Protein AF-A0A0F7U7K1-F1 (afdb_monomer_lite)

Structure (mmCIF, N/CA/C/O backbone):
data_AF-A0A0F7U7K1-F1
#
_entry.id   AF-A0A0F7U7K1-F1
#
loop_
_atom_site.group_PDB
_atom_site.id
_atom_site.type_symbol
_atom_site.label_atom_id
_atom_site.label_alt_id
_atom_site.label_comp_id
_atom_site.label_asym_id
_atom_site.label_entity_id
_atom_site.label_seq_id
_atom_site.pdbx_PDB_ins_code
_atom_site.Cartn_x
_atom_site.Cartn_y
_atom_site.Cartn_z
_atom_site.occupancy
_atom_site.B_iso_or_equiv
_atom_site.auth_seq_id
_atom_site.auth_comp_id
_atom_site.auth_asym_id
_atom_site.auth_atom_id
_atom_site.pdbx_PDB_model_num
ATOM 1 N N . MET A 1 1 ? 38.603 37.049 -19.286 1.00 71.62 1 MET A N 1
ATOM 2 C CA . MET A 1 1 ? 39.067 37.627 -20.572 1.00 71.62 1 MET A CA 1
ATOM 3 C C . MET A 1 1 ? 40.425 38.322 -20.468 1.00 71.62 1 MET A C 1
ATOM 5 O O . MET A 1 1 ? 41.321 37.927 -21.196 1.00 71.62 1 MET A O 1
ATOM 9 N N . ARG A 1 2 ? 40.639 39.299 -19.566 1.00 82.12 2 ARG A N 1
ATOM 10 C CA . ARG A 1 2 ? 41.956 39.971 -19.429 1.00 82.12 2 ARG A CA 1
ATOM 11 C C . ARG A 1 2 ? 43.101 39.028 -19.022 1.00 82.12 2 ARG A C 1
ATOM 13 O O . ARG A 1 2 ? 44.183 39.141 -19.576 1.00 82.12 2 ARG A O 1
ATOM 20 N N . GLN A 1 3 ? 42.859 38.094 -18.099 1.00 81.12 3 GLN A N 1
ATOM 21 C CA . GLN A 1 3 ? 43.855 37.091 -17.687 1.00 81.12 3 GLN A CA 1
ATOM 22 C C . GLN A 1 3 ? 44.181 36.097 -18.811 1.00 81.12 3 GLN A C 1
ATOM 24 O O . GLN A 1 3 ? 45.354 35.894 -19.085 1.00 81.12 3 GLN A O 1
ATOM 29 N N . LYS A 1 4 ? 43.171 35.586 -19.534 1.00 82.88 4 LYS A N 1
ATOM 30 C CA . LYS A 1 4 ? 43.371 34.724 -20.716 1.00 82.88 4 LYS A CA 1
ATOM 31 C C . LYS A 1 4 ? 44.300 35.362 -21.751 1.00 82.88 4 LYS A C 1
ATOM 33 O O . LYS A 1 4 ? 45.311 34.782 -22.104 1.00 82.88 4 LYS A O 1
ATOM 38 N N . ARG A 1 5 ? 44.032 36.622 -22.113 1.00 84.50 5 ARG A N 1
ATOM 39 C CA . ARG A 1 5 ? 44.872 37.390 -23.050 1.00 84.50 5 ARG A CA 1
ATOM 40 C C . ARG A 1 5 ? 46.295 37.636 -22.540 1.00 84.50 5 ARG A C 1
ATOM 42 O O . ARG A 1 5 ? 47.202 37.806 -23.342 1.00 84.50 5 ARG A O 1
ATOM 49 N N . LYS A 1 6 ? 46.500 37.719 -21.219 1.00 87.00 6 LYS A N 1
ATOM 50 C CA . LYS A 1 6 ? 47.847 37.812 -20.631 1.00 87.00 6 LYS A CA 1
ATOM 51 C C . LYS A 1 6 ? 48.574 36.470 -20.717 1.00 87.00 6 LYS A C 1
ATOM 53 O O . LYS A 1 6 ? 49.746 36.469 -21.050 1.00 87.00 6 LYS A O 1
ATOM 58 N N . ILE A 1 7 ? 47.881 35.361 -20.465 1.00 82.75 7 ILE A N 1
ATOM 59 C CA . ILE A 1 7 ? 48.449 34.009 -20.539 1.00 82.75 7 ILE A CA 1
ATOM 60 C C . ILE A 1 7 ? 48.791 33.647 -21.988 1.00 82.75 7 ILE A C 1
ATOM 62 O O . ILE A 1 7 ? 49.905 33.217 -22.243 1.00 82.75 7 ILE A O 1
ATOM 66 N N . GLU A 1 8 ? 47.913 33.944 -22.949 1.00 83.94 8 GLU A N 1
ATOM 67 C CA . GLU A 1 8 ? 48.157 33.741 -24.388 1.00 83.94 8 GLU A CA 1
ATOM 68 C C . GLU A 1 8 ? 49.414 34.468 -24.891 1.00 83.94 8 GLU A C 1
ATOM 70 O O . GLU A 1 8 ? 50.111 33.964 -25.767 1.00 83.94 8 GLU A O 1
ATOM 75 N N . ARG A 1 9 ? 49.730 35.637 -24.314 1.00 85.94 9 ARG A N 1
ATOM 76 C CA . ARG A 1 9 ? 50.956 36.400 -24.609 1.00 85.94 9 ARG A CA 1
ATOM 77 C C . ARG A 1 9 ? 52.214 35.820 -23.958 1.00 85.94 9 ARG A C 1
ATOM 79 O O . ARG A 1 9 ? 53.305 36.141 -24.408 1.00 85.94 9 ARG A O 1
ATOM 86 N N . LEU A 1 10 ? 52.069 35.031 -22.894 1.00 86.38 10 LEU A N 1
ATOM 87 C CA . LEU A 1 10 ? 53.168 34.405 -22.151 1.00 86.38 10 LEU A CA 1
ATOM 88 C C . LEU A 1 10 ? 53.480 32.982 -22.646 1.00 86.38 10 LEU A C 1
ATOM 90 O O . LEU A 1 10 ? 54.409 32.358 -22.141 1.00 86.38 10 LEU A O 1
ATOM 94 N N . LEU A 1 11 ? 52.711 32.455 -23.606 1.00 88.50 11 LEU A N 1
ATOM 95 C CA . LEU A 1 11 ? 52.939 31.127 -24.170 1.00 88.50 11 LEU A CA 1
ATOM 96 C C . LEU A 1 11 ? 54.215 31.094 -25.028 1.00 88.50 11 LEU A C 1
ATOM 98 O O . LEU A 1 11 ? 54.473 32.044 -25.772 1.00 88.50 11 LEU A O 1
ATOM 102 N N . PRO A 1 12 ? 54.977 29.986 -24.989 1.00 88.31 12 PRO A N 1
ATOM 103 C CA . PRO A 1 12 ? 56.177 29.846 -25.801 1.00 88.31 12 PRO A CA 1
ATOM 104 C C . PRO A 1 12 ? 55.867 29.856 -27.318 1.00 88.31 12 PRO A C 1
ATOM 106 O O . PRO A 1 12 ? 54.757 29.490 -27.743 1.00 88.31 12 PRO A O 1
ATOM 109 N N . PRO A 1 13 ? 56.825 30.303 -28.154 1.00 84.06 13 PRO A N 1
ATOM 110 C CA . PRO A 1 13 ? 56.684 30.327 -29.610 1.00 84.06 13 PRO A CA 1
ATOM 111 C C . PRO A 1 13 ? 56.656 28.908 -30.202 1.00 84.06 13 PRO A C 1
ATOM 113 O O . PRO A 1 13 ? 57.122 27.953 -29.587 1.00 84.06 13 PRO A O 1
ATOM 116 N N . THR A 1 14 ? 56.108 28.755 -31.410 1.00 81.31 14 THR A N 1
ATOM 117 C CA . THR A 1 14 ? 55.912 27.458 -32.096 1.00 81.31 14 THR A CA 1
ATOM 118 C C . THR A 1 14 ? 57.075 27.072 -33.016 1.00 81.31 14 THR A C 1
ATOM 120 O O . THR A 1 14 ? 56.858 26.401 -34.018 1.00 81.31 14 THR A O 1
ATOM 123 N N . THR A 1 15 ? 58.281 27.564 -32.741 1.00 83.81 15 THR A N 1
ATOM 124 C CA . THR A 1 15 ? 59.451 27.378 -33.613 1.00 83.81 15 THR A CA 1
ATOM 125 C C . THR A 1 15 ? 60.058 25.979 -33.510 1.00 83.81 15 THR A C 1
ATOM 127 O O . THR A 1 15 ? 60.483 25.459 -34.535 1.00 83.81 15 THR A O 1
ATOM 130 N N . ASP A 1 16 ? 60.019 25.350 -32.326 1.00 88.44 16 ASP A N 1
ATOM 131 C CA . ASP A 1 16 ? 60.625 24.037 -32.064 1.00 88.44 16 ASP A CA 1
ATOM 132 C C . ASP A 1 16 ? 59.575 23.015 -31.585 1.00 88.44 16 ASP A C 1
ATOM 134 O O . ASP A 1 16 ? 58.584 23.365 -30.936 1.00 88.44 16 ASP A O 1
ATOM 138 N N . GLU A 1 17 ? 59.799 21.720 -31.834 1.00 87.69 17 GLU A N 1
ATOM 139 C CA . GLU A 1 17 ? 58.866 20.653 -31.421 1.00 87.69 17 GLU A CA 1
ATOM 140 C C . GLU A 1 17 ? 58.658 20.611 -29.897 1.00 87.69 17 GLU A C 1
ATOM 142 O O . GLU A 1 17 ? 57.536 20.437 -29.414 1.00 87.69 17 GLU A O 1
ATOM 147 N N . TYR A 1 18 ? 59.723 20.847 -29.124 1.00 86.75 18 TYR A N 1
ATOM 148 C CA . TYR A 1 18 ? 59.659 20.883 -27.662 1.00 86.75 18 TYR A CA 1
ATOM 149 C C . TYR A 1 18 ? 58.838 22.078 -27.147 1.00 86.75 18 TYR A C 1
ATOM 151 O O . TYR A 1 18 ? 58.023 21.936 -26.230 1.00 86.75 18 TYR A O 1
ATOM 159 N N . SER A 1 19 ? 58.991 23.257 -27.762 1.00 86.00 19 SER A N 1
ATOM 160 C CA . SER A 1 19 ? 58.243 24.458 -27.373 1.00 86.00 19 SER A CA 1
ATOM 161 C C . SER A 1 19 ? 56.763 24.357 -27.755 1.00 86.00 19 SER A C 1
ATOM 163 O O . SER A 1 19 ? 55.896 24.823 -27.009 1.00 86.00 19 SER A O 1
ATOM 165 N N . PHE A 1 20 ? 56.451 23.674 -28.861 1.00 88.31 20 PHE A N 1
ATOM 166 C CA . PHE A 1 20 ? 55.082 23.342 -29.251 1.00 88.31 20 PHE A CA 1
ATOM 167 C C . PHE A 1 20 ? 54.405 22.398 -28.246 1.00 88.31 20 PHE A C 1
ATOM 169 O O . PHE A 1 20 ? 53.287 22.674 -27.802 1.00 88.31 20 PHE A O 1
ATOM 176 N N . GLN A 1 21 ? 55.084 21.324 -27.832 1.00 89.81 21 GLN A N 1
ATOM 177 C CA . GLN A 1 21 ? 54.551 20.389 -26.835 1.00 89.81 21 GLN A CA 1
ATOM 178 C C . GLN A 1 21 ? 54.313 21.072 -25.480 1.00 89.81 21 GLN A C 1
ATOM 180 O O . GLN A 1 21 ? 53.246 20.899 -24.887 1.00 89.81 21 GLN A O 1
ATOM 185 N N . ALA A 1 22 ? 55.248 21.918 -25.032 1.00 87.31 22 ALA A N 1
ATOM 186 C CA . ALA A 1 22 ? 55.104 22.706 -23.807 1.00 87.31 22 ALA A CA 1
ATOM 187 C C . ALA A 1 22 ? 53.950 23.724 -23.886 1.00 87.31 22 ALA A C 1
ATOM 189 O O . ALA A 1 22 ? 53.225 23.943 -22.916 1.00 87.31 22 ALA A O 1
ATOM 190 N N . ARG A 1 23 ? 53.720 24.338 -25.052 1.00 90.81 23 ARG A N 1
ATOM 191 C CA . ARG A 1 23 ? 52.558 25.211 -25.268 1.00 90.81 23 ARG A CA 1
ATOM 192 C C . ARG A 1 23 ? 51.245 24.433 -25.192 1.00 90.81 23 ARG A C 1
ATOM 194 O O . ARG A 1 23 ? 50.287 24.912 -24.585 1.00 90.81 23 ARG A O 1
ATOM 201 N N . ALA A 1 24 ? 51.188 23.256 -25.812 1.00 89.69 24 ALA A N 1
ATOM 202 C CA . ALA A 1 24 ? 49.996 22.416 -25.823 1.00 89.69 24 ALA A CA 1
ATOM 203 C C . ALA A 1 24 ? 49.638 21.904 -24.419 1.00 89.69 24 ALA A C 1
ATOM 205 O O . ALA A 1 24 ? 48.458 21.882 -24.069 1.00 89.69 24 ALA A O 1
ATOM 206 N N . SER A 1 25 ? 50.627 21.532 -23.598 1.00 91.56 25 SER A N 1
ATOM 207 C CA . SER A 1 25 ? 50.386 21.132 -22.206 1.00 91.56 25 SER A CA 1
ATOM 208 C C . SER A 1 25 ? 49.860 22.297 -21.363 1.00 91.56 25 SER A C 1
ATOM 210 O O . SER A 1 25 ? 48.834 22.144 -20.703 1.00 91.56 25 SER A O 1
ATOM 212 N N . LEU A 1 26 ? 50.470 23.483 -21.462 1.00 89.38 26 LEU A N 1
ATOM 213 C CA . LEU A 1 26 ? 50.025 24.680 -20.736 1.00 89.38 26 LEU A CA 1
ATOM 214 C C . LEU A 1 26 ? 48.606 25.121 -21.125 1.00 89.38 26 LEU A C 1
ATOM 216 O O . LEU A 1 26 ? 47.823 25.514 -20.260 1.00 89.38 26 LEU A O 1
ATOM 220 N N . MET A 1 27 ? 48.247 25.025 -22.409 1.00 88.12 27 MET A N 1
ATOM 221 C CA . MET A 1 27 ? 46.885 25.307 -22.879 1.00 88.12 27 MET A CA 1
ATOM 222 C C . MET A 1 27 ? 45.871 24.309 -22.314 1.00 88.12 27 MET A C 1
ATOM 224 O O . MET A 1 27 ? 44.837 24.727 -21.794 1.00 88.12 27 MET A O 1
ATOM 228 N N . LYS A 1 28 ? 46.185 23.007 -22.335 1.00 91.50 28 LYS A N 1
ATOM 229 C CA . LYS A 1 28 ? 45.332 21.969 -21.732 1.00 91.50 28 LYS A CA 1
ATOM 230 C C . LYS A 1 28 ? 45.143 22.205 -20.235 1.00 91.50 28 LYS A C 1
ATOM 232 O O . LYS A 1 28 ? 44.019 22.167 -19.745 1.00 91.50 28 LYS A O 1
ATOM 237 N N . GLU A 1 29 ? 46.215 22.494 -19.500 1.00 91.00 29 GLU A N 1
ATOM 238 C CA . GLU A 1 29 ? 46.132 22.814 -18.070 1.00 91.00 29 GLU A CA 1
ATOM 239 C C . GLU A 1 29 ? 45.271 24.050 -17.794 1.00 91.00 29 GLU A C 1
ATOM 241 O O . GLU A 1 29 ? 44.482 24.063 -16.845 1.00 91.00 29 GLU A O 1
ATOM 246 N N . GLN A 1 30 ? 45.400 25.093 -18.618 1.00 88.88 30 GLN A N 1
ATOM 247 C CA . GLN A 1 30 ? 44.562 26.280 -18.505 1.00 88.88 30 GLN A CA 1
ATOM 248 C C . GLN A 1 30 ? 43.090 25.937 -18.747 1.00 88.88 30 GLN A C 1
ATOM 250 O O . GLN A 1 30 ? 42.238 26.367 -17.969 1.00 88.88 30 GLN A O 1
ATOM 255 N N . GLU A 1 31 ? 42.785 25.159 -19.785 1.00 91.31 31 GLU A N 1
ATOM 256 C CA . GLU A 1 31 ? 41.429 24.684 -20.043 1.00 91.31 31 GLU A CA 1
ATOM 257 C C . GLU A 1 31 ? 40.896 23.938 -18.821 1.00 91.31 31 GLU A C 1
ATOM 259 O O . GLU A 1 31 ? 39.856 24.329 -18.296 1.00 91.31 31 GLU A O 1
ATOM 264 N N . PHE A 1 32 ? 41.626 22.958 -18.282 1.00 94.62 32 PHE A N 1
ATOM 265 C CA . PHE A 1 32 ? 41.207 22.229 -17.080 1.00 94.62 32 PHE A CA 1
ATOM 266 C C . PHE A 1 32 ? 40.897 23.152 -15.897 1.00 94.62 32 PHE A C 1
ATOM 268 O O . PHE A 1 32 ? 39.888 22.955 -15.218 1.00 94.62 32 PHE A O 1
ATOM 275 N N . ARG A 1 33 ? 41.703 24.195 -15.666 1.00 91.56 33 ARG A N 1
ATOM 276 C CA . ARG A 1 33 ? 41.430 25.191 -14.615 1.00 91.56 33 ARG A CA 1
ATOM 277 C C . ARG A 1 33 ? 40.148 25.975 -14.888 1.00 91.56 33 ARG A C 1
ATOM 279 O O . ARG A 1 33 ? 39.350 26.184 -13.980 1.00 91.56 33 ARG A O 1
ATOM 286 N N . GLU A 1 34 ? 39.911 26.379 -16.131 1.00 91.31 34 GLU A N 1
ATOM 287 C CA . GLU A 1 34 ? 38.685 27.084 -16.512 1.00 91.31 34 GLU A CA 1
ATOM 288 C C . GLU A 1 34 ? 37.439 26.194 -16.423 1.00 91.31 34 GLU A C 1
ATOM 290 O O . GLU A 1 34 ? 36.371 26.661 -16.017 1.00 91.31 34 GLU A O 1
ATOM 295 N N . TRP A 1 35 ? 37.565 24.918 -16.786 1.00 95.12 35 TRP A N 1
ATOM 296 C CA . TRP A 1 35 ? 36.530 23.908 -16.593 1.00 95.12 35 TRP A CA 1
ATOM 297 C C . TRP A 1 35 ? 36.237 23.717 -15.103 1.00 95.12 35 TRP A C 1
ATOM 299 O O . TRP A 1 35 ? 35.076 23.806 -14.708 1.00 95.12 35 TRP A O 1
ATOM 309 N N . ALA A 1 36 ? 37.266 23.596 -14.261 1.00 96.31 36 ALA A N 1
ATOM 310 C CA . ALA A 1 36 ? 37.110 23.504 -12.812 1.00 96.31 36 ALA A CA 1
ATOM 311 C C . ALA A 1 36 ? 36.436 24.753 -12.214 1.00 96.31 36 ALA A C 1
ATOM 313 O O . ALA A 1 36 ? 35.557 24.637 -11.361 1.00 96.31 36 ALA A O 1
ATOM 314 N N . ASP A 1 37 ? 36.783 25.958 -12.675 1.00 94.50 37 ASP A N 1
ATOM 315 C CA . ASP A 1 37 ? 36.132 27.207 -12.257 1.00 94.50 37 ASP A CA 1
ATOM 316 C C . ASP A 1 37 ? 34.651 27.249 -12.639 1.00 94.50 37 ASP A C 1
ATOM 318 O O . ASP A 1 37 ? 33.809 27.668 -11.840 1.00 94.50 37 ASP A O 1
ATOM 322 N N . ARG A 1 38 ? 34.315 26.821 -13.862 1.00 96.12 38 ARG A N 1
ATOM 323 C CA . ARG A 1 38 ? 32.919 26.708 -14.307 1.00 96.12 38 ARG A CA 1
ATOM 324 C C . ARG A 1 38 ? 32.165 25.699 -13.457 1.00 96.12 38 ARG A C 1
ATOM 326 O O . ARG A 1 38 ? 31.066 26.002 -13.005 1.00 96.12 38 ARG A O 1
ATOM 333 N N . GLU A 1 39 ? 32.759 24.541 -13.203 1.00 97.25 39 GLU A N 1
ATOM 334 C CA . GLU A 1 39 ? 32.130 23.490 -12.416 1.00 97.25 39 GLU A CA 1
ATOM 335 C C . GLU A 1 39 ? 31.914 23.921 -10.961 1.00 97.25 39 GLU A C 1
ATOM 337 O O . GLU A 1 39 ? 30.846 23.674 -10.403 1.00 97.25 39 GLU A O 1
ATOM 342 N N . ARG A 1 40 ? 32.858 24.665 -10.368 1.00 97.62 40 ARG A N 1
ATOM 343 C CA . ARG A 1 40 ? 32.678 25.299 -9.052 1.00 97.62 40 ARG A CA 1
ATOM 344 C C . ARG A 1 40 ? 31.498 26.266 -9.035 1.00 97.62 40 ARG A C 1
ATOM 346 O O . ARG A 1 40 ? 30.646 26.156 -8.162 1.00 97.62 40 ARG A O 1
ATOM 353 N N . ARG A 1 41 ? 31.379 27.151 -10.030 1.00 97.12 41 ARG A N 1
ATOM 354 C CA . ARG A 1 41 ? 30.233 28.078 -10.132 1.00 97.12 41 ARG A CA 1
ATOM 355 C C . ARG A 1 41 ? 28.909 27.345 -10.309 1.00 97.12 41 ARG A C 1
ATOM 357 O O . ARG A 1 41 ? 27.901 27.747 -9.735 1.00 97.12 41 ARG A O 1
ATOM 364 N N . ILE A 1 42 ? 28.905 26.276 -11.103 1.00 97.62 42 ILE A N 1
ATOM 365 C CA . ILE A 1 42 ? 27.730 25.422 -11.273 1.00 97.62 42 ILE A CA 1
ATOM 366 C C . ILE A 1 42 ? 27.351 24.813 -9.922 1.00 97.62 42 ILE A C 1
ATOM 368 O O . ILE A 1 42 ? 26.189 24.920 -9.537 1.00 97.62 42 ILE A O 1
ATOM 372 N N . LYS A 1 43 ? 28.307 24.247 -9.177 1.00 97.62 43 LYS A N 1
ATOM 373 C CA . LYS A 1 43 ? 28.074 23.704 -7.829 1.00 97.62 43 LYS A CA 1
ATOM 374 C C . LYS A 1 43 ? 27.520 24.768 -6.880 1.00 97.62 43 LYS A C 1
ATOM 376 O O . LYS A 1 43 ? 26.469 24.544 -6.298 1.00 97.62 43 LYS A O 1
ATOM 381 N N . GLU A 1 44 ? 28.105 25.964 -6.837 1.00 98.00 44 GLU A N 1
ATOM 382 C CA . GLU A 1 44 ? 27.599 27.079 -6.020 1.00 98.00 44 GLU A CA 1
ATOM 383 C C . GLU A 1 44 ? 26.147 27.460 -6.359 1.00 98.00 44 GLU A C 1
ATOM 385 O O . GLU A 1 44 ? 25.340 27.716 -5.464 1.00 98.00 44 GLU A O 1
ATOM 390 N N . LEU A 1 45 ? 25.782 27.495 -7.646 1.00 98.19 45 LEU A N 1
ATOM 391 C CA . LEU A 1 45 ? 24.402 27.757 -8.067 1.00 98.19 45 LEU A CA 1
ATOM 392 C C . LEU A 1 45 ? 23.453 26.624 -7.656 1.00 98.19 45 LEU A C 1
ATOM 394 O O . LEU A 1 45 ? 22.340 26.896 -7.197 1.00 98.19 45 LEU A O 1
ATOM 398 N N . HIS A 1 46 ? 23.888 25.370 -7.789 1.00 97.31 46 HIS A N 1
ATOM 399 C CA . HIS A 1 46 ? 23.120 24.211 -7.337 1.00 97.31 46 HIS A CA 1
ATOM 400 C C . HIS A 1 46 ? 22.933 24.231 -5.820 1.00 97.31 46 HIS A C 1
ATOM 402 O O . HIS A 1 46 ? 21.812 24.046 -5.355 1.00 97.31 46 HIS A O 1
ATOM 408 N N . ASP A 1 47 ? 23.972 24.548 -5.053 1.00 97.81 47 ASP A N 1
ATOM 409 C CA . ASP A 1 47 ? 23.916 24.641 -3.595 1.00 97.81 47 ASP A CA 1
ATOM 410 C C . ASP A 1 47 ? 22.984 25.761 -3.132 1.00 97.81 47 ASP A C 1
ATOM 412 O O . ASP A 1 47 ? 22.175 25.557 -2.226 1.00 97.81 47 ASP A O 1
ATOM 416 N N . ARG A 1 48 ? 23.008 26.923 -3.800 1.00 97.88 48 ARG A N 1
ATOM 417 C CA . ARG A 1 48 ? 22.038 28.003 -3.550 1.00 97.88 48 ARG A CA 1
ATOM 418 C C . ARG A 1 48 ? 20.607 27.539 -3.815 1.00 97.88 48 ARG A C 1
ATOM 420 O O . ARG A 1 48 ? 19.726 27.767 -2.986 1.00 97.88 48 ARG A O 1
ATOM 427 N N . ARG A 1 49 ? 20.370 26.845 -4.933 1.00 97.94 49 ARG A N 1
ATOM 428 C CA . ARG A 1 49 ? 19.049 26.295 -5.276 1.00 97.94 49 ARG A CA 1
ATOM 429 C C . ARG A 1 49 ? 18.595 25.236 -4.265 1.00 97.94 49 ARG A C 1
ATOM 431 O O . ARG A 1 49 ? 17.442 25.255 -3.841 1.00 97.94 49 ARG A O 1
ATOM 438 N N . LEU A 1 50 ? 19.495 24.354 -3.831 1.00 98.06 50 LEU A N 1
ATOM 439 C CA . LEU A 1 50 ? 19.239 23.370 -2.776 1.00 98.06 50 LEU A CA 1
ATOM 440 C C . LEU A 1 50 ? 18.939 24.044 -1.435 1.00 98.06 50 LEU A C 1
ATOM 442 O O . LEU A 1 50 ? 18.059 23.583 -0.714 1.00 98.06 50 LEU A O 1
ATOM 446 N N . GLY A 1 51 ? 19.619 25.145 -1.112 1.00 98.06 51 GLY A N 1
ATOM 447 C CA . GLY A 1 51 ? 19.323 25.976 0.053 1.00 98.06 51 GLY A CA 1
ATOM 448 C C . GLY A 1 51 ? 17.877 26.472 0.049 1.00 98.06 51 GLY A C 1
ATOM 449 O O . GLY A 1 51 ? 17.158 26.256 1.023 1.00 98.06 51 GLY A O 1
ATOM 450 N N . LEU A 1 52 ? 17.420 27.036 -1.074 1.00 98.00 52 LEU A N 1
ATOM 451 C CA . LEU A 1 52 ? 16.028 27.472 -1.241 1.00 98.00 52 LEU A CA 1
ATOM 452 C C . LEU A 1 52 ? 15.038 26.306 -1.116 1.00 98.00 52 LEU A C 1
ATOM 454 O O . LEU A 1 52 ? 14.031 26.430 -0.422 1.00 98.00 52 LEU A O 1
ATOM 458 N N . PHE A 1 53 ? 15.334 25.148 -1.713 1.00 97.44 53 PHE A N 1
ATOM 459 C CA . PHE A 1 53 ? 14.476 23.968 -1.567 1.00 97.44 53 PHE A CA 1
ATOM 460 C C . PHE A 1 53 ? 14.397 23.467 -0.125 1.00 97.44 53 PHE A C 1
ATOM 462 O O . PHE A 1 53 ? 13.318 23.108 0.343 1.00 97.44 53 PHE A O 1
ATOM 469 N N . ARG A 1 54 ? 15.515 23.464 0.609 1.00 97.81 54 ARG A N 1
ATOM 470 C CA . ARG A 1 54 ? 15.527 23.094 2.030 1.00 97.81 54 ARG A CA 1
ATOM 471 C C . ARG A 1 54 ? 14.674 24.052 2.859 1.00 97.81 54 ARG A C 1
ATOM 473 O O . ARG A 1 54 ? 13.947 23.576 3.728 1.00 97.81 54 ARG A O 1
ATOM 480 N N . LEU A 1 55 ? 14.738 25.358 2.589 1.00 98.06 55 LEU A N 1
ATOM 481 C CA . LEU A 1 55 ? 13.889 26.356 3.249 1.00 98.06 55 LEU A CA 1
ATOM 482 C C . LEU A 1 55 ? 12.406 26.112 2.946 1.00 98.06 55 LEU A C 1
ATOM 484 O O . LEU A 1 55 ? 11.631 25.937 3.878 1.00 98.06 55 LEU A O 1
ATOM 488 N N . ALA A 1 56 ? 12.037 25.944 1.674 1.00 97.88 56 ALA A N 1
ATOM 489 C CA . ALA A 1 56 ? 10.655 25.659 1.285 1.00 97.88 56 ALA A CA 1
ATOM 490 C C . ALA A 1 56 ? 10.107 24.366 1.926 1.00 97.88 56 ALA A C 1
ATOM 492 O O . ALA A 1 56 ? 8.954 24.303 2.353 1.00 97.88 56 ALA A O 1
ATOM 493 N N . ILE A 1 57 ? 10.933 23.316 2.039 1.00 97.50 57 ILE A N 1
ATOM 494 C CA . ILE A 1 57 ? 10.553 22.074 2.732 1.00 97.50 57 ILE A CA 1
ATOM 495 C C . ILE A 1 57 ? 10.356 22.318 4.234 1.00 97.50 57 ILE A C 1
ATOM 497 O O . ILE A 1 57 ? 9.422 21.760 4.814 1.00 97.50 57 ILE A O 1
ATOM 501 N N . ARG A 1 58 ? 11.217 23.122 4.872 1.00 98.06 58 ARG A N 1
ATOM 502 C CA . ARG A 1 58 ? 11.088 23.473 6.296 1.00 98.06 58 ARG A CA 1
ATOM 503 C C . ARG A 1 58 ? 9.808 24.255 6.561 1.00 98.06 58 ARG A C 1
ATOM 505 O O . ARG A 1 58 ? 9.026 23.810 7.392 1.00 98.06 58 ARG A O 1
ATOM 512 N N . GLU A 1 59 ? 9.550 25.312 5.797 1.00 97.31 59 GLU A N 1
ATOM 513 C CA . GLU A 1 59 ? 8.330 26.122 5.903 1.00 97.31 59 GLU A CA 1
ATOM 514 C C . GLU A 1 59 ? 7.074 25.266 5.709 1.00 97.31 59 GLU A C 1
ATOM 516 O O . GLU A 1 59 ? 6.137 25.320 6.504 1.00 97.31 59 GLU A O 1
ATOM 521 N N . ARG A 1 60 ? 7.076 24.382 4.700 1.00 97.31 60 ARG A N 1
ATOM 522 C CA . ARG A 1 60 ? 5.971 23.441 4.481 1.00 97.31 60 ARG A CA 1
ATOM 523 C C . ARG A 1 60 ? 5.761 22.523 5.689 1.00 97.31 60 ARG A C 1
ATOM 525 O O . ARG A 1 60 ? 4.620 22.291 6.076 1.00 97.31 60 ARG A O 1
ATOM 532 N N . ARG A 1 61 ? 6.835 21.989 6.283 1.00 96.62 61 ARG A N 1
ATOM 533 C CA . ARG A 1 61 ? 6.761 21.128 7.479 1.00 96.62 61 ARG A CA 1
ATOM 534 C C . ARG A 1 61 ? 6.293 21.886 8.717 1.00 96.62 61 ARG A C 1
ATOM 536 O O . ARG A 1 61 ? 5.565 21.316 9.516 1.00 96.62 61 ARG A O 1
ATOM 543 N N . GLU A 1 62 ? 6.707 23.133 8.898 1.00 96.25 62 GLU A N 1
ATOM 544 C CA . GLU A 1 62 ? 6.224 24.005 9.978 1.00 96.25 62 GLU A CA 1
ATOM 545 C C . GLU A 1 62 ? 4.733 24.287 9.826 1.00 96.25 62 GLU A C 1
ATOM 547 O O . GLU A 1 62 ? 3.975 24.064 10.760 1.00 96.25 62 GLU A O 1
ATOM 552 N N . ALA A 1 63 ? 4.276 24.625 8.620 1.00 96.38 63 ALA A N 1
ATOM 553 C CA . ALA A 1 63 ? 2.855 24.816 8.354 1.00 96.38 63 ALA A CA 1
ATOM 554 C C . ALA A 1 63 ? 2.020 23.547 8.614 1.00 96.38 63 ALA A C 1
ATOM 556 O O . ALA A 1 63 ? 0.880 23.648 9.062 1.00 96.38 63 ALA A O 1
ATOM 557 N N . PHE A 1 64 ? 2.556 22.353 8.331 1.00 95.56 64 PHE A N 1
ATOM 558 C CA . PHE A 1 64 ? 1.891 21.099 8.702 1.00 95.56 64 PHE A CA 1
ATOM 559 C C . PHE A 1 64 ? 1.875 20.872 10.213 1.00 95.56 64 PHE A C 1
ATOM 561 O O . PHE A 1 64 ? 0.811 20.564 10.741 1.00 95.56 64 PHE A O 1
ATOM 568 N N . ARG A 1 65 ? 3.001 21.085 10.904 1.00 95.88 65 ARG A N 1
ATOM 569 C CA . ARG A 1 65 ? 3.082 20.963 12.367 1.00 95.88 65 ARG A CA 1
ATOM 570 C C . ARG A 1 65 ? 2.092 21.888 13.069 1.00 95.88 65 ARG A C 1
ATOM 572 O O . ARG A 1 65 ? 1.324 21.410 13.889 1.00 95.88 65 ARG A O 1
ATOM 579 N N . ASN A 1 66 ? 2.007 23.152 12.660 1.00 95.62 66 ASN A N 1
ATOM 580 C CA . ASN A 1 66 ? 1.051 24.100 13.239 1.00 95.62 66 ASN A CA 1
ATOM 581 C C . ASN A 1 66 ? -0.402 23.629 13.039 1.00 95.62 66 ASN A C 1
ATOM 583 O O . ASN A 1 66 ? -1.212 23.692 13.954 1.00 95.62 66 ASN A O 1
ATOM 587 N N . LYS A 1 67 ? -0.737 23.075 11.863 1.00 95.94 67 LYS A N 1
ATOM 588 C CA . LYS A 1 67 ? -2.075 22.504 11.620 1.00 95.94 67 LYS A CA 1
ATOM 589 C C . LYS A 1 67 ? -2.361 21.290 12.503 1.00 95.94 67 LYS A C 1
ATOM 591 O O . LYS A 1 67 ? -3.500 21.109 12.929 1.00 95.94 67 LYS A O 1
ATOM 596 N N . GLU A 1 68 ? -1.367 20.435 12.730 1.00 93.19 68 GLU A N 1
ATOM 597 C CA . GLU A 1 68 ? -1.485 19.287 13.634 1.00 93.19 68 GLU A CA 1
ATOM 598 C C . GLU A 1 68 ? -1.679 19.753 15.081 1.00 93.19 68 GLU A C 1
ATOM 600 O O . GLU A 1 68 ? -2.590 19.273 15.756 1.00 93.19 68 GLU A O 1
ATOM 605 N N . GLU A 1 69 ? -0.898 20.741 15.522 1.00 95.19 69 GLU A N 1
ATOM 606 C CA . GLU A 1 69 ? -1.029 21.392 16.827 1.00 95.19 69 GLU A CA 1
ATOM 607 C C . GLU A 1 69 ? -2.431 21.990 17.006 1.00 95.19 69 GLU A C 1
ATOM 609 O O . GLU A 1 69 ? -3.113 21.634 17.966 1.00 95.19 69 GLU A O 1
ATOM 614 N N . ASP A 1 70 ? -2.948 22.747 16.033 1.00 96.25 70 ASP A N 1
ATOM 615 C CA . ASP A 1 70 ? -4.309 23.306 16.060 1.00 96.25 70 ASP A CA 1
ATOM 616 C C . ASP A 1 70 ? -5.397 22.224 16.196 1.00 96.25 70 ASP A C 1
ATOM 618 O O . ASP A 1 70 ? -6.460 22.434 16.794 1.00 96.25 70 ASP A O 1
ATOM 622 N N . VAL A 1 71 ? -5.206 21.062 15.562 1.00 96.81 71 VAL A N 1
ATOM 623 C CA . VAL A 1 71 ? -6.144 19.932 15.670 1.00 96.81 71 VAL A CA 1
ATOM 624 C C . VAL A 1 71 ? -6.066 19.316 17.064 1.00 96.81 71 VAL A C 1
ATOM 626 O O . VAL A 1 71 ? -7.109 19.065 17.676 1.00 96.81 71 VAL A O 1
ATOM 629 N N . VAL A 1 72 ? -4.856 19.106 17.584 1.00 96.69 72 VAL A N 1
ATOM 630 C CA . VAL A 1 72 ? -4.628 18.580 18.935 1.00 96.69 72 VAL A CA 1
ATOM 631 C C . VAL A 1 72 ? -5.204 19.524 19.985 1.00 96.69 72 VAL A C 1
ATOM 633 O O . VAL A 1 72 ? -5.902 19.069 20.889 1.00 96.69 72 VAL A O 1
ATOM 636 N N . GLU A 1 73 ? -4.994 20.830 19.855 1.00 95.94 73 GLU A N 1
ATOM 637 C CA . GLU A 1 73 ? -5.550 21.839 20.753 1.00 95.94 73 GLU A CA 1
ATOM 638 C C . GLU A 1 73 ? -7.075 21.842 20.725 1.00 95.94 73 GLU A C 1
ATOM 640 O O . GLU A 1 73 ? -7.712 21.754 21.775 1.00 95.94 73 GLU A O 1
ATOM 645 N N . ARG A 1 74 ? -7.694 21.829 19.537 1.00 96.38 74 ARG A N 1
ATOM 646 C CA . ARG A 1 74 ? -9.158 21.716 19.420 1.00 96.38 74 ARG A CA 1
ATOM 647 C C . ARG A 1 74 ? -9.692 20.444 20.074 1.00 96.38 74 ARG A C 1
ATOM 649 O O . ARG A 1 74 ? -10.747 20.478 20.712 1.00 96.38 74 ARG A O 1
ATOM 656 N N . MET A 1 75 ? -8.979 19.328 19.942 1.00 95.50 75 MET A N 1
ATOM 657 C CA . MET A 1 75 ? -9.336 18.075 20.607 1.00 95.50 75 MET A CA 1
ATOM 658 C C . MET A 1 75 ? -9.191 18.169 22.129 1.00 95.50 75 MET A C 1
ATOM 660 O O . MET A 1 75 ? -10.120 17.788 22.842 1.00 95.50 75 MET A O 1
ATOM 664 N N . ARG A 1 76 ? -8.090 18.742 22.631 1.00 96.44 76 ARG A N 1
ATOM 665 C CA . ARG A 1 76 ? -7.869 18.996 24.064 1.00 96.44 76 ARG A CA 1
ATOM 666 C C . ARG A 1 76 ? -8.966 19.876 24.653 1.00 96.44 76 ARG A C 1
ATOM 668 O O . ARG A 1 76 ? -9.547 19.512 25.670 1.00 96.44 76 ARG A O 1
ATOM 675 N N . MET A 1 77 ? -9.323 20.969 23.979 1.00 95.88 77 MET A N 1
ATOM 676 C CA . MET A 1 77 ? -10.394 21.866 24.422 1.00 95.88 77 MET A CA 1
ATOM 677 C C . MET A 1 77 ? -11.746 21.149 24.492 1.00 95.88 77 MET A C 1
ATOM 679 O O . MET A 1 77 ? -12.469 21.289 25.476 1.00 95.88 77 MET A O 1
ATOM 683 N N . ARG A 1 78 ? -12.080 20.319 23.495 1.00 97.06 78 ARG A N 1
ATOM 684 C CA . ARG A 1 78 ? -13.314 19.512 23.511 1.00 97.06 78 ARG A CA 1
ATOM 685 C C . ARG A 1 78 ? -13.337 18.498 24.653 1.00 97.06 78 ARG A C 1
ATOM 687 O O . ARG A 1 78 ? -14.393 18.290 25.249 1.00 97.06 78 ARG A O 1
ATOM 694 N N . LEU A 1 79 ? -12.212 17.845 24.937 1.00 96.19 79 LEU A N 1
ATOM 695 C CA . LEU A 1 79 ? -12.105 16.895 26.047 1.00 96.19 79 LEU A CA 1
ATOM 696 C C . LEU A 1 79 ? -12.231 17.610 27.394 1.00 96.19 79 LEU A C 1
ATOM 698 O O . LEU A 1 79 ? -13.082 17.223 28.188 1.00 96.19 79 LEU A O 1
ATOM 702 N N . SER A 1 80 ? -11.513 18.718 27.586 1.00 96.25 80 SER A N 1
ATOM 703 C CA . SER A 1 80 ? -11.600 19.548 28.793 1.00 96.25 80 SER A CA 1
ATOM 704 C C . SER A 1 80 ? -13.028 20.050 29.051 1.00 96.25 80 SER A C 1
ATOM 706 O O . SER A 1 80 ? -13.526 19.977 30.172 1.00 96.25 80 SER A O 1
ATOM 708 N N . GLN A 1 81 ? -13.752 20.474 28.008 1.00 95.88 81 GLN A N 1
ATOM 709 C CA . GLN A 1 81 ? -15.164 20.855 28.134 1.00 95.88 81 GLN A CA 1
ATOM 710 C C . GLN A 1 81 ? -16.048 19.684 28.582 1.00 95.88 81 GLN A C 1
ATOM 712 O O . GLN A 1 81 ? -16.911 19.853 29.445 1.00 95.88 81 GLN A O 1
ATOM 717 N N . LYS A 1 82 ? -15.846 18.487 28.015 1.00 96.00 82 LYS A N 1
ATOM 718 C CA . LYS A 1 82 ? -16.583 17.285 28.434 1.00 96.00 82 LYS A CA 1
ATOM 719 C C . LYS A 1 82 ? -16.279 16.939 29.889 1.00 96.00 82 LYS A C 1
ATOM 721 O O . LYS A 1 82 ? -17.214 16.661 30.635 1.00 96.00 82 LYS A O 1
ATOM 726 N N . GLU A 1 83 ? -15.014 16.991 30.289 1.00 96.19 83 GLU A N 1
ATOM 727 C CA . GLU A 1 83 ? -14.575 16.761 31.667 1.00 96.19 83 GLU A CA 1
ATOM 728 C C . GLU A 1 83 ? -15.214 17.762 32.631 1.00 96.19 83 GLU A C 1
ATOM 730 O O . GLU A 1 83 ? -15.810 17.343 33.620 1.00 96.19 83 GLU A O 1
ATOM 735 N N . ALA A 1 84 ? -15.210 19.058 32.307 1.00 96.38 84 ALA A N 1
ATOM 736 C CA . ALA A 1 84 ? -15.850 20.092 33.121 1.00 96.38 84 ALA A CA 1
ATOM 737 C C . ALA A 1 84 ? -17.358 19.842 33.297 1.00 96.38 84 ALA A C 1
ATOM 739 O O . ALA A 1 84 ? -17.887 19.918 34.407 1.00 96.38 84 ALA A O 1
ATOM 740 N N . VAL A 1 85 ? -18.064 19.469 32.222 1.00 96.62 85 VAL A N 1
ATOM 741 C CA . VAL A 1 85 ? -19.492 19.117 32.297 1.00 96.62 85 VAL A CA 1
ATOM 742 C C . VAL A 1 85 ? -19.718 17.878 33.168 1.00 96.62 85 VAL A C 1
ATOM 744 O O . VAL A 1 85 ? -20.692 17.830 33.926 1.00 96.62 85 VAL A O 1
ATOM 747 N N . GLN A 1 86 ? -18.848 16.868 33.082 1.00 95.50 86 GLN A N 1
ATOM 748 C CA . GLN A 1 86 ? -18.942 15.687 33.942 1.00 95.50 86 GLN A CA 1
ATOM 749 C C . GLN A 1 86 ? -18.656 16.030 35.405 1.00 95.50 86 GLN A C 1
ATOM 751 O O . GLN A 1 86 ? -19.417 15.590 36.265 1.00 95.50 86 GLN A O 1
ATOM 756 N N . ALA A 1 87 ? -17.657 16.872 35.681 1.00 96.50 87 ALA A N 1
ATOM 757 C CA . ALA A 1 87 ? -17.327 17.345 37.023 1.00 96.50 87 ALA A CA 1
ATOM 758 C C . ALA A 1 87 ? -18.526 18.053 37.682 1.00 96.50 87 ALA A C 1
ATOM 760 O O . ALA A 1 87 ? -18.919 17.724 38.802 1.00 96.50 87 ALA A O 1
ATOM 761 N N . ILE A 1 88 ? -19.210 18.931 36.938 1.00 96.56 88 ILE A N 1
ATOM 762 C CA . ILE A 1 88 ? -20.435 19.596 37.410 1.00 96.56 88 ILE A CA 1
ATOM 763 C C . ILE A 1 88 ? -21.537 18.569 37.728 1.00 96.56 88 ILE A C 1
ATOM 765 O O . ILE A 1 88 ? -22.219 18.669 38.750 1.00 96.56 88 ILE A O 1
ATOM 769 N N . LYS A 1 89 ? -21.719 17.542 36.884 1.00 96.81 89 LYS A N 1
ATOM 770 C CA . LYS A 1 89 ? -22.709 16.476 37.128 1.00 96.81 89 LYS A CA 1
ATOM 771 C C . LYS A 1 89 ? -22.359 15.637 38.355 1.00 96.81 89 LYS A C 1
ATOM 773 O O . LYS A 1 89 ? -23.262 15.275 39.114 1.00 96.81 89 LYS A O 1
ATOM 778 N N . THR A 1 90 ? -21.084 15.303 38.550 1.00 96.19 90 THR A N 1
ATOM 779 C CA . THR A 1 90 ? -20.626 14.572 39.737 1.00 96.19 90 THR A CA 1
ATOM 780 C C . THR A 1 90 ? -20.814 15.403 40.998 1.00 96.19 90 THR A C 1
ATOM 782 O O . THR A 1 90 ? -21.317 14.878 41.990 1.00 96.19 90 THR A O 1
ATOM 785 N N . ASP A 1 91 ? -20.544 16.707 40.939 1.00 94.81 91 ASP A N 1
ATOM 786 C CA . ASP A 1 91 ? -20.767 17.622 42.056 1.00 94.81 91 ASP A CA 1
ATOM 787 C C . ASP A 1 91 ? -22.245 17.763 42.406 1.00 94.81 91 ASP A C 1
ATOM 789 O O . ASP A 1 91 ? -22.614 17.657 43.576 1.00 94.81 91 ASP A O 1
ATOM 793 N N . ALA A 1 92 ? -23.123 17.896 41.412 1.00 96.44 92 ALA A N 1
ATOM 794 C CA . ALA A 1 92 ? -24.564 17.934 41.644 1.00 96.44 92 ALA A CA 1
ATOM 795 C C . ALA A 1 92 ? -25.074 16.640 42.306 1.00 96.44 92 ALA A C 1
ATOM 797 O O . ALA A 1 92 ? -25.889 16.687 43.235 1.00 96.44 92 ALA A O 1
ATOM 798 N N . LYS A 1 93 ? -24.571 15.474 41.871 1.00 96.44 93 LYS A N 1
ATOM 799 C CA . LYS A 1 93 ? -24.877 14.180 42.503 1.00 96.44 93 LYS A CA 1
ATOM 800 C C . LYS A 1 93 ? -24.366 14.139 43.944 1.00 96.44 93 LYS A C 1
ATOM 802 O O . LYS A 1 93 ? -25.143 13.785 44.828 1.00 96.44 93 LYS A O 1
ATOM 807 N N . ARG A 1 94 ? -23.122 14.563 44.185 1.00 97.19 94 ARG A N 1
ATOM 808 C CA . ARG A 1 94 ? -22.498 14.646 45.515 1.00 97.19 94 ARG A CA 1
ATOM 809 C C . ARG A 1 94 ? -23.281 15.557 46.463 1.00 97.19 94 ARG A C 1
ATOM 811 O O . ARG A 1 94 ? -23.574 15.171 47.587 1.00 97.19 94 ARG A O 1
ATOM 818 N N . ILE A 1 95 ? -23.696 16.740 46.015 1.00 96.50 95 ILE A N 1
ATOM 819 C CA . ILE A 1 95 ? -24.508 17.662 46.826 1.00 96.50 95 ILE A CA 1
ATOM 820 C C . ILE A 1 95 ? -25.877 17.044 47.137 1.00 96.50 95 ILE A C 1
ATOM 822 O O . ILE A 1 95 ? -26.370 17.152 48.260 1.00 96.50 95 ILE A O 1
ATOM 826 N N . LYS A 1 96 ? -26.500 16.358 46.169 1.00 96.94 96 LYS A N 1
ATOM 827 C CA . LYS A 1 96 ? -27.789 15.683 46.372 1.00 96.94 96 LYS A CA 1
ATOM 828 C C . LYS A 1 96 ? -27.682 14.529 47.371 1.00 96.94 96 LYS A C 1
ATOM 830 O O . LYS A 1 96 ? -28.578 14.381 48.201 1.00 96.94 96 LYS A O 1
ATOM 835 N N . THR A 1 97 ? -26.619 13.726 47.311 1.00 96.56 97 THR A N 1
ATOM 836 C CA . THR A 1 97 ? -26.386 12.647 48.283 1.00 96.56 97 THR A CA 1
ATOM 837 C C . THR A 1 97 ? -26.091 13.213 49.665 1.00 96.56 97 THR A C 1
ATOM 839 O O . THR A 1 97 ? -26.736 12.787 50.616 1.00 96.56 97 THR A O 1
ATOM 842 N N . LEU A 1 98 ? -25.234 14.234 49.781 1.00 96.38 98 LEU A N 1
ATOM 843 C CA . LEU A 1 98 ? -24.972 14.925 51.049 1.00 96.38 98 LEU A CA 1
ATOM 844 C C . LEU A 1 98 ? -26.255 15.504 51.657 1.00 96.38 98 LEU A C 1
ATOM 846 O O . LEU A 1 98 ? -26.515 15.304 52.840 1.00 96.38 98 LEU A O 1
ATOM 850 N N . ARG A 1 99 ? -27.111 16.144 50.847 1.00 95.38 99 ARG A N 1
ATOM 851 C CA . ARG A 1 99 ? -28.409 16.661 51.307 1.00 95.38 99 ARG A CA 1
ATOM 852 C C . ARG A 1 99 ? -29.327 15.543 51.806 1.00 95.38 99 ARG A C 1
ATOM 854 O O . ARG A 1 99 ? -29.964 15.715 52.838 1.00 95.38 99 ARG A O 1
ATOM 861 N N . ARG A 1 100 ? -29.394 14.406 51.103 1.00 96.06 100 ARG A N 1
ATOM 862 C CA . ARG A 1 100 ? -30.192 13.237 51.520 1.00 96.06 100 ARG A CA 1
ATOM 863 C C . ARG A 1 100 ? -29.665 12.618 52.811 1.00 96.06 100 ARG A C 1
ATOM 865 O O . ARG A 1 100 ? -30.460 12.364 53.705 1.00 96.06 100 ARG A O 1
ATOM 872 N N . MET A 1 101 ? -28.352 12.427 52.927 1.00 94.25 101 MET A N 1
ATOM 873 C CA . MET A 1 101 ? -27.722 11.910 54.146 1.00 94.25 101 MET A CA 1
ATOM 874 C C . MET A 1 101 ? -27.960 12.848 55.331 1.00 94.25 101 MET A C 1
ATOM 876 O O . MET A 1 101 ? -28.297 12.392 56.419 1.00 94.25 101 MET A O 1
ATOM 880 N N . TRP A 1 102 ? -27.864 14.164 55.118 1.00 93.31 102 TRP A N 1
ATOM 881 C CA . TRP A 1 102 ? -28.195 15.150 56.144 1.00 93.31 102 TRP A CA 1
ATOM 882 C C . TRP A 1 102 ? -29.674 15.081 56.540 1.00 93.31 102 TRP A C 1
ATOM 884 O O . TRP A 1 102 ? -29.977 15.022 57.725 1.00 93.31 102 TRP A O 1
ATOM 894 N N . GLN A 1 103 ? -30.597 14.997 55.576 1.00 90.44 103 GLN A N 1
ATOM 895 C CA . GLN A 1 103 ? -32.028 14.822 55.857 1.00 90.44 103 GLN A CA 1
ATOM 896 C C . GLN A 1 103 ? -32.322 13.526 56.622 1.00 90.44 103 GLN A C 1
ATOM 898 O O . GLN A 1 103 ? -33.133 13.544 57.540 1.00 90.44 103 GLN A O 1
ATOM 903 N N . GLN A 1 104 ? -31.656 12.419 56.284 1.00 90.06 104 GLN A N 1
ATOM 904 C CA . GLN A 1 104 ? -31.776 11.147 57.000 1.00 90.06 104 GLN A CA 1
ATOM 905 C C . GLN A 1 104 ? -31.243 11.249 58.430 1.00 90.06 104 GLN A C 1
ATOM 907 O O . GLN A 1 104 ? -31.905 10.785 59.355 1.00 90.06 104 GLN A O 1
ATOM 912 N N . ARG A 1 105 ? -30.090 11.903 58.628 1.00 87.38 105 ARG A N 1
ATOM 913 C CA . ARG A 1 105 ? -29.549 12.176 59.966 1.00 87.38 105 ARG A CA 1
ATOM 914 C C . ARG A 1 105 ? -30.521 13.025 60.781 1.00 87.38 105 ARG A C 1
ATOM 916 O O . ARG A 1 105 ? -30.848 12.647 61.898 1.00 87.38 105 ARG A O 1
ATOM 923 N N . VAL A 1 106 ? -31.021 14.125 60.217 1.00 84.12 106 VAL A N 1
ATOM 924 C CA . VAL A 1 106 ? -31.995 15.004 60.884 1.00 84.12 106 VAL A CA 1
ATOM 925 C C . VAL A 1 106 ? -33.283 14.247 61.202 1.00 84.12 106 VAL A C 1
ATOM 927 O O . VAL A 1 106 ? -33.812 14.396 62.297 1.00 84.12 106 VAL A O 1
ATOM 930 N N . ALA A 1 107 ? -33.771 13.394 60.297 1.00 86.50 107 ALA A N 1
ATOM 931 C CA . ALA A 1 107 ? -34.936 12.550 60.551 1.00 86.50 107 ALA A CA 1
ATOM 932 C C . ALA A 1 107 ? -34.687 11.581 61.720 1.00 86.50 107 ALA A C 1
ATOM 934 O O . ALA A 1 107 ? -35.502 11.524 62.639 1.00 86.50 107 ALA A O 1
ATOM 935 N N . MET A 1 108 ? -33.544 10.890 61.744 1.00 84.81 108 MET A N 1
ATOM 936 C CA . MET A 1 108 ? -33.163 10.006 62.851 1.00 84.81 108 MET A CA 1
ATOM 937 C C . MET A 1 108 ? -33.054 10.775 64.176 1.00 84.81 108 MET A C 1
ATOM 939 O O . MET A 1 108 ? -33.648 10.385 65.178 1.00 84.81 108 MET A O 1
ATOM 943 N N . GLU A 1 109 ? -32.360 11.913 64.186 1.00 80.12 109 GLU A N 1
ATOM 944 C CA . GLU A 1 109 ? -32.232 12.755 65.378 1.00 80.12 109 GLU A CA 1
ATOM 945 C C . GLU A 1 109 ? -33.587 13.328 65.833 1.00 80.12 109 GLU A C 1
ATOM 947 O O . GLU A 1 109 ? -33.798 13.497 67.031 1.00 80.12 109 GLU A O 1
ATOM 952 N N . SER A 1 110 ? -34.521 13.604 64.912 1.00 78.81 110 SER A N 1
ATOM 953 C CA . SER A 1 110 ? -35.900 14.030 65.222 1.00 78.81 110 SER A CA 1
ATOM 954 C C . SER A 1 110 ? -36.727 12.958 65.910 1.00 78.81 110 SER A C 1
ATOM 956 O O . SER A 1 110 ? -37.538 13.291 66.773 1.00 78.81 110 SER A O 1
ATOM 958 N N . LEU A 1 111 ? -36.473 11.688 65.594 1.00 83.19 111 LEU A N 1
ATOM 959 C CA . LEU A 1 111 ? -37.079 10.560 66.294 1.00 83.19 111 LEU A CA 1
ATOM 960 C C . LEU A 1 111 ? -36.470 10.384 67.690 1.00 83.19 111 LEU A C 1
ATOM 962 O O . LEU A 1 111 ? -37.204 10.124 68.637 1.00 83.19 111 LEU A O 1
ATOM 966 N N . MET A 1 112 ? -35.153 10.574 67.830 1.00 82.62 112 MET A N 1
ATOM 967 C CA . MET A 1 112 ? -34.454 10.445 69.116 1.00 82.62 112 MET A CA 1
ATOM 968 C C . MET A 1 112 ? -34.748 11.602 70.081 1.00 82.62 112 MET A C 1
ATOM 970 O O . MET A 1 112 ? -34.958 11.376 71.266 1.00 82.62 112 MET A O 1
ATOM 974 N N . ASN A 1 113 ? -34.785 12.845 69.586 1.00 83.19 113 ASN A N 1
ATOM 975 C CA . ASN A 1 113 ? -34.951 14.061 70.389 1.00 83.19 113 ASN A CA 1
ATOM 976 C C . ASN A 1 113 ? -36.058 14.972 69.818 1.00 83.19 113 ASN A C 1
ATOM 978 O O . ASN A 1 113 ? -35.778 16.061 69.296 1.00 83.19 113 ASN A O 1
ATOM 982 N N . PRO A 1 114 ? -37.337 14.573 69.939 1.00 80.62 114 PRO A N 1
ATOM 983 C CA . PRO A 1 114 ? -38.449 15.267 69.292 1.00 80.62 114 PRO A CA 1
ATOM 984 C C . PRO A 1 114 ? -38.708 16.667 69.862 1.00 80.62 114 PRO A C 1
ATOM 986 O O . PRO A 1 114 ? -39.091 17.569 69.120 1.00 80.62 114 PRO A O 1
ATOM 989 N N . GLN A 1 115 ? -38.484 16.891 71.162 1.00 79.19 115 GLN A N 1
ATOM 990 C CA . GLN A 1 115 ? -38.701 18.207 71.782 1.00 79.19 115 GLN A CA 1
ATOM 991 C C . GLN A 1 115 ? -37.686 19.252 71.297 1.00 79.19 115 GLN A C 1
ATOM 993 O O . GLN A 1 115 ? -38.065 20.371 70.953 1.00 79.19 115 GLN A O 1
ATOM 998 N N . ARG A 1 116 ? -36.409 18.864 71.182 1.00 82.19 116 ARG A N 1
ATOM 999 C CA . ARG A 1 116 ? -35.343 19.727 70.657 1.00 82.19 116 ARG A CA 1
ATOM 1000 C C . ARG A 1 116 ? -35.612 20.112 69.203 1.00 82.19 116 ARG A C 1
ATOM 1002 O O . ARG A 1 116 ? -35.501 21.283 68.852 1.00 82.19 116 ARG A O 1
ATOM 1009 N N . TRP A 1 117 ? -36.004 19.155 68.361 1.00 77.88 117 TRP A N 1
ATOM 1010 C CA . TRP A 1 117 ? -36.285 19.445 66.954 1.00 77.88 117 TRP A CA 1
ATOM 1011 C C . TRP A 1 117 ? -37.583 20.219 66.725 1.00 77.88 117 TRP A C 1
ATOM 1013 O O . TRP A 1 117 ? -37.630 21.006 65.782 1.00 77.88 117 TRP A O 1
ATOM 1023 N N . LYS A 1 118 ? -38.593 20.088 67.599 1.00 76.12 118 LYS A N 1
ATOM 1024 C CA . LYS A 1 118 ? -39.739 21.013 67.627 1.00 76.12 118 LYS A CA 1
ATOM 1025 C C . LYS A 1 118 ? -39.273 22.444 67.901 1.00 76.12 118 LYS A C 1
ATOM 1027 O O . LYS A 1 118 ? -39.517 23.307 67.070 1.00 76.12 118 LYS A O 1
ATOM 1032 N N . ALA A 1 119 ? -38.480 22.666 68.951 1.00 79.06 119 ALA A N 1
ATOM 1033 C CA . ALA A 1 119 ? -37.940 23.992 69.266 1.00 79.06 119 ALA A CA 1
ATOM 1034 C C . ALA A 1 119 ? -37.083 24.586 68.128 1.00 79.06 119 ALA A C 1
ATOM 1036 O O . ALA A 1 119 ? -37.191 25.775 67.835 1.00 79.06 119 ALA A O 1
ATOM 1037 N N . ILE A 1 120 ? -36.265 23.772 67.446 1.00 78.38 120 ILE A N 1
ATOM 1038 C CA . ILE A 1 120 ? -35.446 24.235 66.311 1.00 78.38 120 ILE A CA 1
ATOM 1039 C C . ILE A 1 120 ? -36.283 24.444 65.034 1.00 78.38 120 ILE A C 1
ATOM 1041 O O . ILE A 1 120 ? -36.054 25.394 64.285 1.00 78.38 120 ILE A O 1
ATOM 1045 N N . SER A 1 121 ? -37.273 23.592 64.754 1.00 76.31 121 SER A N 1
ATOM 1046 C CA . SER A 1 121 ? -38.221 23.810 63.649 1.00 76.31 121 SER A CA 1
ATOM 1047 C C . SER A 1 121 ? -39.012 25.099 63.869 1.00 76.31 121 SER A C 1
ATOM 1049 O O . SER A 1 121 ? -39.196 25.877 62.931 1.00 76.31 121 SER A O 1
ATOM 1051 N N . ASP A 1 122 ? -39.426 25.345 65.109 1.00 76.50 122 ASP A N 1
ATOM 1052 C CA . ASP A 1 122 ? -40.178 26.530 65.491 1.00 76.50 122 ASP A CA 1
ATOM 1053 C C . ASP A 1 122 ? -39.292 27.786 65.508 1.00 76.50 122 ASP A C 1
ATOM 1055 O O . ASP A 1 122 ? -39.781 28.876 65.242 1.00 76.50 122 ASP A O 1
ATOM 1059 N N . SER A 1 123 ? -37.977 27.677 65.716 1.00 77.25 123 SER A N 1
ATOM 1060 C CA . SER A 1 123 ? -37.057 28.824 65.645 1.00 77.25 123 SER A CA 1
ATOM 1061 C C . SER A 1 123 ? -36.416 29.064 64.265 1.00 77.25 123 SER A C 1
ATOM 1063 O O . SER A 1 123 ? -35.853 30.127 64.015 1.00 77.25 123 SER A O 1
ATOM 1065 N N . SER A 1 124 ? -36.493 28.112 63.336 1.00 78.19 124 SER A N 1
ATOM 1066 C CA . SER A 1 124 ? -35.915 28.258 61.987 1.00 78.19 124 SER A CA 1
ATOM 1067 C C . SER A 1 124 ? -36.940 28.688 60.940 1.00 78.19 124 SER A C 1
ATOM 1069 O O . SER A 1 124 ? -36.624 29.449 60.023 1.00 78.19 124 SER A O 1
ATOM 1071 N N . LYS A 1 125 ? -38.191 28.232 61.060 1.00 76.81 125 LYS A N 1
ATOM 1072 C CA . LYS A 1 125 ? -39.265 28.625 60.146 1.00 76.81 125 LYS A CA 1
ATOM 1073 C C . LYS A 1 125 ? -39.861 29.941 60.613 1.00 76.81 125 LYS A C 1
ATOM 1075 O O . LYS A 1 125 ? -40.505 29.993 61.650 1.00 76.81 125 LYS A O 1
ATOM 1080 N N . ARG A 1 126 ? -39.765 30.992 59.796 1.00 69.31 126 ARG A N 1
ATOM 1081 C CA . ARG A 1 126 ? -40.443 32.267 60.097 1.00 69.31 126 ARG A CA 1
ATOM 1082 C C . ARG A 1 126 ? -41.972 32.134 60.169 1.00 69.31 126 ARG A C 1
ATOM 1084 O O . ARG A 1 126 ? -42.626 32.949 60.807 1.00 69.31 126 ARG A O 1
ATOM 1091 N N . ALA A 1 127 ? -42.514 31.095 59.534 1.00 64.19 127 ALA A N 1
ATOM 1092 C CA . ALA A 1 127 ? -43.927 30.729 59.554 1.00 64.19 127 ALA A CA 1
ATOM 1093 C C . ALA A 1 127 ? -44.350 29.890 60.782 1.00 64.19 127 ALA A C 1
ATOM 1095 O O . ALA A 1 127 ? -45.477 29.407 60.817 1.00 64.19 127 ALA A O 1
ATOM 1096 N N . SER A 1 128 ? -43.460 29.653 61.750 1.00 71.75 128 SER A N 1
ATOM 1097 C CA . SER A 1 128 ? -43.798 28.946 62.987 1.00 71.75 128 SER A CA 1
ATOM 1098 C C . SER A 1 128 ? -44.633 29.804 63.945 1.00 71.75 128 SER A C 1
ATOM 1100 O O . SER A 1 128 ? -44.631 31.039 63.878 1.00 71.75 128 SER A O 1
ATOM 1102 N N . ASP A 1 129 ? -45.268 29.142 64.916 1.00 68.00 129 ASP A N 1
ATOM 1103 C CA . ASP A 1 129 ? -45.994 29.801 66.009 1.00 68.00 129 ASP A CA 1
ATOM 1104 C C . ASP A 1 129 ? -45.113 30.740 66.849 1.00 68.00 129 ASP A C 1
ATOM 1106 O O . ASP A 1 129 ? -45.625 31.692 67.428 1.00 68.00 129 ASP A O 1
ATOM 1110 N N . MET A 1 130 ? -43.799 30.507 66.918 1.00 67.44 130 MET A N 1
ATOM 1111 C CA . MET A 1 130 ? -42.879 31.342 67.701 1.00 67.44 130 MET A CA 1
ATOM 1112 C C . MET A 1 130 ? -42.659 32.728 67.079 1.00 67.44 130 MET A C 1
ATOM 1114 O O . MET A 1 130 ? -42.459 33.697 67.808 1.00 67.44 130 MET A O 1
ATOM 1118 N N . PHE A 1 131 ? -42.690 32.846 65.745 1.00 67.25 131 PHE A N 1
ATOM 1119 C CA . PHE A 1 131 ? -42.388 34.103 65.041 1.00 67.25 131 PHE A CA 1
ATOM 1120 C C . PHE A 1 131 ? -43.600 34.808 64.443 1.00 67.25 131 PHE A C 1
ATOM 1122 O O . PHE A 1 131 ? -43.582 36.035 64.315 1.00 67.25 131 PHE A O 1
ATOM 1129 N N . ALA A 1 132 ? -44.630 34.059 64.049 1.00 62.84 132 ALA A N 1
ATOM 1130 C CA . ALA A 1 132 ? -45.832 34.611 63.437 1.00 62.84 132 ALA A CA 1
ATOM 1131 C C . ALA A 1 132 ? -47.106 33.857 63.873 1.00 62.84 132 ALA A C 1
ATOM 1133 O O . ALA A 1 132 ? -47.864 33.394 63.019 1.00 62.84 132 ALA A O 1
ATOM 1134 N N . PRO A 1 133 ? -47.421 33.788 65.184 1.00 59.69 133 PRO A N 1
ATOM 1135 C CA . PRO A 1 133 ? -48.642 33.123 65.661 1.00 59.69 133 PRO A CA 1
ATOM 1136 C C . PRO A 1 133 ? -49.927 33.820 65.172 1.00 59.69 133 PRO A C 1
ATOM 1138 O O . PRO A 1 133 ? -51.006 33.232 65.161 1.00 59.69 133 PRO A O 1
ATOM 1141 N N . ARG A 1 134 ? -49.804 35.086 64.748 1.00 58.00 134 ARG A N 1
ATOM 1142 C CA . ARG A 1 134 ? -50.899 36.021 64.458 1.00 58.00 134 ARG A CA 1
ATOM 1143 C C . ARG A 1 134 ? -51.742 35.699 63.213 1.00 58.00 134 ARG A C 1
ATOM 1145 O O . ARG A 1 134 ? -52.816 36.277 63.103 1.00 58.00 134 ARG A O 1
ATOM 1152 N N . SER A 1 135 ? -51.309 34.838 62.280 1.00 53.88 135 SER A N 1
ATOM 1153 C CA . SER A 1 135 ? -52.017 34.669 60.989 1.00 53.88 135 SER A CA 1
ATOM 1154 C C . SER A 1 135 ? -52.756 33.341 60.776 1.00 53.88 135 SER A C 1
ATOM 1156 O O . SER A 1 135 ? -53.663 33.314 59.950 1.00 53.88 135 SER A O 1
ATOM 1158 N N . MET A 1 136 ? -52.427 32.258 61.494 1.00 52.81 136 MET A N 1
ATOM 1159 C CA . MET A 1 136 ? -52.942 30.910 61.164 1.00 52.81 136 MET A CA 1
ATOM 1160 C C . MET A 1 136 ? -53.918 30.314 62.191 1.00 52.81 136 MET A C 1
ATOM 1162 O O . MET A 1 136 ? -54.795 29.546 61.806 1.00 52.81 136 MET A O 1
ATOM 1166 N N . LYS A 1 137 ? -53.811 30.651 63.486 1.00 57.69 137 LYS A N 1
ATOM 1167 C CA . LYS A 1 137 ? -54.654 30.050 64.543 1.00 57.69 137 LYS A CA 1
ATOM 1168 C C . LYS A 1 137 ? -55.941 30.818 64.848 1.00 57.69 137 LYS A C 1
ATOM 1170 O O . LYS A 1 137 ? -56.715 30.365 65.683 1.00 57.69 137 LYS A O 1
ATOM 1175 N N . GLY A 1 138 ? -56.161 31.985 64.231 1.00 53.00 138 GLY A N 1
ATOM 1176 C CA . GLY A 1 138 ? -57.332 32.847 64.477 1.00 53.00 138 GLY A CA 1
ATOM 1177 C C . GLY A 1 138 ? -57.470 33.372 65.917 1.00 53.00 138 GLY A C 1
ATOM 1178 O O . GLY A 1 138 ? -58.336 34.193 66.193 1.00 53.00 138 GLY A O 1
ATOM 1179 N N . TYR A 1 139 ? -56.610 32.922 66.829 1.00 56.62 139 TYR A N 1
ATOM 1180 C CA . TYR A 1 139 ? -56.524 33.352 68.209 1.00 56.62 139 TYR A CA 1
ATOM 1181 C C . TYR A 1 139 ? -55.588 34.555 68.273 1.00 56.62 139 TYR A C 1
ATOM 1183 O O . TYR A 1 139 ? -54.408 34.448 67.939 1.00 56.62 139 TYR A O 1
ATOM 1191 N N . ILE A 1 140 ? -56.116 35.700 68.694 1.00 52.09 140 ILE A N 1
ATOM 1192 C CA . ILE A 1 140 ? -55.308 36.778 69.253 1.00 52.09 140 ILE A CA 1
ATOM 1193 C C . ILE A 1 140 ? -55.182 36.408 70.733 1.00 52.09 140 ILE A C 1
ATOM 1195 O O . ILE A 1 140 ? -56.167 36.571 71.455 1.00 52.09 140 ILE A O 1
ATOM 1199 N N . PRO A 1 141 ? -54.036 35.895 71.229 1.00 53.66 141 PRO A N 1
ATOM 1200 C CA . PRO A 1 141 ? -53.778 36.052 72.648 1.00 53.66 141 PRO A CA 1
ATOM 1201 C C . PRO A 1 141 ? -53.853 37.558 72.878 1.00 53.66 141 PRO A C 1
ATOM 1203 O O . PRO A 1 141 ? -53.097 38.300 72.242 1.00 53.66 141 PRO A O 1
ATOM 1206 N N . GLY A 1 142 ? -54.802 38.020 73.699 1.00 55.12 142 GLY A N 1
ATOM 1207 C CA . GLY A 1 142 ? -54.766 39.401 74.175 1.00 55.12 142 GLY A CA 1
ATOM 1208 C C . GLY A 1 142 ? -53.346 39.680 74.649 1.00 55.12 142 GLY A C 1
ATOM 1209 O O . GLY A 1 142 ? -52.718 38.750 75.165 1.00 55.12 142 GLY A O 1
ATOM 1210 N N . ASP A 1 143 ? -52.819 40.883 74.385 1.00 57.06 143 ASP A N 1
ATOM 1211 C CA . ASP A 1 143 ? -51.441 41.224 74.748 1.00 57.06 143 ASP A CA 1
ATOM 1212 C C . ASP A 1 143 ? -51.166 40.630 76.139 1.00 57.06 143 ASP A C 1
ATOM 1214 O O . ASP A 1 143 ? -51.851 41.001 77.094 1.00 57.06 143 ASP A O 1
ATOM 1218 N N . PRO A 1 144 ? -50.225 39.683 76.303 1.00 55.03 144 PRO A N 1
ATOM 1219 C CA . PRO A 1 144 ? -49.906 39.164 77.636 1.00 55.03 144 PRO A CA 1
ATOM 1220 C C . PRO A 1 144 ? -49.402 40.298 78.549 1.00 55.03 144 PRO A C 1
ATOM 1222 O O . PRO A 1 144 ? -49.382 40.178 79.771 1.00 55.03 144 PRO A O 1
ATOM 1225 N N . TYR A 1 145 ? -49.060 41.437 77.939 1.00 55.69 145 TYR A N 1
ATOM 1226 C CA . TYR A 1 145 ? -48.741 42.707 78.566 1.00 55.69 145 TYR A CA 1
ATOM 1227 C C . TYR A 1 145 ? -49.951 43.631 78.812 1.00 55.69 145 TYR A C 1
ATOM 1229 O O . TYR A 1 145 ? -49.821 44.581 79.575 1.00 55.69 145 TYR A O 1
ATOM 1237 N N . ALA A 1 146 ? -51.136 43.368 78.251 1.00 58.12 146 ALA A N 1
ATOM 1238 C CA . ALA A 1 146 ? -52.355 44.129 78.549 1.00 58.12 146 ALA A CA 1
ATOM 1239 C C . ALA A 1 146 ? -52.917 43.810 79.941 1.00 58.12 146 ALA A C 1
ATOM 1241 O O . ALA A 1 146 ? -53.464 44.701 80.583 1.00 58.12 146 ALA A O 1
ATOM 1242 N N . SER A 1 147 ? -52.737 42.586 80.454 1.00 56.00 147 SER A N 1
ATOM 1243 C CA . SER A 1 147 ? -52.964 42.286 81.879 1.00 56.00 147 SER A CA 1
ATOM 1244 C C . SER A 1 147 ? -51.845 42.820 82.777 1.00 56.00 147 S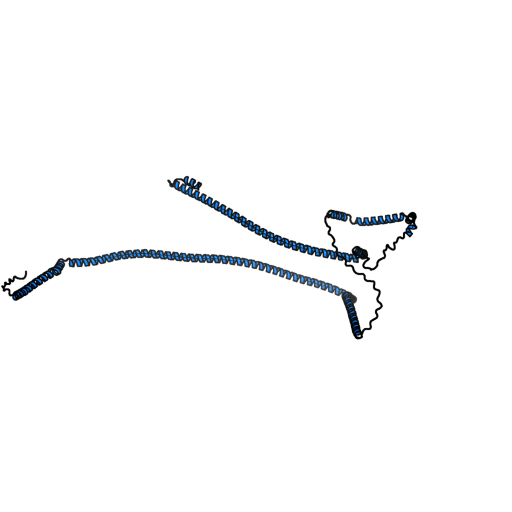ER A C 1
ATOM 1246 O O . SER A 1 147 ? -52.054 43.009 83.971 1.00 56.00 147 SER A O 1
ATOM 1248 N N . LEU A 1 148 ? -50.671 43.117 82.209 1.00 55.28 148 LEU A N 1
ATOM 1249 C CA . LEU A 1 148 ? -49.582 43.832 82.880 1.00 55.28 148 LEU A CA 1
ATOM 1250 C C . LEU A 1 148 ? -49.751 45.351 82.745 1.00 55.28 148 LEU A C 1
ATOM 1252 O O . LEU A 1 148 ? -48.773 46.091 82.640 1.00 55.28 148 LEU A O 1
ATOM 1256 N N . GLN A 1 149 ? -50.992 45.841 82.797 1.00 55.88 149 GLN A N 1
ATOM 1257 C CA . GLN A 1 149 ? -51.223 47.217 83.208 1.00 55.88 149 GLN A CA 1
ATOM 1258 C C . GLN A 1 149 ? -50.750 47.334 84.656 1.00 55.88 149 GLN A C 1
ATOM 1260 O O . GLN A 1 149 ? -51.493 47.069 85.601 1.00 55.88 149 GLN A O 1
ATOM 1265 N N . ILE A 1 150 ? -49.483 47.708 84.832 1.00 57.88 150 ILE A N 1
ATOM 1266 C CA . ILE A 1 150 ? -48.956 48.158 86.114 1.00 57.88 150 ILE A CA 1
ATOM 1267 C C . ILE A 1 150 ? -49.746 49.419 86.446 1.00 57.88 150 ILE A C 1
ATOM 1269 O O . ILE A 1 150 ? -49.404 50.525 86.030 1.00 57.88 150 ILE A O 1
ATOM 1273 N N . THR A 1 151 ? -50.867 49.250 87.142 1.00 52.62 151 THR A N 1
ATOM 1274 C CA . THR A 1 151 ? -51.621 50.391 87.632 1.00 52.62 151 THR A CA 1
ATOM 1275 C C . THR A 1 151 ? -50.692 51.145 88.591 1.00 52.62 151 THR A C 1
ATOM 1277 O O . THR A 1 151 ? -50.181 50.557 89.552 1.00 52.62 151 THR A O 1
ATOM 1280 N N . PRO A 1 152 ? -50.429 52.448 88.374 1.00 58.50 152 PRO A N 1
ATOM 1281 C CA . PRO A 1 152 ? -49.546 53.223 89.249 1.00 58.50 152 PRO A CA 1
ATOM 1282 C C . PRO A 1 152 ? -50.088 53.315 90.687 1.00 58.50 152 PRO A C 1
ATOM 1284 O O . PRO A 1 152 ? -49.393 53.772 91.591 1.00 58.50 152 PRO A O 1
ATOM 1287 N N . SER A 1 153 ? -51.313 52.842 90.927 1.00 57.19 153 SER A N 1
ATOM 1288 C CA . SER A 1 153 ? -51.933 52.620 92.231 1.00 57.19 153 SER A CA 1
ATOM 1289 C C . SER A 1 153 ? -51.093 51.730 93.157 1.00 57.19 153 SER A C 1
ATOM 1291 O O . SER A 1 153 ? -51.034 52.003 94.355 1.00 57.19 153 SER A O 1
ATOM 1293 N N . ALA A 1 154 ? -50.423 50.700 92.619 1.00 57.41 154 ALA A N 1
ATOM 1294 C CA . ALA A 1 154 ? -49.551 49.812 93.397 1.00 57.41 154 ALA A CA 1
ATOM 1295 C C . ALA A 1 154 ? -48.196 50.464 93.741 1.00 57.41 154 ALA A C 1
ATOM 1297 O O . ALA A 1 154 ? -47.614 50.162 94.777 1.00 57.41 154 ALA A O 1
ATOM 1298 N N . LEU A 1 155 ? -47.732 51.417 92.926 1.00 56.31 155 LEU A N 1
ATOM 1299 C CA . LEU A 1 155 ? -46.515 52.204 93.171 1.00 56.31 155 LEU A CA 1
ATOM 1300 C C . LEU A 1 155 ? -46.763 53.423 94.076 1.00 56.31 155 LEU A C 1
ATOM 1302 O O . LEU A 1 155 ? -45.862 53.846 94.789 1.00 56.31 155 LEU A O 1
ATOM 1306 N N . LYS A 1 156 ? -47.985 53.976 94.110 1.00 56.91 156 LYS A N 1
ATOM 1307 C CA . LYS A 1 156 ? -48.328 55.130 94.967 1.00 56.91 156 LYS A CA 1
ATOM 1308 C C . LYS A 1 156 ? -48.443 54.793 96.458 1.00 56.91 156 LYS A C 1
ATOM 1310 O O . LYS A 1 156 ? -48.296 55.692 97.279 1.00 56.91 156 LYS A O 1
ATOM 1315 N N . LYS A 1 157 ? -48.703 53.530 96.822 1.00 55.59 157 LYS A N 1
ATOM 1316 C CA . LYS A 1 157 ? -48.818 53.093 98.230 1.00 55.59 157 LYS A CA 1
ATOM 1317 C C . LYS A 1 157 ? -47.472 52.804 98.905 1.00 55.59 157 LYS A C 1
ATOM 1319 O O . LYS A 1 157 ? -47.436 52.652 100.122 1.00 55.59 157 LYS A O 1
ATOM 1324 N N . HIS A 1 158 ? -46.376 52.766 98.150 1.00 53.44 158 HIS A N 1
ATOM 1325 C CA . HIS A 1 158 ? -45.054 52.428 98.666 1.00 53.44 158 HIS A CA 1
ATOM 1326 C C . HIS A 1 158 ? -44.059 53.545 98.346 1.00 53.44 158 HIS A C 1
ATOM 1328 O O . HIS A 1 158 ? -43.696 53.771 97.196 1.00 53.44 158 HIS A O 1
ATOM 1334 N N . THR A 1 159 ? -43.586 54.250 99.374 1.00 60.38 159 THR A N 1
ATOM 1335 C CA . THR A 1 159 ? -42.394 55.100 99.248 1.00 60.38 159 THR A CA 1
ATOM 1336 C C . THR A 1 159 ? -41.177 54.203 98.970 1.00 60.38 159 THR A C 1
ATOM 1338 O O . THR A 1 159 ? -41.154 53.059 99.443 1.00 60.38 159 THR A O 1
ATOM 1341 N N . PRO A 1 160 ? -40.134 54.680 98.255 1.00 59.50 160 PRO A N 1
ATOM 1342 C CA . PRO A 1 160 ? -38.973 53.862 97.857 1.00 59.50 160 PRO A CA 1
ATOM 1343 C C . PRO A 1 160 ? -38.257 53.177 99.036 1.00 59.50 160 PRO A C 1
ATOM 1345 O O . PRO A 1 160 ? -37.549 52.193 98.855 1.00 59.50 160 PRO A O 1
ATOM 1348 N N . ARG A 1 161 ? -38.494 53.651 100.264 1.00 54.75 161 ARG A N 1
ATOM 1349 C CA . ARG A 1 161 ? -37.965 53.082 101.505 1.00 54.75 161 ARG A CA 1
ATOM 1350 C C . ARG A 1 16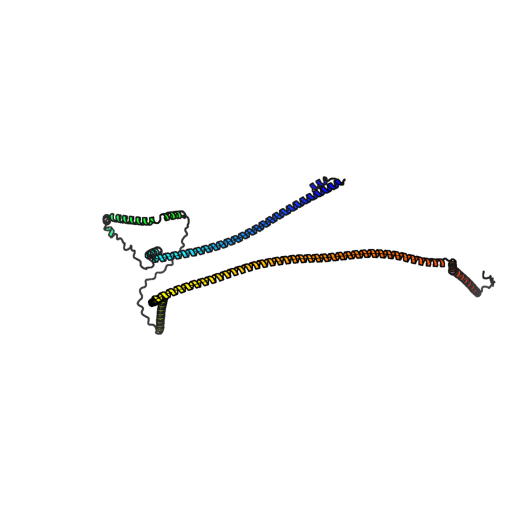1 ? -38.631 51.761 101.921 1.00 54.75 161 ARG A C 1
ATOM 1352 O O . ARG A 1 161 ? -37.994 50.962 102.591 1.00 54.75 161 ARG A O 1
ATOM 1359 N N . THR A 1 162 ? -39.878 51.510 101.515 1.00 58.00 162 THR A N 1
ATOM 1360 C CA . THR A 1 162 ? -40.603 50.260 101.840 1.00 58.00 162 THR A CA 1
ATOM 1361 C C . THR A 1 162 ? -40.297 49.117 100.869 1.00 58.00 162 THR A C 1
ATOM 1363 O O . THR A 1 162 ? -40.234 47.969 101.293 1.00 58.00 162 THR A O 1
ATOM 1366 N N . LEU A 1 163 ? -39.991 49.413 99.600 1.00 55.69 163 LEU A N 1
ATOM 1367 C CA . LEU A 1 163 ? -39.567 48.400 98.620 1.00 55.69 163 LEU A CA 1
ATOM 1368 C C . LEU A 1 163 ? -38.153 47.856 98.900 1.00 55.69 163 LEU A C 1
ATOM 1370 O O . LEU A 1 163 ? -37.889 46.688 98.636 1.00 55.69 163 LEU A O 1
ATOM 1374 N N . ALA A 1 164 ? -37.278 48.663 99.510 1.00 55.09 164 ALA A N 1
ATOM 1375 C CA . ALA A 1 164 ? -35.952 48.229 99.962 1.00 55.09 164 ALA A CA 1
ATOM 1376 C C . ALA A 1 164 ? -35.988 47.273 101.176 1.00 55.09 164 ALA A C 1
ATOM 1378 O O . ALA A 1 164 ? -35.008 46.585 101.437 1.00 55.09 164 ALA A O 1
ATOM 1379 N N . LEU A 1 165 ? -37.106 47.218 101.913 1.00 57.91 165 LEU A N 1
ATOM 1380 C CA . LEU A 1 165 ? -37.287 46.332 103.073 1.00 57.91 165 LEU A CA 1
ATOM 1381 C C . LEU A 1 165 ? -37.923 44.978 102.713 1.00 57.91 165 LEU A C 1
ATOM 1383 O O . LEU A 1 165 ? -37.810 44.034 103.486 1.00 57.91 165 LEU A O 1
ATOM 1387 N N . LEU A 1 166 ? -38.578 44.869 101.552 1.00 60.25 166 LEU A N 1
ATOM 1388 C CA . LEU A 1 166 ? -39.243 43.641 101.088 1.00 60.25 166 LEU A CA 1
ATOM 1389 C C . LEU A 1 166 ? -38.333 42.727 100.249 1.00 60.25 166 LEU A C 1
ATOM 1391 O O . LEU A 1 166 ? -38.616 41.539 100.133 1.00 60.25 166 LEU A O 1
ATOM 1395 N N . CYS A 1 167 ? -37.230 43.251 99.709 1.00 57.69 167 CYS A N 1
ATOM 1396 C CA . CYS A 1 167 ? -36.186 42.468 99.046 1.00 57.69 167 CYS A CA 1
ATOM 1397 C C . CYS A 1 167 ? -34.851 42.672 99.776 1.00 57.69 167 CYS A C 1
ATOM 1399 O O . CYS A 1 167 ? -34.159 43.652 99.489 1.00 57.69 167 CYS A O 1
ATOM 1401 N N . PRO A 1 168 ? -34.454 41.786 100.707 1.00 58.16 168 PRO A N 1
ATOM 1402 C CA . PRO A 1 168 ? -33.114 41.848 101.267 1.00 58.16 168 PRO A CA 1
ATOM 1403 C C . PRO A 1 168 ? -32.094 41.568 100.157 1.00 58.16 168 PRO A C 1
ATOM 1405 O O . PRO A 1 168 ? -32.192 40.578 99.431 1.00 58.16 168 PRO A O 1
ATOM 1408 N N . VAL A 1 169 ? -31.099 42.448 100.036 1.00 60.12 169 VAL A N 1
ATOM 1409 C CA . VAL A 1 169 ? -29.995 42.350 99.063 1.00 60.12 169 VAL A CA 1
ATOM 1410 C C . VAL A 1 169 ? -29.268 40.996 99.161 1.00 60.12 169 VAL A C 1
ATOM 1412 O O . VAL A 1 169 ? -28.790 40.487 98.151 1.00 60.12 169 VAL A O 1
ATOM 1415 N N . SER A 1 170 ? -29.302 40.340 100.328 1.00 60.84 170 SER A N 1
ATOM 1416 C CA . SER A 1 170 ? -28.720 39.007 100.533 1.00 60.84 170 SER A CA 1
ATOM 1417 C C . SER A 1 170 ? -29.330 37.919 99.639 1.00 60.84 170 SER A C 1
ATOM 1419 O O . SER A 1 170 ? -28.605 37.061 99.144 1.00 60.84 170 SER A O 1
ATOM 1421 N N . ALA A 1 171 ? -30.634 37.970 99.343 1.00 58.47 171 ALA A N 1
ATOM 1422 C CA . ALA A 1 171 ? -31.282 36.980 98.477 1.00 58.47 171 ALA A CA 1
ATOM 1423 C C . ALA A 1 171 ? -30.866 37.134 96.998 1.00 58.47 171 ALA A C 1
ATOM 1425 O O . ALA A 1 171 ? -30.826 36.161 96.241 1.00 58.47 171 ALA A O 1
ATOM 1426 N N . LEU A 1 172 ? -30.518 38.356 96.583 1.00 61.22 172 LEU A N 1
ATOM 1427 C CA . LEU A 1 172 ? -29.996 38.644 95.244 1.00 61.22 172 LEU A CA 1
ATOM 1428 C C . LEU A 1 172 ? -28.516 38.260 95.115 1.00 61.22 172 LEU A C 1
ATOM 1430 O O . LEU A 1 172 ? -28.096 37.788 94.062 1.00 61.22 172 LEU A O 1
ATOM 1434 N N . GLU A 1 173 ? -27.730 38.397 96.182 1.00 65.06 173 GLU A N 1
ATOM 1435 C CA . GLU A 1 173 ? -26.319 37.995 96.193 1.00 65.06 173 GLU A CA 1
ATOM 1436 C C . GLU A 1 173 ? -26.145 36.466 96.210 1.00 65.06 173 GLU A C 1
ATOM 1438 O O . GLU A 1 173 ? -25.310 35.930 95.476 1.00 65.06 173 GLU A O 1
ATOM 1443 N N . GLU A 1 174 ? -26.975 35.733 96.956 1.00 63.84 174 GLU A N 1
ATOM 1444 C CA . GLU A 1 174 ? -26.970 34.260 96.971 1.00 63.84 174 GLU A CA 1
ATOM 1445 C C . GLU A 1 174 ? -27.405 33.650 95.628 1.00 63.84 174 GLU A C 1
ATOM 1447 O O . GLU A 1 174 ? -26.858 32.643 95.170 1.00 63.84 174 GLU A O 1
ATOM 1452 N N . THR A 1 175 ? -28.367 34.271 94.946 1.00 68.56 175 THR A N 1
ATOM 1453 C CA . THR A 1 175 ? -28.811 33.820 93.619 1.00 68.56 175 THR A CA 1
ATOM 1454 C C . THR A 1 175 ? -27.814 34.203 92.526 1.00 68.56 175 THR A C 1
ATOM 1456 O O . THR A 1 175 ? -27.498 33.375 91.670 1.00 68.56 175 THR A O 1
ATOM 1459 N N . ALA A 1 176 ? -27.229 35.403 92.587 1.00 69.81 176 ALA A N 1
ATOM 1460 C CA . ALA A 1 176 ? -26.177 35.824 91.663 1.00 69.81 176 ALA A CA 1
ATOM 1461 C C . ALA A 1 176 ? -24.903 34.973 91.793 1.00 69.81 176 ALA A C 1
ATOM 1463 O O . ALA A 1 176 ? -24.258 34.671 90.788 1.00 69.81 176 ALA A O 1
ATOM 1464 N N . THR A 1 177 ? -24.535 34.558 93.008 1.00 71.94 177 THR A N 1
ATOM 1465 C CA . THR A 1 177 ? -23.383 33.669 93.229 1.00 71.94 177 THR A CA 1
ATOM 1466 C C . THR A 1 177 ? -23.641 32.253 92.716 1.00 71.94 177 THR A C 1
ATOM 1468 O O . THR A 1 177 ? -22.761 31.703 92.053 1.00 71.94 177 THR A O 1
ATOM 1471 N N . ARG A 1 178 ? -24.844 31.691 92.906 1.00 72.50 178 ARG A N 1
ATOM 1472 C CA . ARG A 1 178 ? -25.230 30.393 92.312 1.00 72.50 178 ARG A CA 1
ATOM 1473 C C . ARG A 1 178 ? -25.196 30.414 90.783 1.00 72.50 178 ARG A C 1
ATOM 1475 O O . ARG A 1 178 ? -24.551 29.557 90.187 1.00 72.50 178 ARG A O 1
ATOM 1482 N N . LEU A 1 179 ? -25.787 31.431 90.154 1.00 72.50 179 LEU A N 1
ATOM 1483 C CA . LEU A 1 179 ? -25.797 31.556 88.690 1.00 72.50 179 LEU A CA 1
ATOM 1484 C C . LEU A 1 179 ? -24.390 31.762 88.107 1.00 72.50 179 LEU A C 1
ATOM 1486 O O . LEU A 1 179 ? -24.075 31.227 87.047 1.00 72.50 179 LEU A O 1
ATOM 1490 N N . ARG A 1 180 ? -23.507 32.488 88.810 1.00 74.56 180 ARG A N 1
ATOM 1491 C CA . ARG A 1 180 ? -22.090 32.607 88.423 1.00 74.56 180 ARG A CA 1
ATOM 1492 C C . ARG A 1 180 ? -21.354 31.271 88.527 1.00 74.56 180 ARG A C 1
ATOM 1494 O O . ARG A 1 180 ? -20.569 30.956 87.642 1.00 74.56 180 ARG A O 1
ATOM 1501 N N . GLN A 1 181 ? -21.606 30.478 89.568 1.00 73.19 181 GLN A N 1
ATOM 1502 C CA . GLN A 1 181 ? -20.990 29.154 89.724 1.00 73.19 181 GLN A CA 1
ATOM 1503 C C . GLN A 1 181 ? -21.474 28.158 88.663 1.00 73.19 181 GLN A C 1
ATOM 1505 O O . GLN A 1 181 ? -20.669 27.389 88.141 1.00 73.19 181 GLN A O 1
ATOM 1510 N N . GLU A 1 182 ? -22.759 28.191 88.308 1.00 71.88 182 GLU A N 1
ATOM 1511 C CA . GLU A 1 182 ? -23.320 27.386 87.218 1.00 71.88 182 GLU A CA 1
ATOM 1512 C C . GLU A 1 182 ? -22.737 27.800 85.864 1.00 71.88 182 GLU A C 1
ATOM 1514 O O . GLU A 1 182 ? -22.270 26.934 85.129 1.00 71.88 182 GLU A O 1
ATOM 1519 N N . ALA A 1 183 ? -22.638 29.104 85.581 1.00 71.81 183 ALA A N 1
ATOM 1520 C CA . ALA A 1 183 ? -22.005 29.614 84.363 1.00 71.81 183 ALA A CA 1
ATOM 1521 C C . ALA A 1 183 ? -20.522 29.217 84.256 1.00 71.81 183 ALA A C 1
ATOM 1523 O O . ALA A 1 183 ? -20.072 28.825 83.182 1.00 71.81 183 ALA A O 1
ATOM 1524 N N . VAL A 1 184 ? -19.771 29.254 85.364 1.00 73.19 184 VAL A N 1
ATOM 1525 C CA . VAL A 1 184 ? -18.361 28.825 85.401 1.00 73.19 184 VAL A CA 1
ATOM 1526 C C . VAL A 1 184 ? -18.224 27.312 85.192 1.00 73.19 184 VAL A C 1
ATOM 1528 O O . VAL A 1 184 ? -17.308 26.879 84.498 1.00 73.19 184 VAL A O 1
ATOM 1531 N N . ARG A 1 185 ? -19.136 26.488 85.731 1.00 68.00 185 ARG A N 1
ATOM 1532 C CA . ARG A 1 185 ? -19.155 25.031 85.478 1.00 68.00 185 ARG A CA 1
ATOM 1533 C C . ARG A 1 185 ? -19.486 24.712 84.022 1.00 68.00 185 ARG A C 1
ATOM 1535 O O . ARG A 1 185 ? -18.807 23.900 83.404 1.00 68.00 185 ARG A O 1
ATOM 1542 N N . GLU A 1 186 ? -20.476 25.399 83.465 1.00 66.19 186 GLU A N 1
ATOM 1543 C CA . GLU A 1 186 ? -20.866 25.287 82.060 1.00 66.19 186 GLU A CA 1
ATOM 1544 C C . GLU A 1 186 ? -19.773 25.773 81.091 1.00 66.19 186 GLU A C 1
ATOM 1546 O O . GLU A 1 186 ? -19.657 25.261 79.977 1.00 66.19 186 GLU A O 1
ATOM 1551 N N . GLN A 1 187 ? -18.976 26.770 81.480 1.00 63.22 187 GLN A N 1
ATOM 1552 C CA . GLN A 1 187 ? -17.793 27.204 80.731 1.00 63.22 187 GLN A CA 1
ATOM 1553 C C . GLN A 1 187 ? -16.662 26.172 80.847 1.00 63.22 187 GLN A C 1
ATOM 1555 O O . GLN A 1 187 ? -16.142 25.733 79.827 1.00 63.22 187 GLN A O 1
ATOM 1560 N N . ALA A 1 188 ? -16.378 25.659 82.048 1.00 64.56 188 ALA A N 1
ATOM 1561 C CA . ALA A 1 188 ? -15.350 24.638 82.265 1.00 64.56 188 ALA A CA 1
ATOM 1562 C C . ALA A 1 188 ? -15.631 23.305 81.536 1.00 64.56 188 ALA A C 1
ATOM 1564 O O . ALA A 1 188 ? -14.694 22.617 81.128 1.00 64.56 188 ALA A O 1
ATOM 1565 N N . GLU A 1 189 ? -16.899 22.922 81.345 1.00 63.28 189 GLU A N 1
ATOM 1566 C CA . GLU A 1 189 ? -17.264 21.759 80.519 1.00 63.28 189 GLU A CA 1
ATOM 1567 C C . GLU A 1 189 ? -17.111 22.015 79.012 1.00 63.28 189 GLU A C 1
ATOM 1569 O O . GLU A 1 189 ? -16.723 21.103 78.281 1.00 63.28 189 GLU A O 1
ATOM 1574 N N . ARG A 1 190 ? -17.336 23.251 78.542 1.00 58.75 190 ARG A N 1
ATOM 1575 C CA . ARG A 1 190 ? -17.080 23.648 77.143 1.00 58.75 190 ARG A CA 1
ATOM 1576 C C . ARG A 1 190 ? -15.580 23.753 76.838 1.00 58.75 190 ARG A C 1
ATOM 1578 O O . ARG A 1 190 ? -15.158 23.359 75.750 1.00 58.75 190 ARG A O 1
ATOM 1585 N N . ASP A 1 191 ? -14.779 24.194 77.806 1.00 60.31 191 ASP A N 1
ATOM 1586 C CA . ASP A 1 191 ? -13.337 24.420 77.643 1.00 60.31 191 ASP A CA 1
ATOM 1587 C C . ASP A 1 191 ? -12.510 23.121 77.661 1.00 60.31 191 ASP A C 1
ATOM 1589 O O . ASP A 1 191 ? -11.459 23.050 77.024 1.00 60.31 191 ASP A O 1
ATOM 1593 N N . ARG A 1 192 ? -12.999 22.042 78.297 1.00 58.12 192 ARG A N 1
ATOM 1594 C CA . ARG A 1 192 ? -12.339 20.718 78.260 1.00 58.12 192 ARG A CA 1
ATOM 1595 C C . ARG A 1 192 ? -12.336 20.061 76.875 1.00 58.12 192 ARG A C 1
ATOM 1597 O O . ARG A 1 192 ? -11.558 19.138 76.655 1.00 58.12 192 ARG A O 1
ATOM 1604 N N . GLY A 1 193 ? -13.198 20.503 75.957 1.00 59.06 193 GLY A N 1
ATOM 1605 C CA . GLY A 1 193 ? -13.398 19.841 74.668 1.00 59.06 193 GLY A CA 1
ATOM 1606 C C . GLY A 1 193 ? -12.694 20.461 73.460 1.00 59.06 193 GLY A C 1
ATOM 1607 O O . GLY A 1 193 ? -12.607 19.782 72.446 1.00 59.06 193 GLY A O 1
ATOM 1608 N N . ASN A 1 194 ? -12.235 21.721 73.503 1.00 60.41 194 ASN A N 1
ATOM 1609 C CA . ASN A 1 194 ? -12.037 22.486 72.256 1.00 60.41 194 ASN A CA 1
ATOM 1610 C C . ASN A 1 194 ? -10.938 23.571 72.267 1.00 60.41 194 ASN A C 1
ATOM 1612 O O . ASN A 1 194 ? -11.049 24.554 71.535 1.00 60.41 194 ASN A O 1
ATOM 1616 N N . THR A 1 195 ? -9.841 23.421 73.010 1.00 59.50 195 THR A N 1
ATOM 1617 C CA . THR A 1 195 ? -8.719 24.381 72.890 1.00 59.50 195 THR A CA 1
ATOM 1618 C C . THR A 1 195 ? -8.001 24.273 71.536 1.00 59.50 195 THR A C 1
ATOM 1620 O O . THR A 1 195 ? -7.684 25.285 70.921 1.00 59.50 195 THR A O 1
ATOM 1623 N N . GLN A 1 196 ? -7.867 23.063 70.986 1.00 59.59 196 GLN A N 1
ATOM 1624 C CA . GLN A 1 196 ? -7.191 22.827 69.699 1.00 59.59 196 GLN A CA 1
ATOM 1625 C C . GLN A 1 196 ? -8.024 23.260 68.473 1.00 59.59 196 GLN A C 1
ATOM 1627 O O . GLN A 1 196 ? -7.479 23.672 67.450 1.00 59.59 196 GLN A O 1
ATOM 1632 N N . GLY A 1 197 ? -9.359 23.198 68.561 1.00 61.53 197 GLY A N 1
ATOM 1633 C CA . GLY A 1 197 ? -10.260 23.558 67.456 1.00 61.53 197 GLY A CA 1
ATOM 1634 C C . GLY A 1 197 ? -10.418 25.069 67.250 1.00 61.53 197 GLY A C 1
ATOM 1635 O O . GLY A 1 197 ? -10.574 25.521 66.115 1.00 61.53 197 GLY A O 1
ATOM 1636 N N . LEU A 1 198 ? -10.344 25.858 68.327 1.00 62.47 198 LEU A N 1
ATOM 1637 C CA . LEU A 1 198 ? -10.431 27.323 68.275 1.00 62.47 198 LEU A CA 1
ATOM 1638 C C . LEU A 1 198 ? -9.165 27.961 67.686 1.00 62.47 198 LEU A C 1
ATOM 1640 O O . LEU A 1 198 ? -9.262 28.912 66.907 1.00 62.47 198 LEU A O 1
ATOM 1644 N N . GLU A 1 199 ? -7.990 27.399 67.970 1.00 65.38 199 GLU A N 1
ATOM 1645 C CA . GLU A 1 199 ? -6.728 27.828 67.358 1.00 65.38 199 GLU A CA 1
ATOM 1646 C C . GLU A 1 199 ? -6.728 27.548 65.846 1.00 65.38 199 GLU A C 1
ATOM 1648 O O . GLU A 1 199 ? -6.445 28.448 65.052 1.00 65.38 199 GLU A O 1
ATOM 1653 N N . ALA A 1 200 ? -7.187 26.361 65.429 1.00 64.00 200 ALA A N 1
ATOM 1654 C CA . ALA A 1 200 ? -7.329 26.000 64.016 1.00 64.00 200 ALA A CA 1
ATOM 1655 C C . ALA A 1 200 ? -8.374 26.859 63.270 1.00 64.00 200 ALA A C 1
ATOM 1657 O O . ALA A 1 200 ? -8.165 27.242 62.116 1.00 64.00 200 ALA A O 1
ATOM 1658 N N . ALA A 1 201 ? -9.492 27.201 63.921 1.00 59.94 201 ALA A N 1
ATOM 1659 C CA . ALA A 1 201 ? -10.534 28.048 63.338 1.00 59.94 201 ALA A CA 1
ATOM 1660 C C . ALA A 1 201 ? -10.106 29.522 63.217 1.00 59.94 201 ALA A C 1
ATOM 1662 O O . ALA A 1 201 ? -10.442 30.175 62.226 1.00 59.94 201 ALA A O 1
ATOM 1663 N N . SER A 1 202 ? -9.334 30.044 64.177 1.00 65.19 202 SER A N 1
ATOM 1664 C CA . SER A 1 202 ? -8.808 31.414 64.102 1.00 65.19 202 SER A CA 1
ATOM 1665 C C . SER A 1 202 ? -7.739 31.566 63.010 1.00 65.19 202 SER A C 1
ATOM 1667 O O . SER A 1 202 ? -7.764 32.557 62.277 1.00 65.19 202 SER A O 1
ATOM 1669 N N . ALA A 1 203 ? -6.900 30.544 62.797 1.00 62.91 203 ALA A N 1
ATOM 1670 C CA . ALA A 1 203 ? -5.949 30.491 61.684 1.00 62.91 203 ALA A CA 1
ATOM 1671 C C . ALA A 1 203 ? -6.648 30.473 60.306 1.00 62.91 203 ALA A C 1
ATOM 1673 O O . ALA A 1 203 ? -6.199 31.126 59.366 1.00 62.91 203 ALA A O 1
ATOM 1674 N N . MET A 1 204 ? -7.792 29.789 60.186 1.00 56.69 204 MET A N 1
ATOM 1675 C CA . MET A 1 204 ? -8.592 29.729 58.949 1.00 56.69 204 MET A CA 1
ATOM 1676 C C . MET A 1 204 ? -9.364 31.030 58.652 1.00 56.69 204 MET A C 1
ATOM 1678 O O . MET A 1 204 ? -9.534 31.401 57.486 1.00 56.69 204 MET A O 1
ATOM 1682 N N . LEU A 1 205 ? -9.815 31.749 59.685 1.00 56.19 205 LEU A N 1
ATOM 1683 C CA . LEU A 1 205 ? -10.531 33.026 59.543 1.00 56.19 205 LEU A CA 1
ATOM 1684 C C . LEU A 1 205 ? -9.608 34.190 59.155 1.00 56.19 205 LEU A C 1
ATOM 1686 O O . LEU A 1 205 ? -10.022 35.067 58.399 1.00 56.19 205 LEU A O 1
ATOM 1690 N N . GLN A 1 206 ? -8.346 34.178 59.592 1.00 59.69 206 GLN A N 1
ATOM 1691 C CA . GLN A 1 206 ? -7.358 35.180 59.167 1.00 59.69 206 GLN A CA 1
ATOM 1692 C C . GLN A 1 206 ? -6.978 35.047 57.680 1.00 59.69 206 GLN A C 1
ATOM 1694 O O . GLN A 1 206 ? -6.629 36.039 57.046 1.00 59.69 206 GLN A O 1
ATOM 1699 N N . LEU A 1 207 ? -7.117 33.851 57.096 1.00 55.03 207 LEU A N 1
ATOM 1700 C CA . LEU A 1 207 ? -6.796 33.577 55.688 1.00 55.03 207 LEU A CA 1
ATOM 1701 C C . LEU A 1 207 ? -7.942 33.885 54.707 1.00 55.03 207 LEU A C 1
ATOM 1703 O O . LEU A 1 207 ? -7.717 33.925 53.500 1.00 55.03 207 LEU A O 1
ATOM 1707 N N . THR A 1 208 ? -9.169 34.104 55.191 1.00 50.34 208 THR A N 1
ATOM 1708 C CA . THR A 1 208 ? -10.379 34.209 54.345 1.00 50.34 208 THR A CA 1
ATOM 1709 C C . THR A 1 208 ? -11.106 35.555 54.446 1.00 50.34 208 THR A C 1
ATOM 1711 O O . THR A 1 208 ? -12.159 35.752 53.840 1.00 50.34 208 THR A O 1
ATOM 1714 N N . GLY A 1 209 ? -10.519 36.528 55.147 1.00 44.12 209 GLY A N 1
ATOM 1715 C CA . GLY A 1 209 ? -11.024 37.895 55.266 1.00 44.12 209 GLY A CA 1
ATOM 1716 C C . GLY A 1 209 ? -10.778 38.762 54.029 1.00 44.12 209 GLY A C 1
ATOM 1717 O O . GLY A 1 209 ? -10.102 39.781 54.125 1.00 44.12 209 GLY A O 1
ATOM 1718 N N . SER A 1 210 ? -11.320 38.390 52.867 1.00 48.22 210 SER A N 1
ATOM 1719 C CA . SER A 1 210 ? -11.594 39.334 51.775 1.00 48.22 210 SER A CA 1
ATOM 1720 C C . SER A 1 210 ? -12.504 38.720 50.711 1.00 48.22 210 SER A C 1
ATOM 1722 O O . SER A 1 210 ? -12.162 37.713 50.104 1.00 48.22 210 SER A O 1
ATOM 1724 N N . GLN A 1 211 ? -13.590 39.447 50.419 1.00 45.06 211 GLN A N 1
ATOM 1725 C CA . GLN A 1 211 ? -14.519 39.338 49.278 1.00 45.06 211 GLN A CA 1
ATOM 1726 C C . GLN A 1 211 ? -15.843 38.570 49.493 1.00 45.06 211 GLN A C 1
ATOM 1728 O O . GLN A 1 211 ? -15.921 37.360 49.339 1.00 45.06 211 GLN A O 1
ATOM 1733 N N . SER A 1 212 ? -16.938 39.316 49.704 1.00 36.59 212 SER A N 1
ATOM 1734 C CA . SER A 1 212 ? -18.084 39.430 48.762 1.00 36.59 212 SER A CA 1
ATOM 1735 C C . SER A 1 212 ? -19.061 40.497 49.308 1.00 36.59 212 SER A C 1
ATOM 1737 O O . SER A 1 212 ? -19.381 40.488 50.490 1.00 36.59 212 SER A O 1
ATOM 1739 N N . ARG A 1 213 ? -19.251 41.643 48.639 1.00 35.03 213 ARG A N 1
ATOM 1740 C CA . ARG A 1 213 ? -20.163 41.986 47.520 1.00 35.03 213 ARG A CA 1
ATOM 1741 C C . ARG A 1 213 ? -21.664 41.887 47.846 1.00 35.03 213 ARG A C 1
ATOM 1743 O O . ARG A 1 213 ? -22.228 40.810 47.973 1.00 35.03 213 ARG A O 1
ATOM 1750 N N . THR A 1 214 ? -22.279 43.067 47.894 1.00 40.91 214 THR A N 1
ATOM 1751 C CA . THR A 1 214 ? -23.710 43.385 47.957 1.00 40.91 214 THR A CA 1
ATOM 1752 C C . THR A 1 214 ? -24.364 43.293 46.575 1.00 40.91 214 THR A C 1
ATOM 1754 O O . THR A 1 214 ? -23.758 43.748 45.609 1.00 40.91 214 THR A O 1
ATOM 1757 N N . VAL A 1 215 ? -25.607 42.799 46.477 1.00 31.83 215 VAL A N 1
ATOM 1758 C CA . VAL A 1 215 ? -26.560 43.152 45.400 1.00 31.83 215 VAL A CA 1
ATOM 1759 C C . VAL A 1 215 ? -27.996 43.118 45.951 1.00 31.83 215 VAL A C 1
ATOM 1761 O O . VAL A 1 215 ? -28.325 42.330 46.830 1.00 31.83 215 VAL A O 1
ATOM 1764 N N . THR A 1 216 ? -28.784 44.052 45.434 1.00 31.97 216 THR A N 1
ATOM 1765 C CA . THR A 1 216 ? -30.038 44.681 45.866 1.00 31.97 216 THR A CA 1
ATOM 1766 C C . THR A 1 216 ? -31.341 43.926 45.564 1.00 31.97 216 THR A C 1
ATOM 1768 O O . THR A 1 216 ? -31.446 43.246 44.544 1.00 31.97 216 THR A O 1
ATOM 1771 N N . ASP A 1 217 ? -32.361 44.182 46.392 1.00 31.45 217 ASP A N 1
ATOM 1772 C CA . ASP A 1 217 ? -33.764 43.772 46.232 1.00 31.45 217 ASP A CA 1
ATOM 1773 C C . ASP A 1 217 ? -34.525 44.566 45.151 1.00 31.45 217 ASP A C 1
ATOM 1775 O O . ASP A 1 217 ? -34.363 45.781 45.018 1.00 31.45 217 ASP A O 1
ATOM 1779 N N . ALA A 1 218 ? -35.436 43.888 44.442 1.00 30.89 218 ALA A N 1
ATOM 1780 C CA . ALA A 1 218 ? -36.463 44.497 43.594 1.00 30.89 218 ALA A CA 1
ATOM 1781 C C . ALA A 1 218 ? -37.864 43.974 43.971 1.00 30.89 218 ALA A C 1
ATOM 1783 O O . ALA A 1 218 ? -38.111 42.775 44.078 1.00 30.89 218 ALA A O 1
ATOM 1784 N N . SER A 1 219 ? -38.774 44.922 44.185 1.00 44.50 219 SER A N 1
ATOM 1785 C CA . SER A 1 219 ? -40.151 44.803 44.676 1.00 44.50 219 SER A CA 1
ATOM 1786 C C . SER A 1 219 ? -41.174 44.326 43.635 1.00 44.50 219 SER A C 1
ATOM 1788 O O . SER A 1 219 ? -41.107 44.777 42.493 1.00 44.50 219 SER A O 1
ATOM 1790 N N . VAL A 1 220 ? -42.222 43.586 44.047 1.00 31.86 220 VAL A N 1
ATOM 1791 C CA . VAL A 1 220 ? -43.495 43.484 43.292 1.00 31.86 220 VAL A CA 1
ATOM 1792 C C . VAL A 1 220 ? -44.746 43.523 44.201 1.00 31.86 220 VAL A C 1
ATOM 1794 O O . VAL A 1 220 ? -44.987 42.639 45.013 1.00 31.86 220 VAL A O 1
ATOM 1797 N N . SER A 1 221 ? -45.507 44.603 43.987 1.00 35.91 221 SER A N 1
ATOM 1798 C CA . SER A 1 221 ? -46.931 44.959 44.172 1.00 35.91 221 SER A CA 1
ATOM 1799 C C . SER A 1 221 ? -47.945 44.068 44.930 1.00 35.91 221 SER A C 1
ATOM 1801 O O . SER A 1 221 ? -48.164 42.898 44.626 1.00 35.91 221 SER A O 1
ATOM 1803 N N . LEU A 1 222 ? -48.694 44.736 45.820 1.00 36.97 222 LEU A N 1
ATOM 1804 C CA . LEU A 1 222 ? -49.866 44.288 46.586 1.00 36.97 222 LEU A CA 1
ATOM 1805 C C . LEU A 1 222 ? -51.176 44.378 45.772 1.00 36.97 222 LEU A C 1
ATOM 1807 O O . LEU A 1 222 ? -51.503 45.438 45.238 1.00 36.97 222 LEU A O 1
ATOM 1811 N N . LYS A 1 223 ? -52.017 43.333 45.808 1.00 35.41 223 LYS A N 1
ATOM 1812 C CA . LYS A 1 223 ? -53.461 43.437 45.511 1.00 35.41 223 LYS A CA 1
ATOM 1813 C C . LYS A 1 223 ? -54.269 43.347 46.810 1.00 35.41 223 LYS A C 1
ATOM 1815 O O . LYS A 1 223 ? -54.175 42.368 47.543 1.00 35.41 223 LYS A O 1
ATOM 1820 N N . LYS A 1 224 ? -55.048 44.398 47.086 1.00 38.22 224 LYS A N 1
ATOM 1821 C CA . LYS A 1 224 ? -55.973 44.533 48.224 1.00 38.22 224 LYS A CA 1
ATOM 1822 C C . LYS A 1 224 ? -57.217 43.664 47.994 1.00 38.22 224 LYS A C 1
ATOM 1824 O O . LYS A 1 224 ? -57.850 43.795 46.950 1.00 38.22 224 LYS A O 1
ATOM 1829 N N . PHE A 1 225 ? -57.601 42.841 48.971 1.00 35.38 225 PHE A N 1
ATOM 1830 C CA . PHE A 1 225 ? -58.900 42.161 48.987 1.00 35.38 225 PHE A CA 1
ATOM 1831 C C . PHE A 1 225 ? -59.913 42.943 49.830 1.00 35.38 225 PHE A C 1
ATOM 1833 O O . PHE A 1 225 ? -59.598 43.432 50.913 1.00 35.38 225 PHE A O 1
ATOM 1840 N N . HIS A 1 226 ? -61.124 43.071 49.286 1.00 37.91 226 HIS A N 1
ATOM 1841 C CA . HIS A 1 226 ? -62.312 43.610 49.943 1.00 37.91 226 HIS A CA 1
ATOM 1842 C C . HIS A 1 226 ? -62.724 42.765 51.158 1.00 37.91 226 HIS A C 1
ATOM 1844 O O . HIS A 1 226 ? -62.732 41.536 51.101 1.00 37.91 226 HIS A O 1
ATOM 1850 N N . ILE A 1 227 ? -63.123 43.452 52.226 1.00 42.53 227 ILE A N 1
ATOM 1851 C CA . ILE A 1 227 ? -63.703 42.886 53.447 1.00 42.53 227 ILE A CA 1
ATOM 1852 C C . ILE A 1 227 ? -65.073 42.278 53.110 1.00 42.53 227 ILE A C 1
ATOM 1854 O O . ILE A 1 227 ? -65.882 42.914 52.433 1.00 42.53 227 ILE A O 1
ATOM 1858 N N . ARG A 1 228 ? -65.359 41.064 53.596 1.00 40.19 228 ARG A N 1
ATOM 1859 C CA . ARG A 1 228 ? -66.730 40.538 53.672 1.00 40.19 228 ARG A CA 1
ATOM 1860 C C . ARG A 1 228 ? -67.052 40.106 55.100 1.00 40.19 228 ARG A C 1
ATOM 1862 O O . ARG A 1 228 ? -66.211 39.541 55.792 1.00 40.19 228 ARG A O 1
ATOM 1869 N N . ASN A 1 229 ? -68.284 40.425 55.479 1.00 44.09 229 ASN A N 1
ATOM 1870 C CA . ASN A 1 229 ? -68.888 40.332 56.804 1.00 44.09 229 ASN A CA 1
ATOM 1871 C C . ASN A 1 229 ? -68.969 38.897 57.356 1.00 44.09 229 ASN A C 1
ATOM 1873 O O . ASN A 1 229 ? -69.072 37.924 56.607 1.00 44.09 229 ASN A O 1
ATOM 1877 N N . ILE A 1 230 ? -68.961 38.809 58.688 1.00 49.28 230 ILE A N 1
ATOM 1878 C CA . ILE A 1 230 ? -69.151 37.602 59.504 1.00 49.28 230 ILE A CA 1
ATOM 1879 C C . ILE A 1 230 ? -70.518 36.977 59.170 1.00 49.28 230 ILE A C 1
ATOM 1881 O O . ILE A 1 230 ? -71.525 37.679 59.154 1.00 49.28 230 ILE A O 1
ATOM 1885 N N . ARG A 1 231 ? -70.556 35.671 58.871 1.00 47.25 231 ARG A N 1
ATOM 1886 C CA . ARG A 1 231 ? -71.791 34.918 58.584 1.00 47.25 231 ARG A CA 1
ATOM 1887 C C . ARG A 1 231 ? -72.307 34.242 59.856 1.00 47.25 231 ARG A C 1
ATOM 1889 O O . ARG A 1 231 ? -71.564 33.490 60.483 1.00 47.25 231 ARG A O 1
ATOM 1896 N N . GLU A 1 232 ? -73.568 34.487 60.197 1.00 58.16 232 GLU A N 1
ATOM 1897 C CA . GLU A 1 232 ? -74.299 33.761 61.241 1.00 58.16 232 GLU A CA 1
ATOM 1898 C C . GLU A 1 232 ? -74.620 32.323 60.804 1.00 58.16 232 GLU A C 1
ATOM 1900 O O . GLU A 1 232 ? -74.644 31.995 59.613 1.00 58.16 232 GLU A O 1
ATOM 1905 N N . ARG A 1 233 ? -74.804 31.442 61.793 1.00 56.09 233 ARG A N 1
ATOM 1906 C CA . ARG A 1 233 ? -75.022 30.005 61.596 1.00 56.09 233 ARG A CA 1
ATOM 1907 C C . ARG A 1 233 ? -76.380 29.782 60.910 1.00 56.09 233 ARG A C 1
ATOM 1909 O O . ARG A 1 233 ? -77.366 30.322 61.401 1.00 56.09 233 ARG A O 1
ATOM 1916 N N . PRO A 1 234 ? -76.459 28.997 59.820 1.00 57.75 234 PRO A N 1
ATOM 1917 C CA . PRO A 1 234 ? -77.733 28.757 59.150 1.00 57.75 234 PRO A CA 1
ATOM 1918 C C . PRO A 1 234 ? -78.675 27.922 60.028 1.00 57.75 234 PRO A C 1
ATOM 1920 O O . PRO A 1 234 ? -78.222 27.090 60.822 1.00 57.75 234 PRO A O 1
ATOM 1923 N N . GLU A 1 235 ? -79.980 28.149 59.864 1.00 66.06 235 GLU A N 1
ATOM 1924 C CA . GLU A 1 235 ? -81.041 27.347 60.478 1.00 66.06 235 GLU A CA 1
ATOM 1925 C C . GLU A 1 235 ? -80.947 25.874 60.049 1.00 66.06 235 GLU A C 1
ATOM 1927 O O . GLU A 1 235 ? -80.427 25.547 58.978 1.00 66.06 235 GLU A O 1
ATOM 1932 N N . THR A 1 236 ? -81.429 24.968 60.905 1.00 59.44 236 THR A N 1
ATOM 1933 C CA . THR A 1 236 ? -81.415 23.525 60.637 1.00 59.44 236 THR A CA 1
ATOM 1934 C C . THR A 1 236 ? -82.120 23.218 59.313 1.00 59.44 236 THR A C 1
ATOM 1936 O O . THR A 1 236 ? -83.277 23.613 59.155 1.00 59.44 236 THR A O 1
ATOM 1939 N N . PRO A 1 237 ? -81.459 22.512 58.374 1.00 64.06 237 PRO A N 1
ATOM 1940 C CA . PRO A 1 237 ? -82.008 22.279 57.046 1.00 64.06 237 PRO A CA 1
ATOM 1941 C C . PRO A 1 237 ? -83.303 21.469 57.152 1.00 64.06 237 PRO A C 1
ATOM 1943 O O . PRO A 1 237 ? -83.300 20.343 57.650 1.00 64.06 237 PRO A O 1
ATOM 1946 N N . ARG A 1 238 ? -84.413 22.055 56.693 1.00 57.84 238 ARG A N 1
ATOM 1947 C CA . ARG A 1 238 ? -85.643 21.314 56.399 1.00 57.84 238 ARG A CA 1
ATOM 1948 C C . ARG A 1 238 ? -85.443 20.617 55.055 1.00 57.84 238 ARG A C 1
ATOM 1950 O O . ARG A 1 238 ? -84.944 21.234 54.120 1.00 57.84 238 ARG A O 1
ATOM 1957 N N . VAL A 1 239 ? -85.769 19.330 54.992 1.00 65.25 239 VAL A N 1
ATOM 1958 C CA . VAL A 1 239 ? -85.705 18.551 53.749 1.00 65.25 239 VAL A CA 1
ATOM 1959 C C . VAL A 1 239 ? -86.830 19.051 52.841 1.00 65.25 239 VAL A C 1
ATOM 1961 O O . VAL A 1 239 ? -87.980 19.072 53.271 1.00 65.25 239 VAL A O 1
ATOM 1964 N N . GLU A 1 240 ? -86.489 19.521 51.640 1.00 63.62 240 GLU A N 1
ATOM 1965 C CA . GLU A 1 240 ? -87.470 19.901 50.615 1.00 63.62 240 GLU A CA 1
ATOM 1966 C C . GLU A 1 240 ? -88.274 18.658 50.203 1.00 63.62 240 GLU A C 1
ATOM 1968 O O . GLU A 1 240 ? -87.701 17.578 50.074 1.00 63.62 240 GLU A O 1
ATOM 1973 N N . GLU A 1 241 ? -89.593 18.785 50.035 1.00 62.78 241 GLU A N 1
ATOM 1974 C CA . GLU A 1 241 ? -90.424 17.694 49.512 1.00 62.78 241 GLU A CA 1
ATOM 1975 C C . GLU A 1 241 ? -90.059 17.470 48.041 1.00 62.78 241 GLU A C 1
ATOM 1977 O O . GLU A 1 241 ? -90.230 18.347 47.193 1.00 62.78 241 GLU A O 1
ATOM 1982 N N . VAL A 1 242 ? -89.475 16.306 47.766 1.00 62.34 242 VAL A N 1
ATOM 1983 C CA . VAL A 1 242 ? -88.928 15.935 46.462 1.00 62.34 242 VAL A CA 1
ATOM 1984 C C . VAL A 1 242 ? -90.026 15.257 45.636 1.00 62.34 242 VAL A C 1
ATOM 1986 O O . VAL A 1 242 ? -90.804 14.464 46.156 1.00 62.34 242 VAL A O 1
ATOM 1989 N N . LEU A 1 243 ? -90.102 15.561 44.338 1.00 70.62 243 LEU A N 1
ATOM 1990 C CA . LEU A 1 243 ? -91.023 14.897 43.410 1.00 70.62 243 LEU A CA 1
ATOM 1991 C C . LEU A 1 243 ? -90.698 13.385 43.324 1.00 70.62 243 LEU A C 1
ATOM 1993 O O . LEU A 1 243 ? -89.524 13.016 43.358 1.00 70.62 243 LEU A O 1
ATOM 1997 N N . PRO A 1 244 ? -91.688 12.489 43.150 1.00 69.44 244 PRO A N 1
ATOM 1998 C CA . PRO A 1 244 ? -91.488 11.033 43.238 1.00 69.44 244 PRO A CA 1
ATOM 1999 C C . PRO A 1 244 ? -90.478 10.454 42.224 1.00 69.44 244 PRO A C 1
ATOM 2001 O O . PRO A 1 244 ? -89.906 9.390 42.457 1.00 69.44 244 PRO A O 1
ATOM 2004 N N . GLU A 1 245 ? -90.214 11.145 41.111 1.00 68.31 245 GLU A N 1
ATOM 2005 C CA . GLU A 1 245 ? -89.178 10.748 40.142 1.00 68.31 245 GLU A CA 1
ATOM 2006 C C . GLU A 1 245 ? -87.751 11.010 40.660 1.00 68.31 245 GLU A C 1
ATOM 2008 O O . GLU A 1 245 ? -86.851 10.190 40.464 1.00 68.31 245 GLU A O 1
ATOM 2013 N N . ASP A 1 246 ? -87.547 12.106 41.392 1.00 72.62 246 ASP A N 1
ATOM 2014 C CA . ASP A 1 246 ? -86.258 12.483 41.977 1.00 72.62 246 ASP A CA 1
ATOM 2015 C C . ASP A 1 246 ? -85.931 11.642 43.227 1.00 72.62 246 ASP A C 1
ATOM 2017 O O . ASP A 1 246 ? -84.760 11.374 43.518 1.00 72.62 246 ASP A O 1
ATOM 2021 N N . GLU A 1 247 ? -86.948 11.133 43.932 1.00 78.06 247 GLU A N 1
ATOM 2022 C CA . GLU A 1 247 ? -86.769 10.178 45.033 1.00 78.06 247 GLU A CA 1
ATOM 2023 C C . GLU A 1 247 ? -86.110 8.877 44.554 1.00 78.06 247 GLU A C 1
ATOM 2025 O O . GLU A 1 247 ? -85.192 8.366 45.202 1.00 78.06 247 GLU A O 1
ATOM 2030 N N . ALA A 1 248 ? -86.504 8.362 43.383 1.00 80.62 248 ALA A N 1
ATOM 2031 C CA . ALA A 1 248 ? -85.907 7.158 42.807 1.00 80.62 248 ALA A CA 1
ATOM 2032 C C . ALA A 1 248 ? -84.415 7.358 42.485 1.00 80.62 248 ALA A C 1
ATOM 2034 O O . ALA A 1 248 ? -83.590 6.475 42.752 1.00 80.62 248 ALA A O 1
ATOM 2035 N N . VAL A 1 249 ? -84.045 8.540 41.982 1.00 81.81 249 VAL A N 1
ATOM 2036 C CA . VAL A 1 249 ? -82.649 8.913 41.704 1.00 81.81 249 VAL A CA 1
ATOM 2037 C C . VAL A 1 249 ? -81.847 9.042 43.001 1.00 81.81 249 VAL A C 1
ATOM 2039 O O . VAL A 1 249 ? -80.713 8.561 43.079 1.00 81.81 249 VAL A O 1
ATOM 2042 N N . GLN A 1 250 ? -82.428 9.624 44.051 1.00 82.44 250 GLN A N 1
ATOM 2043 C CA . GLN A 1 250 ? -81.777 9.736 45.357 1.00 82.44 250 GLN A CA 1
ATOM 2044 C C . GLN A 1 250 ? -81.587 8.372 46.027 1.00 82.44 250 GLN A C 1
ATOM 2046 O O . GLN A 1 250 ? -80.506 8.089 46.549 1.00 82.44 250 GLN A O 1
ATOM 2051 N N . VAL A 1 251 ? -82.581 7.483 45.959 1.00 86.19 251 VAL A N 1
ATOM 2052 C CA . VAL A 1 251 ? -82.466 6.107 46.463 1.00 86.19 251 VAL A CA 1
ATOM 2053 C C . VAL A 1 251 ? -81.382 5.341 45.700 1.00 86.19 251 VAL A C 1
ATOM 2055 O O . VAL A 1 251 ? -80.538 4.694 46.327 1.00 86.19 251 VAL A O 1
ATOM 2058 N N . ALA A 1 252 ? -81.324 5.470 44.370 1.00 89.69 252 ALA A N 1
ATOM 2059 C CA . ALA A 1 252 ? -80.257 4.884 43.558 1.00 89.69 252 ALA A CA 1
ATOM 2060 C C . ALA A 1 252 ? -78.870 5.444 43.930 1.00 89.69 252 ALA A C 1
ATOM 2062 O O . ALA A 1 252 ? -77.911 4.681 44.076 1.00 89.69 252 ALA A O 1
ATOM 2063 N N . ALA A 1 253 ? -78.757 6.754 44.172 1.00 87.50 253 ALA A N 1
ATOM 2064 C CA . ALA A 1 253 ? -77.520 7.387 44.622 1.00 87.50 253 ALA A CA 1
ATOM 2065 C C . ALA A 1 253 ? -77.090 6.899 46.018 1.00 87.50 253 ALA A C 1
ATOM 2067 O O . ALA A 1 253 ? -75.907 6.635 46.242 1.00 87.50 253 ALA A O 1
ATOM 2068 N N . VAL A 1 254 ? -78.028 6.710 46.950 1.00 89.62 254 VAL A N 1
ATOM 2069 C CA . VAL A 1 254 ? -77.751 6.151 48.284 1.00 89.62 254 VAL A CA 1
ATOM 2070 C C . VAL A 1 254 ? -77.300 4.692 48.189 1.00 89.62 254 VAL A C 1
ATOM 2072 O O . VAL A 1 254 ? -76.360 4.296 48.884 1.00 89.62 254 VAL A O 1
ATOM 2075 N N . LEU A 1 255 ? -77.913 3.887 47.317 1.00 92.69 255 LEU A N 1
ATOM 2076 C CA . LEU A 1 255 ? -77.475 2.513 47.059 1.00 92.69 255 LEU A CA 1
ATOM 2077 C C . LEU A 1 255 ? -76.058 2.483 46.480 1.00 92.69 255 LEU A C 1
ATOM 2079 O O . LEU A 1 255 ? -75.211 1.749 46.989 1.00 92.69 255 LEU A O 1
ATOM 2083 N N . LEU A 1 256 ? -75.760 3.341 45.502 1.00 92.62 256 LEU A N 1
ATOM 2084 C CA . LEU A 1 256 ? -74.419 3.477 44.937 1.00 92.62 256 LEU A CA 1
ATOM 2085 C C . LEU A 1 256 ? -73.398 3.895 46.007 1.00 92.62 256 LEU A C 1
ATOM 2087 O O . LEU A 1 256 ? -72.328 3.299 46.113 1.00 92.62 256 LEU A O 1
ATOM 2091 N N . GLN A 1 257 ? -73.744 4.851 46.872 1.00 91.88 257 GLN A N 1
ATOM 2092 C CA . GLN A 1 257 ? -72.898 5.248 48.001 1.00 91.88 257 GLN A CA 1
ATOM 2093 C C . GLN A 1 257 ? -72.665 4.098 48.989 1.00 91.88 257 GLN A C 1
ATOM 2095 O O . GLN A 1 257 ? -71.549 3.948 49.489 1.00 91.88 257 GLN A O 1
ATOM 2100 N N . ARG A 1 258 ? -73.676 3.267 49.274 1.00 94.19 258 ARG A N 1
ATOM 2101 C CA . ARG A 1 258 ? -73.524 2.081 50.135 1.00 94.19 258 ARG A CA 1
ATOM 2102 C C . ARG A 1 258 ? -72.608 1.039 49.499 1.00 94.19 258 ARG A C 1
ATOM 2104 O O . ARG A 1 258 ? -71.736 0.521 50.193 1.00 94.19 258 ARG A O 1
ATOM 2111 N N . VAL A 1 259 ? -72.752 0.782 48.199 1.00 95.31 259 VAL A N 1
ATOM 2112 C CA . VAL A 1 259 ? -71.883 -0.143 47.455 1.00 95.31 259 VAL A CA 1
ATOM 2113 C C . VAL A 1 259 ? -70.441 0.360 47.446 1.00 95.31 259 VAL A C 1
ATOM 2115 O O . VAL A 1 259 ? -69.537 -0.397 47.790 1.00 95.31 259 VAL A O 1
ATOM 2118 N N . LEU A 1 260 ? -70.213 1.643 47.151 1.00 93.19 260 LEU A N 1
ATOM 2119 C CA . LEU A 1 260 ? -68.872 2.235 47.156 1.00 93.19 260 LEU A CA 1
ATOM 2120 C C . LEU A 1 260 ? -68.244 2.213 48.556 1.00 93.19 260 LEU A C 1
ATOM 2122 O O . LEU A 1 260 ? -67.084 1.831 48.703 1.00 93.19 260 LEU A O 1
ATOM 2126 N N . ARG A 1 261 ? -69.006 2.531 49.611 1.00 95.56 261 ARG A N 1
ATOM 2127 C CA . ARG A 1 261 ? -68.532 2.397 51.001 1.00 95.56 261 ARG A CA 1
ATOM 2128 C C . ARG A 1 261 ? -68.170 0.945 51.326 1.00 95.56 261 ARG A C 1
ATOM 2130 O O . ARG A 1 261 ? -67.077 0.699 51.828 1.00 95.56 261 ARG A O 1
ATOM 2137 N N . GLY A 1 262 ? -69.024 -0.015 50.969 1.00 95.06 262 GLY A N 1
ATOM 2138 C CA . GLY A 1 262 ? -68.758 -1.446 51.138 1.00 95.06 262 GLY A CA 1
ATOM 2139 C C . GLY A 1 262 ? -67.486 -1.903 50.418 1.00 95.06 262 GLY A C 1
ATOM 2140 O O . GLY A 1 262 ? -66.628 -2.533 51.035 1.00 95.06 262 GLY A O 1
ATOM 2141 N N . GLN A 1 263 ? -67.309 -1.510 49.153 1.00 95.38 263 GLN A N 1
ATOM 2142 C CA . GLN A 1 263 ? -66.105 -1.814 48.377 1.00 95.38 263 GLN A CA 1
ATOM 2143 C C . GLN A 1 263 ? -64.849 -1.195 48.996 1.00 95.38 263 GLN A C 1
ATOM 2145 O O . GLN A 1 263 ? -63.835 -1.877 49.116 1.00 95.38 263 GLN A O 1
ATOM 2150 N N . THR A 1 264 ? -64.904 0.059 49.457 1.00 94.81 264 THR A N 1
ATOM 2151 C CA . THR A 1 264 ? -63.747 0.685 50.124 1.00 94.81 264 THR A CA 1
ATOM 2152 C C . THR A 1 264 ? -63.383 -0.015 51.436 1.00 94.81 264 THR A C 1
ATOM 2154 O O . THR A 1 264 ? -62.200 -0.224 51.707 1.00 94.81 264 THR A O 1
ATOM 2157 N N . CYS A 1 265 ? -64.368 -0.453 52.229 1.00 94.31 265 CYS A N 1
ATOM 2158 C CA . CYS A 1 265 ? -64.131 -1.262 53.426 1.00 94.31 265 CYS A CA 1
ATOM 2159 C C . CYS A 1 265 ? -63.477 -2.607 53.083 1.00 94.31 265 CYS A C 1
ATOM 2161 O O . CYS A 1 265 ? -62.481 -2.975 53.706 1.00 94.31 265 CYS A O 1
ATOM 2163 N N . GLN A 1 266 ? -63.981 -3.310 52.066 1.00 94.06 266 GLN A N 1
ATOM 2164 C CA . GLN A 1 266 ? -63.411 -4.580 51.609 1.00 94.06 266 GLN A CA 1
ATOM 2165 C C . GLN A 1 266 ? -61.984 -4.413 51.076 1.00 94.06 266 GLN A C 1
ATOM 2167 O O . GLN A 1 266 ? -61.101 -5.178 51.458 1.00 94.06 266 GLN A O 1
ATOM 2172 N N . GLN A 1 267 ? -61.720 -3.383 50.268 1.00 93.56 267 GLN A N 1
ATOM 2173 C CA . GLN A 1 267 ? -60.373 -3.073 49.778 1.00 93.56 267 GLN A CA 1
ATOM 2174 C C . GLN A 1 267 ? -59.417 -2.746 50.929 1.00 93.56 267 GLN A C 1
ATOM 2176 O O . GLN A 1 267 ? -58.285 -3.227 50.942 1.00 93.56 267 GLN A O 1
ATOM 2181 N N . ARG A 1 268 ? -59.875 -1.996 51.940 1.00 93.75 268 ARG A N 1
ATOM 2182 C CA . ARG A 1 268 ? -59.079 -1.691 53.136 1.00 93.75 268 ARG A CA 1
ATOM 2183 C C . ARG A 1 268 ? -58.772 -2.945 53.957 1.00 93.75 268 ARG A C 1
ATOM 2185 O O . ARG A 1 268 ? -57.649 -3.091 54.434 1.00 93.75 268 ARG A O 1
ATOM 2192 N N . MET A 1 269 ? -59.731 -3.861 54.093 1.00 92.38 269 MET A N 1
ATOM 2193 C CA . MET A 1 269 ? -59.515 -5.154 54.753 1.00 92.38 269 MET A CA 1
ATOM 2194 C C . MET A 1 269 ? -58.557 -6.048 53.963 1.00 92.38 269 MET A C 1
ATOM 2196 O O . MET A 1 269 ? -57.653 -6.634 54.553 1.00 92.38 269 MET A O 1
ATOM 2200 N N . PHE A 1 270 ? -58.709 -6.125 52.641 1.00 95.50 270 PHE A N 1
ATOM 2201 C CA . PHE A 1 270 ? -57.826 -6.908 51.781 1.00 95.50 270 PHE A CA 1
ATOM 2202 C C . PHE A 1 270 ? -56.393 -6.372 51.814 1.00 95.50 270 PHE A C 1
ATOM 2204 O O . PHE A 1 270 ? -55.464 -7.146 52.018 1.00 95.50 270 PHE A O 1
ATOM 2211 N N . ALA A 1 271 ? -56.211 -5.052 51.718 1.00 94.12 271 ALA A N 1
ATOM 2212 C CA . ALA A 1 271 ? -54.907 -4.410 51.867 1.00 94.12 271 ALA A CA 1
ATOM 2213 C C . ALA A 1 271 ? -54.301 -4.667 53.257 1.00 94.12 271 ALA A C 1
ATOM 2215 O O . ALA A 1 271 ? -53.121 -4.990 53.366 1.00 94.12 271 ALA A O 1
ATOM 2216 N N . GLY A 1 272 ? -55.111 -4.600 54.319 1.00 93.94 272 GLY A N 1
ATOM 2217 C CA . GLY A 1 272 ? -54.673 -4.923 55.678 1.00 93.94 272 GLY A CA 1
ATOM 2218 C C . GLY A 1 272 ? -54.251 -6.386 55.849 1.00 93.94 272 GLY A C 1
ATOM 2219 O O . GLY A 1 272 ? -53.261 -6.653 56.528 1.00 93.94 272 GLY A O 1
ATOM 2220 N N . LYS A 1 273 ? -54.963 -7.324 55.210 1.00 94.88 273 LYS A N 1
ATOM 2221 C CA . LYS A 1 273 ? -54.588 -8.742 55.162 1.00 94.88 273 LYS A CA 1
ATOM 2222 C C . LYS A 1 273 ? -53.283 -8.926 54.393 1.00 94.88 273 LYS A C 1
ATOM 2224 O O . LYS A 1 273 ? -52.388 -9.560 54.927 1.00 94.88 273 LYS A O 1
ATOM 2229 N N . GLN A 1 274 ? -53.161 -8.336 53.203 1.00 92.81 274 GLN A N 1
ATOM 2230 C CA . GLN A 1 274 ? -51.953 -8.386 52.369 1.00 92.81 274 GLN A CA 1
ATOM 2231 C C . GLN A 1 274 ? -50.719 -7.886 53.129 1.00 92.81 274 GLN A C 1
ATOM 2233 O O . GLN A 1 274 ? -49.716 -8.583 53.189 1.00 92.81 274 GLN A O 1
ATOM 2238 N N . MET A 1 275 ? -50.824 -6.743 53.816 1.00 90.25 275 MET A N 1
ATOM 2239 C CA . MET A 1 275 ? -49.733 -6.199 54.638 1.00 90.25 275 MET A CA 1
ATOM 2240 C C . MET A 1 275 ? -49.319 -7.101 55.809 1.00 90.25 275 MET A C 1
ATOM 2242 O O . MET A 1 275 ? -48.229 -6.933 56.346 1.00 90.25 275 MET A O 1
ATOM 2246 N N . ARG A 1 276 ? -50.189 -8.015 56.253 1.00 93.06 276 ARG A N 1
ATOM 2247 C CA . ARG A 1 276 ? -49.939 -8.917 57.388 1.00 93.06 276 ARG A CA 1
ATOM 2248 C C . ARG A 1 276 ? -49.842 -10.379 56.965 1.00 93.06 276 ARG A C 1
ATOM 2250 O O . ARG A 1 276 ? -49.795 -11.235 57.842 1.00 93.06 276 ARG A O 1
ATOM 2257 N N . LEU A 1 277 ? -49.828 -10.676 55.664 1.00 93.94 277 LEU A N 1
ATOM 2258 C CA . LEU A 1 277 ? -49.767 -12.050 55.164 1.00 93.94 277 LEU A CA 1
ATOM 2259 C C . LEU A 1 277 ? -48.511 -12.753 55.664 1.00 93.94 277 LEU A C 1
ATOM 2261 O O . LEU A 1 277 ? -48.623 -13.862 56.169 1.00 93.94 277 LEU A O 1
ATOM 2265 N N . ASP A 1 278 ? -47.363 -12.080 55.622 1.00 88.12 278 ASP A N 1
ATOM 2266 C CA . ASP A 1 278 ? -46.096 -12.641 56.097 1.00 88.12 278 ASP A CA 1
ATOM 2267 C C . ASP A 1 278 ? -46.158 -12.986 57.587 1.00 88.12 278 ASP A C 1
ATOM 2269 O O . ASP A 1 278 ? -45.742 -14.066 57.991 1.00 88.12 278 ASP A O 1
ATOM 2273 N N . LEU A 1 279 ? -46.769 -12.120 58.403 1.00 92.44 279 LEU A N 1
ATOM 2274 C CA . LEU A 1 279 ? -46.976 -12.385 59.828 1.00 92.44 279 LEU A CA 1
ATOM 2275 C C . LEU A 1 279 ? -47.958 -13.542 60.059 1.00 92.44 279 LEU A C 1
ATOM 2277 O O . LEU A 1 279 ? -47.732 -14.366 60.934 1.00 92.44 279 LEU A O 1
ATOM 2281 N N . ILE A 1 280 ? -49.047 -13.616 59.293 1.00 91.50 280 ILE A N 1
ATOM 2282 C CA . ILE A 1 280 ? -50.023 -14.712 59.387 1.00 91.50 280 ILE A CA 1
ATOM 2283 C C . ILE A 1 280 ? -49.366 -16.038 58.999 1.00 91.50 280 ILE A C 1
ATOM 2285 O O . ILE A 1 280 ? -49.557 -17.035 59.689 1.00 91.50 280 ILE A O 1
ATOM 2289 N N . ASN A 1 281 ? -48.583 -16.046 57.922 1.00 91.75 281 ASN A N 1
ATOM 2290 C CA . ASN A 1 281 ? -47.848 -17.217 57.464 1.00 91.75 281 ASN A CA 1
ATOM 2291 C C . ASN A 1 281 ? -46.785 -17.622 58.483 1.00 91.75 281 ASN A C 1
ATOM 2293 O O . ASN A 1 281 ? -46.681 -18.800 58.791 1.00 91.75 281 ASN A O 1
ATOM 2297 N N . PHE A 1 282 ? -46.067 -16.659 59.065 1.00 88.94 282 PHE A N 1
ATOM 2298 C CA . PHE A 1 282 ? -45.101 -16.908 60.131 1.00 88.94 282 PHE A CA 1
ATOM 2299 C C . PHE A 1 282 ? -45.762 -17.491 61.382 1.00 88.94 282 PHE A C 1
ATOM 2301 O O . PHE A 1 282 ? -45.267 -18.462 61.934 1.00 88.94 282 PHE A O 1
ATOM 2308 N N . LEU A 1 283 ? -46.899 -16.944 61.821 1.00 89.12 283 LEU A N 1
ATOM 2309 C CA . LEU A 1 283 ? -47.634 -17.472 62.972 1.00 89.12 283 LEU A CA 1
ATOM 2310 C C . LEU A 1 283 ? -48.184 -18.874 62.698 1.00 89.12 283 LEU A C 1
ATOM 2312 O O . LEU A 1 283 ? -48.094 -19.730 63.570 1.00 89.12 283 LEU A O 1
ATOM 2316 N N . ARG A 1 284 ? -48.688 -19.125 61.485 1.00 87.69 284 ARG A N 1
ATOM 2317 C CA . ARG A 1 284 ? -49.150 -20.451 61.059 1.00 87.69 284 ARG A CA 1
ATOM 2318 C C . ARG A 1 284 ? -47.993 -21.452 60.971 1.00 87.69 284 ARG A C 1
ATOM 2320 O O . ARG A 1 284 ? -48.149 -22.582 61.409 1.00 87.69 284 ARG A O 1
ATOM 2327 N N . ALA A 1 285 ? -46.838 -21.036 60.457 1.00 82.75 285 ALA A N 1
ATOM 2328 C CA . ALA A 1 285 ? -45.629 -21.853 60.420 1.00 82.75 285 ALA A CA 1
ATOM 2329 C C . ALA A 1 285 ? -45.089 -22.122 61.834 1.00 82.75 285 ALA A C 1
ATOM 2331 O O . ALA A 1 285 ? -44.700 -23.240 62.131 1.00 82.75 285 ALA A O 1
ATOM 2332 N N . ALA A 1 286 ? -45.124 -21.135 62.734 1.00 83.00 286 ALA A N 1
ATOM 2333 C CA . ALA A 1 286 ? -44.720 -21.293 64.130 1.00 83.00 286 ALA A CA 1
ATOM 2334 C C . ALA A 1 286 ? -45.677 -22.191 64.929 1.00 83.00 286 ALA A C 1
ATOM 2336 O O . ALA A 1 286 ? -45.250 -22.866 65.859 1.00 83.00 286 ALA 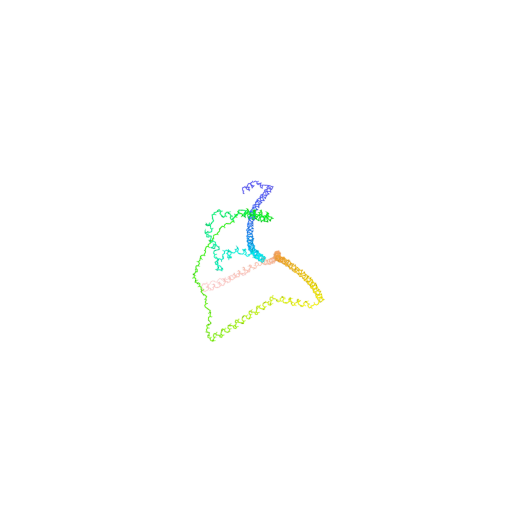A O 1
ATOM 2337 N N . GLU A 1 287 ? -46.966 -22.193 64.590 1.00 80.31 287 GLU A N 1
ATOM 2338 C CA . GLU A 1 287 ? -47.951 -23.135 65.128 1.00 80.31 287 GLU A CA 1
ATOM 2339 C C . GLU A 1 287 ? -47.657 -24.555 64.630 1.00 80.31 287 GLU A C 1
ATOM 2341 O O . GLU A 1 287 ? -47.488 -25.453 65.444 1.00 80.31 287 GLU A O 1
ATOM 2346 N N . GLN A 1 288 ? -47.429 -24.723 63.324 1.00 77.62 288 GLN A N 1
ATOM 2347 C CA . GLN A 1 288 ? -47.010 -26.001 62.740 1.00 77.62 288 GLN A CA 1
ATOM 2348 C C . GLN A 1 288 ? -45.692 -26.520 63.335 1.00 77.62 288 GLN A C 1
ATOM 2350 O O . GLN A 1 288 ? -45.570 -27.711 63.590 1.00 77.62 288 GLN A O 1
ATOM 2355 N N . LEU A 1 289 ? -44.723 -25.643 63.620 1.00 68.25 289 LEU A N 1
ATOM 2356 C CA . LEU A 1 289 ? -43.441 -26.022 64.223 1.00 68.25 289 LEU A CA 1
ATOM 2357 C C . LEU A 1 289 ? -43.584 -26.502 65.677 1.00 68.25 289 LEU A C 1
ATOM 2359 O O . LEU A 1 289 ? -42.771 -27.298 66.139 1.00 68.25 289 LEU A O 1
ATOM 2363 N N . LYS A 1 290 ? -44.602 -26.023 66.408 1.00 68.06 290 LYS A N 1
ATOM 2364 C CA . LYS A 1 290 ? -44.900 -26.479 67.778 1.00 68.06 290 LYS A CA 1
ATOM 2365 C C . LYS A 1 290 ? -45.485 -27.889 67.814 1.00 68.06 290 LYS A C 1
ATOM 2367 O O . LYS A 1 290 ? -45.322 -28.562 68.828 1.00 68.06 290 LYS A O 1
ATOM 2372 N N . ASP A 1 291 ? -46.137 -28.314 66.736 1.00 69.06 291 ASP A N 1
ATOM 2373 C CA . ASP A 1 291 ? -46.773 -29.629 66.630 1.00 69.06 291 ASP A CA 1
ATOM 2374 C C . ASP A 1 291 ? -45.792 -30.735 66.183 1.00 69.06 291 ASP A C 1
ATOM 2376 O O . ASP A 1 291 ? -46.107 -31.919 66.298 1.00 69.06 291 ASP A O 1
ATOM 2380 N N . VAL A 1 292 ? -44.594 -30.374 65.700 1.00 66.56 292 VAL A N 1
ATOM 2381 C CA . VAL A 1 292 ? -43.555 -31.322 65.256 1.00 66.56 292 VAL A CA 1
ATOM 2382 C C . VAL A 1 292 ? -42.677 -31.748 66.447 1.00 66.56 292 VAL A C 1
ATOM 2384 O O . VAL A 1 292 ? -42.126 -30.878 67.130 1.00 66.56 292 VAL A O 1
ATOM 2387 N N . PRO A 1 293 ? -42.505 -33.058 66.718 1.00 71.12 293 PRO A N 1
ATOM 2388 C CA . PRO A 1 293 ? -41.662 -33.541 67.810 1.00 71.12 293 PRO A CA 1
ATOM 2389 C C . PRO A 1 293 ? -40.182 -33.185 67.585 1.00 71.12 293 PRO A C 1
ATOM 2391 O O . PRO A 1 293 ? -39.703 -33.091 66.458 1.00 71.12 293 PRO A O 1
ATOM 2394 N N . VAL A 1 294 ? -39.432 -33.005 68.678 1.00 68.00 294 VAL A N 1
ATOM 2395 C CA . VAL A 1 294 ? -38.040 -32.500 68.667 1.00 68.00 294 VAL A CA 1
ATOM 2396 C C . VAL A 1 294 ? -37.085 -33.375 67.838 1.00 68.00 294 VAL A C 1
ATOM 2398 O O . VAL A 1 294 ? -36.110 -32.862 67.293 1.00 68.00 294 VAL A O 1
ATOM 2401 N N . GLU A 1 295 ? -37.365 -34.673 67.700 1.00 67.31 295 GLU A N 1
ATOM 2402 C CA . GLU A 1 295 ? -36.551 -35.585 66.884 1.00 67.31 295 GLU A CA 1
ATOM 2403 C C . GLU A 1 295 ? -36.678 -35.300 65.378 1.00 67.31 295 GLU A C 1
ATOM 2405 O O . GLU A 1 295 ? -35.668 -35.258 64.677 1.00 67.31 295 GLU A O 1
ATOM 2410 N N . ASP A 1 296 ? -37.880 -34.982 64.890 1.00 66.00 296 ASP A N 1
ATOM 2411 C CA . ASP A 1 296 ? -38.111 -34.652 63.478 1.00 66.00 296 ASP A CA 1
ATOM 2412 C C . ASP A 1 296 ? -37.479 -33.301 63.100 1.00 66.00 296 ASP A C 1
ATOM 2414 O O . ASP A 1 296 ? -36.997 -33.129 61.980 1.00 66.00 296 ASP A O 1
ATOM 2418 N N . GLN A 1 297 ? -37.398 -32.357 64.047 1.00 67.31 297 GLN A N 1
ATOM 2419 C CA . GLN A 1 297 ? -36.712 -31.071 63.852 1.00 67.31 297 GLN A CA 1
ATOM 2420 C C . GLN A 1 297 ? -35.197 -31.245 63.674 1.00 67.31 297 GLN A C 1
ATOM 2422 O O . GLN A 1 297 ? -34.579 -30.536 62.882 1.00 67.31 297 GLN A O 1
ATOM 2427 N N . GLN A 1 298 ? -34.587 -32.198 64.387 1.00 68.44 298 GLN A N 1
ATOM 2428 C CA . GLN A 1 298 ? -33.160 -32.497 64.240 1.00 68.44 298 GLN A CA 1
ATOM 2429 C C . GLN A 1 298 ? -32.868 -33.179 62.903 1.00 68.44 298 GLN A C 1
ATOM 2431 O O . GLN A 1 298 ? -31.892 -32.829 62.245 1.00 68.44 298 GLN A O 1
ATOM 2436 N N . VAL A 1 299 ? -33.727 -34.106 62.471 1.00 74.50 299 VAL A N 1
ATOM 2437 C CA . VAL A 1 299 ? -33.593 -34.768 61.164 1.00 74.50 299 VAL A CA 1
ATOM 2438 C C . VAL A 1 299 ? -33.759 -33.766 60.018 1.00 74.50 299 VAL A C 1
ATOM 2440 O O . VAL A 1 299 ? -32.988 -33.818 59.063 1.00 74.50 299 VAL A O 1
ATOM 2443 N N . GLN A 1 300 ? -34.696 -32.819 60.130 1.00 73.50 300 GLN A N 1
ATOM 2444 C CA . GLN A 1 300 ? -34.873 -31.746 59.144 1.00 73.50 300 GLN A CA 1
ATOM 2445 C C . GLN A 1 300 ? -33.671 -30.800 59.096 1.00 73.50 300 GLN A C 1
ATOM 2447 O O . GLN A 1 300 ? -33.149 -30.563 58.014 1.00 73.50 300 GLN A O 1
ATOM 2452 N N . ALA A 1 301 ? -33.160 -30.343 60.243 1.00 74.00 301 ALA A N 1
ATOM 2453 C CA . ALA A 1 301 ? -31.980 -29.477 60.284 1.00 74.00 301 ALA A CA 1
ATOM 2454 C C . ALA A 1 301 ? -30.726 -30.168 59.711 1.00 74.00 301 ALA A C 1
ATOM 2456 O O . ALA A 1 301 ? -29.933 -29.552 59.002 1.00 74.00 301 ALA A O 1
ATOM 2457 N N . ILE A 1 302 ? -30.546 -31.465 59.984 1.00 77.44 302 ILE A N 1
ATOM 2458 C CA . ILE A 1 302 ? -29.458 -32.253 59.387 1.00 77.44 302 ILE A CA 1
ATOM 2459 C C . ILE A 1 302 ? -29.672 -32.387 57.872 1.00 77.44 302 ILE A C 1
ATOM 2461 O O . ILE A 1 302 ? -28.721 -32.197 57.114 1.00 77.44 302 ILE A O 1
ATOM 2465 N N . GLY A 1 303 ? -30.906 -32.643 57.427 1.00 79.19 303 GLY A N 1
ATOM 2466 C CA . GLY A 1 303 ? -31.280 -32.665 56.011 1.00 79.19 303 GLY A CA 1
ATOM 2467 C C . GLY A 1 303 ? -30.928 -31.360 55.299 1.00 79.19 303 GLY A C 1
ATOM 2468 O O . GLY A 1 303 ? -30.177 -31.390 54.327 1.00 79.19 303 GLY A O 1
ATOM 2469 N N . GLU A 1 304 ? -31.343 -30.223 55.854 1.00 82.00 304 GLU A N 1
ATOM 2470 C CA . GLU A 1 304 ? -31.043 -28.883 55.334 1.00 82.00 304 GLU A CA 1
ATOM 2471 C C . GLU A 1 304 ? -29.529 -28.657 55.204 1.00 82.00 304 GLU A C 1
ATOM 2473 O O . GLU A 1 304 ? -29.053 -28.283 54.136 1.00 82.00 304 GLU A O 1
ATOM 2478 N N . THR A 1 305 ? -28.731 -28.991 56.227 1.00 80.50 305 THR A N 1
ATOM 2479 C CA . THR A 1 305 ? -27.263 -28.844 56.132 1.00 80.50 305 THR A CA 1
ATOM 2480 C C . THR A 1 305 ? -26.625 -29.750 55.075 1.00 80.50 305 THR A C 1
ATOM 2482 O O . THR A 1 305 ? -25.611 -29.389 54.473 1.00 80.50 305 THR A O 1
ATOM 2485 N N . THR A 1 306 ? -27.196 -30.934 54.830 1.00 82.00 306 THR A N 1
ATOM 2486 C CA . THR A 1 306 ? -26.696 -31.852 53.796 1.00 82.00 306 THR A CA 1
ATOM 2487 C C . THR A 1 306 ? -27.081 -31.398 52.392 1.00 82.00 306 THR A C 1
ATOM 2489 O O . THR A 1 306 ? -26.283 -31.550 51.467 1.00 82.00 306 THR A O 1
ATOM 2492 N N . GLU A 1 307 ? -28.259 -30.793 52.238 1.00 85.44 307 GLU A N 1
ATOM 2493 C CA . GLU A 1 307 ? -28.722 -30.191 50.989 1.00 85.44 307 GLU A CA 1
ATOM 2494 C C . GLU A 1 307 ? -27.901 -28.943 50.653 1.00 85.44 307 GLU A C 1
ATOM 2496 O O . GLU A 1 307 ? -27.376 -28.844 49.546 1.00 85.44 307 GLU A O 1
ATOM 2501 N N . GLU A 1 308 ? -27.658 -28.062 51.627 1.00 86.75 308 GLU A N 1
ATOM 2502 C CA . GLU A 1 308 ? -26.767 -26.905 51.471 1.00 86.75 308 GLU A CA 1
ATOM 2503 C C . GLU A 1 308 ? -25.346 -27.336 51.075 1.00 86.75 308 GLU A C 1
ATOM 2505 O O . GLU A 1 308 ? -24.735 -26.765 50.168 1.00 86.75 308 GLU A O 1
ATOM 2510 N N . ALA A 1 309 ? -24.813 -28.389 51.704 1.00 86.69 309 ALA A N 1
ATOM 2511 C CA . ALA A 1 309 ? -23.512 -28.939 51.335 1.00 86.69 309 ALA A CA 1
ATOM 2512 C C . ALA A 1 309 ? -23.509 -29.507 49.903 1.00 86.69 309 ALA A C 1
ATOM 2514 O O . ALA A 1 309 ? -22.542 -29.307 49.162 1.00 86.69 309 ALA A O 1
ATOM 2515 N N . ALA A 1 310 ? -24.584 -30.183 49.488 1.00 87.44 310 ALA A N 1
ATOM 2516 C CA . ALA A 1 310 ? -24.733 -30.694 48.128 1.00 87.44 310 ALA A CA 1
ATOM 2517 C C . ALA A 1 310 ? -24.825 -29.559 47.096 1.00 87.44 310 ALA A C 1
ATOM 2519 O O . ALA A 1 310 ? -24.187 -29.638 46.045 1.00 87.44 310 ALA A O 1
ATOM 2520 N N . GLU A 1 311 ? -25.541 -28.476 47.400 1.00 91.25 311 GLU A N 1
ATOM 2521 C CA . GLU A 1 311 ? -25.627 -27.290 46.546 1.00 91.25 311 GLU A CA 1
ATOM 2522 C C . GLU A 1 311 ? -24.271 -26.600 46.382 1.00 91.25 311 GLU A C 1
ATOM 2524 O O . GLU A 1 311 ? -23.892 -26.248 45.263 1.00 91.25 311 GLU A O 1
ATOM 2529 N N . VAL A 1 312 ? -23.494 -26.467 47.461 1.00 92.25 312 VAL A N 1
ATOM 2530 C CA . VAL A 1 312 ? -22.139 -25.895 47.407 1.00 92.25 312 VAL A CA 1
ATOM 2531 C C . VAL A 1 312 ? -21.212 -26.746 46.535 1.00 92.25 312 VAL A C 1
ATOM 2533 O O . VAL A 1 312 ? -20.455 -26.207 45.722 1.00 92.25 312 VAL A O 1
ATOM 2536 N N . LEU A 1 313 ? -21.283 -28.074 46.652 1.00 92.69 313 LEU A N 1
ATOM 2537 C CA . LEU A 1 313 ? -20.498 -28.986 45.816 1.00 92.69 313 LEU A CA 1
ATOM 2538 C C . LEU A 1 313 ? -20.925 -28.923 44.344 1.00 92.69 313 LEU A C 1
ATOM 2540 O O . LEU A 1 313 ? -20.071 -28.862 43.458 1.00 92.69 313 LEU A O 1
ATOM 2544 N N . MET A 1 314 ? -22.228 -28.870 44.071 1.00 93.38 314 MET A N 1
ATOM 2545 C CA . MET A 1 314 ? -22.753 -28.715 42.712 1.00 93.38 314 MET A CA 1
ATOM 2546 C C . MET A 1 314 ? -22.340 -27.375 42.099 1.00 93.38 314 MET A C 1
ATOM 2548 O O . MET A 1 314 ? -21.886 -27.344 40.955 1.00 93.38 314 MET A O 1
ATOM 2552 N N . ALA A 1 315 ? -22.406 -26.284 42.863 1.00 94.19 315 ALA A N 1
ATOM 2553 C CA . ALA A 1 315 ? -21.943 -24.968 42.433 1.00 94.19 315 ALA A CA 1
ATOM 2554 C C . ALA A 1 315 ? -20.430 -24.952 42.152 1.00 94.19 315 ALA A C 1
ATOM 2556 O O . ALA A 1 315 ? -19.993 -24.334 41.183 1.00 94.19 315 ALA A O 1
ATOM 2557 N N . SER A 1 316 ? -19.630 -25.672 42.947 1.00 95.94 316 SER A N 1
ATOM 2558 C CA . SER A 1 316 ? -18.190 -25.849 42.716 1.00 95.94 316 SER A CA 1
ATOM 2559 C C . SER A 1 316 ? -17.903 -26.570 41.396 1.00 95.94 316 SER A C 1
ATOM 2561 O O . SER A 1 316 ? -17.112 -26.082 40.590 1.00 95.94 316 SER A O 1
ATOM 2563 N N . ILE A 1 317 ? -18.554 -27.712 41.150 1.00 95.00 317 ILE A N 1
ATOM 2564 C CA . ILE A 1 317 ? -18.359 -28.506 39.924 1.00 95.00 317 ILE A CA 1
ATOM 2565 C C . ILE A 1 317 ? -18.816 -27.712 38.694 1.00 95.00 317 ILE A C 1
ATOM 2567 O O . ILE A 1 317 ? -18.124 -27.677 37.676 1.00 95.00 317 ILE A O 1
ATOM 2571 N N . GLN A 1 318 ? -19.953 -27.021 38.794 1.00 94.69 318 GLN A N 1
ATOM 2572 C CA . GLN A 1 318 ? -20.434 -26.135 37.734 1.00 94.69 318 GLN A CA 1
ATOM 2573 C C . GLN A 1 318 ? -19.467 -24.972 37.493 1.00 94.69 318 GLN A C 1
ATOM 2575 O O . GLN A 1 318 ? -19.170 -24.654 36.345 1.00 94.69 318 GLN A O 1
ATOM 2580 N N . GLY A 1 319 ? -18.932 -24.369 38.556 1.00 96.44 319 GLY A N 1
ATOM 2581 C CA . GLY A 1 319 ? -17.924 -23.318 38.466 1.00 96.44 319 GLY A CA 1
ATOM 2582 C C . GLY A 1 319 ? -16.649 -23.789 37.768 1.00 96.44 319 GLY A C 1
ATOM 2583 O O . GLY A 1 319 ? -16.136 -23.078 36.906 1.00 96.44 319 GLY A O 1
ATOM 2584 N N . G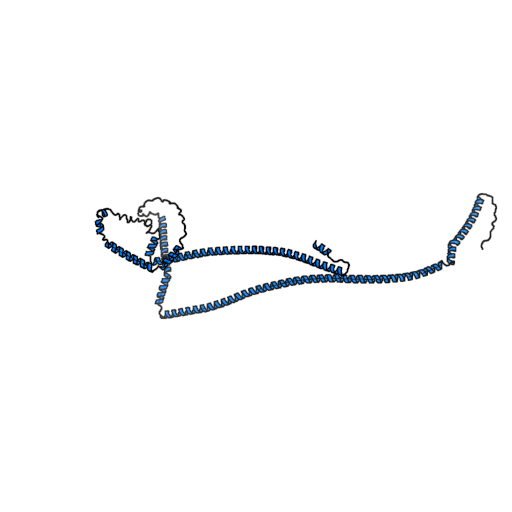LN A 1 320 ? -16.182 -25.004 38.072 1.00 95.88 320 GLN A N 1
ATOM 2585 C CA . GLN A 1 320 ? -15.041 -25.622 37.394 1.00 95.88 320 GLN A CA 1
ATOM 2586 C C . GLN A 1 320 ? -15.319 -25.829 35.903 1.00 95.88 320 GLN A C 1
ATOM 2588 O O . GLN A 1 320 ? -14.561 -25.318 35.081 1.00 95.88 320 GLN A O 1
ATOM 2593 N N . ALA A 1 321 ? -16.443 -26.453 35.542 1.00 96.56 321 ALA A N 1
ATOM 2594 C CA . ALA A 1 321 ? -16.811 -26.665 34.141 1.00 96.56 321 ALA A CA 1
ATOM 2595 C C . ALA A 1 321 ? -16.955 -25.341 33.361 1.00 96.56 321 ALA A C 1
ATOM 2597 O O . ALA A 1 321 ? -16.511 -25.222 32.218 1.00 96.56 321 ALA A O 1
ATOM 2598 N N . ILE A 1 322 ? -17.533 -24.306 33.981 1.00 96.88 322 ILE A N 1
ATOM 2599 C CA . ILE A 1 322 ? -17.624 -22.967 33.382 1.00 96.88 322 ILE A CA 1
ATOM 2600 C C . ILE A 1 322 ? -16.227 -22.355 33.218 1.00 96.88 322 ILE A C 1
ATOM 2602 O O . ILE A 1 322 ? -15.938 -21.764 32.182 1.00 96.88 322 ILE A O 1
ATOM 2606 N N . SER A 1 323 ? -15.342 -22.499 34.205 1.00 97.19 323 SER A N 1
ATOM 2607 C CA . SER A 1 323 ? -13.982 -21.960 34.114 1.00 97.19 323 SER A CA 1
ATOM 2608 C C . SER A 1 323 ? -13.161 -22.638 33.015 1.00 97.19 323 SER A C 1
ATOM 2610 O O . SER A 1 323 ? -12.524 -21.947 32.225 1.00 97.19 323 SER A O 1
ATOM 2612 N N . GLU A 1 324 ? -13.253 -23.964 32.896 1.00 97.31 324 GLU A N 1
ATOM 2613 C CA . GLU A 1 324 ? -12.555 -24.739 31.870 1.00 97.31 324 GLU A CA 1
ATOM 2614 C C . GLU A 1 324 ? -13.060 -24.381 30.470 1.00 97.31 324 GLU A C 1
ATOM 2616 O O . GLU A 1 324 ? -12.262 -24.078 29.585 1.00 97.31 324 GLU A O 1
ATOM 2621 N N . THR A 1 325 ? -14.381 -24.313 30.281 1.00 96.75 325 THR A N 1
ATOM 2622 C CA . THR A 1 325 ? -14.968 -23.919 28.989 1.00 96.75 325 THR A CA 1
ATOM 2623 C C . THR A 1 325 ? -14.630 -22.477 28.612 1.00 96.75 325 THR A C 1
ATOM 2625 O O . THR A 1 325 ? -14.336 -22.199 27.450 1.00 96.75 325 THR A O 1
ATOM 2628 N N . LEU A 1 326 ? -14.614 -21.543 29.567 1.00 97.19 326 LEU A N 1
ATOM 2629 C CA . LEU A 1 326 ? -14.189 -20.165 29.308 1.00 97.19 326 LEU A CA 1
ATOM 2630 C C . LEU A 1 326 ? -12.698 -20.077 28.964 1.00 97.19 326 LEU A C 1
ATOM 2632 O O . LEU A 1 326 ? -12.335 -19.312 28.070 1.00 97.19 326 LEU A O 1
ATOM 2636 N N . ASP A 1 327 ? -11.848 -20.866 29.617 1.00 97.62 327 ASP A N 1
ATOM 2637 C CA . ASP A 1 327 ? -10.420 -20.937 29.308 1.00 97.62 327 ASP A CA 1
ATOM 2638 C C . ASP A 1 327 ? -10.162 -21.537 27.921 1.00 97.62 327 ASP A C 1
ATOM 2640 O O . ASP A 1 327 ? -9.294 -21.053 27.187 1.00 97.62 327 ASP A O 1
ATOM 2644 N N . GLU A 1 328 ? -10.912 -22.567 27.527 1.00 97.94 328 GLU A N 1
ATOM 2645 C CA . GLU A 1 328 ? -10.870 -23.128 26.175 1.00 97.94 328 GLU A CA 1
ATOM 2646 C C . GLU A 1 328 ? -11.305 -22.098 25.132 1.00 97.94 328 GLU A C 1
ATOM 2648 O O . GLU A 1 328 ? -10.564 -21.833 24.184 1.00 97.94 328 GLU A O 1
ATOM 2653 N N . LEU A 1 329 ? -12.446 -21.437 25.343 1.00 97.69 329 LEU A N 1
ATOM 2654 C CA . LEU A 1 329 ? -12.930 -20.384 24.449 1.00 97.69 329 LEU A CA 1
ATOM 2655 C C . LEU A 1 329 ? -11.948 -19.209 24.363 1.00 97.69 329 LEU A C 1
ATOM 2657 O O . LEU A 1 329 ? -11.745 -18.657 23.282 1.00 97.69 329 LEU A O 1
ATOM 2661 N N . ALA A 1 330 ? -11.292 -18.842 25.466 1.00 97.56 330 ALA A N 1
ATOM 2662 C CA . ALA A 1 330 ? -10.270 -17.799 25.475 1.00 97.56 330 ALA A CA 1
ATOM 2663 C C . ALA A 1 330 ? -9.021 -18.203 24.674 1.00 97.56 330 ALA A C 1
ATOM 2665 O O . ALA A 1 330 ? -8.449 -17.371 23.963 1.00 97.56 330 ALA A O 1
ATOM 2666 N N . LYS A 1 331 ? -8.597 -19.472 24.755 1.00 98.25 331 LYS A N 1
ATOM 2667 C CA . LYS A 1 331 ? -7.490 -20.007 23.945 1.00 98.25 331 LYS A CA 1
ATOM 2668 C C . LYS A 1 331 ? -7.858 -20.047 22.463 1.00 98.25 331 LYS A C 1
ATOM 2670 O O . LYS A 1 331 ? -7.057 -19.600 21.647 1.00 98.25 331 LYS A O 1
ATOM 2675 N N . GLU A 1 332 ? -9.053 -20.520 22.113 1.00 97.56 332 GLU A N 1
ATOM 2676 C CA . GLU A 1 332 ? -9.532 -20.554 20.724 1.00 97.56 332 GLU A CA 1
ATOM 2677 C C . GLU A 1 332 ? -9.682 -19.148 20.133 1.00 97.56 332 GLU A C 1
ATOM 2679 O O . GLU A 1 332 ? -9.269 -18.903 19.002 1.00 97.56 332 GLU A O 1
ATOM 2684 N N . LEU A 1 333 ? -10.167 -18.180 20.915 1.00 97.75 333 LEU A N 1
ATOM 2685 C CA . LEU A 1 333 ? -10.230 -16.785 20.483 1.00 97.75 333 LEU A CA 1
ATOM 2686 C C . LEU A 1 333 ? -8.833 -16.255 20.130 1.00 97.75 333 LEU A C 1
ATOM 2688 O O . LEU A 1 333 ? -8.653 -15.691 19.049 1.00 97.75 333 LEU A O 1
ATOM 2692 N N . ARG A 1 334 ? -7.826 -16.489 20.984 1.00 97.56 334 ARG A N 1
ATOM 2693 C CA . ARG A 1 334 ? -6.438 -16.092 20.686 1.00 97.56 334 ARG A CA 1
ATOM 2694 C C . ARG A 1 334 ? -5.891 -16.784 19.440 1.00 97.56 334 ARG A C 1
ATOM 2696 O O . ARG A 1 334 ? -5.264 -16.115 18.625 1.00 97.56 334 ARG A O 1
ATOM 2703 N N . LYS A 1 335 ? -6.155 -18.084 19.256 1.00 97.81 335 LYS A N 1
ATOM 2704 C CA . LYS A 1 335 ? -5.762 -18.806 18.033 1.00 97.81 335 LYS A CA 1
ATOM 2705 C C . LYS A 1 335 ? -6.363 -18.152 16.789 1.00 97.81 335 LYS A C 1
ATOM 2707 O O . LYS A 1 335 ? -5.633 -17.869 15.849 1.00 97.81 335 LYS A O 1
ATOM 2712 N N . VAL A 1 336 ? -7.655 -17.820 16.808 1.00 97.81 336 VAL A N 1
ATOM 2713 C CA . VAL A 1 336 ? -8.331 -17.151 15.681 1.00 97.81 336 VAL A CA 1
ATOM 2714 C C . VAL A 1 336 ? -7.752 -15.755 15.414 1.00 97.81 336 VAL A C 1
ATOM 2716 O O . VAL A 1 336 ? -7.626 -15.337 14.261 1.00 97.81 336 VAL A O 1
ATOM 2719 N N . GLU A 1 337 ? -7.382 -15.005 16.452 1.00 97.00 337 GLU A N 1
ATOM 2720 C CA . GLU A 1 337 ? -6.703 -13.714 16.290 1.00 97.00 337 GLU A CA 1
ATOM 2721 C C . GLU A 1 337 ? -5.310 -13.865 15.664 1.00 97.00 337 GLU A C 1
ATOM 2723 O O . GLU A 1 337 ? -4.953 -13.106 14.755 1.00 97.00 337 GLU A O 1
ATOM 2728 N N . GLU A 1 338 ? -4.538 -14.860 16.102 1.00 96.56 338 GLU A N 1
ATOM 2729 C CA . GLU A 1 338 ? -3.227 -15.178 15.537 1.00 96.56 338 GLU A CA 1
ATOM 2730 C C . GLU A 1 338 ? -3.332 -15.657 14.087 1.00 96.56 338 GLU A C 1
ATOM 2732 O O . GLU A 1 338 ? -2.597 -15.161 13.233 1.00 96.56 338 GLU A O 1
ATOM 2737 N N . GLU A 1 339 ? -4.292 -16.524 13.766 1.00 97.38 339 GLU A N 1
ATOM 2738 C CA . GLU A 1 339 ? -4.579 -16.966 12.398 1.00 97.38 339 GLU A CA 1
ATOM 2739 C C . GLU A 1 339 ? -4.902 -15.784 11.483 1.00 97.38 339 GLU A C 1
ATOM 2741 O O . GLU A 1 339 ? -4.341 -15.669 10.392 1.00 97.38 339 GLU A O 1
ATOM 2746 N N . ARG A 1 340 ? -5.746 -14.846 11.933 1.00 96.81 340 ARG A N 1
ATOM 2747 C CA . ARG A 1 340 ? -6.052 -13.620 11.175 1.00 96.81 340 ARG A CA 1
ATOM 2748 C C . ARG A 1 340 ? -4.810 -12.758 10.968 1.00 96.81 340 ARG A C 1
ATOM 2750 O O . ARG A 1 340 ? -4.619 -12.208 9.880 1.00 96.81 340 ARG A O 1
ATOM 2757 N N . ARG A 1 341 ? -3.953 -12.642 11.986 1.00 97.62 341 ARG A N 1
ATOM 2758 C CA . ARG A 1 341 ? -2.689 -11.899 11.895 1.00 97.62 341 ARG A CA 1
ATOM 2759 C C . ARG A 1 341 ? -1.731 -12.552 10.898 1.00 97.62 341 ARG A C 1
ATOM 2761 O O . ARG A 1 341 ? -1.152 -11.846 10.073 1.00 97.62 341 ARG A O 1
ATOM 2768 N N . ILE A 1 342 ? -1.598 -13.876 10.930 1.00 97.19 342 ILE A N 1
ATOM 2769 C CA . ILE A 1 342 ? -0.782 -14.647 9.985 1.00 97.19 342 ILE A CA 1
ATOM 2770 C C . ILE A 1 342 ? -1.346 -14.515 8.571 1.00 97.19 342 ILE A C 1
ATOM 2772 O O . ILE A 1 342 ? -0.597 -14.194 7.652 1.00 97.19 342 ILE A O 1
ATOM 2776 N N . ALA A 1 343 ? -2.660 -14.644 8.390 1.00 97.94 343 ALA A N 1
ATOM 2777 C CA . ALA A 1 343 ? -3.311 -14.469 7.096 1.00 97.94 343 ALA A CA 1
ATOM 2778 C C . ALA A 1 343 ? -3.066 -13.068 6.513 1.00 97.94 343 ALA A C 1
ATOM 2780 O O . ALA A 1 343 ? -2.810 -12.924 5.317 1.00 97.94 343 ALA A O 1
ATOM 2781 N N . ALA A 1 344 ? -3.090 -12.018 7.340 1.00 97.38 344 ALA A N 1
ATOM 2782 C CA . ALA A 1 344 ? -2.743 -10.669 6.898 1.00 97.38 344 ALA A CA 1
ATOM 2783 C C . ALA A 1 344 ? -1.279 -10.569 6.429 1.00 97.38 344 ALA A C 1
ATOM 2785 O O . ALA A 1 344 ? -1.019 -9.972 5.381 1.00 97.38 344 ALA A O 1
ATOM 2786 N N . MET A 1 345 ? -0.339 -11.185 7.158 1.00 97.12 345 MET A N 1
ATOM 2787 C CA . MET A 1 345 ? 1.078 -11.235 6.770 1.00 97.12 345 MET A CA 1
ATOM 2788 C C . MET A 1 345 ? 1.290 -12.014 5.464 1.00 97.12 345 MET A C 1
ATOM 2790 O O . MET A 1 345 ? 2.003 -11.536 4.585 1.00 97.12 345 MET A O 1
ATOM 2794 N N . VAL A 1 346 ? 0.627 -13.162 5.296 1.00 98.00 346 VAL A N 1
ATOM 2795 C CA . VAL A 1 346 ? 0.681 -13.969 4.065 1.00 98.00 346 VAL A CA 1
ATOM 2796 C C . VAL A 1 346 ? 0.138 -13.181 2.876 1.00 98.00 346 VAL A C 1
ATOM 2798 O O . VAL A 1 346 ? 0.803 -13.090 1.850 1.00 98.00 346 VAL A O 1
ATOM 2801 N N . ASN A 1 347 ? -1.015 -12.525 3.023 1.00 97.25 347 ASN A N 1
ATOM 2802 C CA . ASN A 1 347 ? -1.595 -11.702 1.960 1.00 97.25 347 ASN A CA 1
ATOM 2803 C C . ASN A 1 347 ? -0.674 -10.549 1.536 1.00 97.25 347 ASN A C 1
ATOM 2805 O O . ASN A 1 347 ? -0.628 -10.191 0.359 1.00 97.25 347 ASN A O 1
ATOM 2809 N N . LEU A 1 348 ? 0.046 -9.940 2.481 1.00 97.81 348 LEU A N 1
ATOM 2810 C CA . LEU A 1 348 ? 1.028 -8.902 2.173 1.00 97.81 348 LEU A CA 1
ATOM 2811 C C . LEU A 1 348 ? 2.235 -9.489 1.428 1.00 97.81 348 LEU A C 1
ATOM 2813 O O . LEU A 1 348 ? 2.597 -8.978 0.372 1.00 97.81 348 LEU A O 1
ATOM 2817 N N . ALA A 1 349 ? 2.772 -10.618 1.897 1.00 97.81 349 ALA A N 1
ATOM 2818 C CA . ALA A 1 349 ? 3.870 -11.317 1.233 1.00 97.81 349 ALA A CA 1
ATOM 2819 C C . ALA A 1 349 ? 3.505 -11.780 -0.191 1.00 97.81 349 ALA A C 1
ATOM 2821 O O . ALA A 1 349 ? 4.316 -11.670 -1.111 1.00 97.81 349 ALA A O 1
ATOM 2822 N N . GLU A 1 350 ? 2.275 -12.252 -0.407 1.00 96.94 350 GLU A N 1
ATOM 2823 C CA . GLU A 1 350 ? 1.778 -12.596 -1.739 1.00 96.94 350 GLU A CA 1
ATOM 2824 C C . GLU A 1 350 ? 1.661 -11.376 -2.649 1.00 96.94 350 GLU A C 1
ATOM 2826 O O . GLU A 1 350 ? 1.988 -11.466 -3.831 1.00 96.94 350 GLU A O 1
ATOM 2831 N N . ARG A 1 351 ? 1.193 -10.232 -2.135 1.00 97.44 351 ARG A N 1
ATOM 2832 C CA . ARG A 1 351 ? 1.159 -8.985 -2.913 1.00 97.44 351 ARG A CA 1
ATOM 2833 C C . ARG A 1 351 ? 2.565 -8.565 -3.317 1.00 97.44 351 ARG A C 1
ATOM 2835 O O . ARG A 1 351 ? 2.775 -8.271 -4.488 1.00 97.44 351 ARG A O 1
ATOM 2842 N N . ASP A 1 352 ? 3.525 -8.621 -2.400 1.00 95.81 352 ASP A N 1
ATOM 2843 C CA . ASP A 1 352 ? 4.924 -8.296 -2.693 1.00 95.81 352 ASP A CA 1
ATOM 2844 C C . ASP A 1 352 ? 5.533 -9.257 -3.717 1.00 95.81 352 ASP A C 1
ATOM 2846 O O . ASP A 1 352 ? 6.306 -8.844 -4.583 1.00 95.81 352 ASP A O 1
ATOM 2850 N N . ARG A 1 353 ? 5.178 -10.545 -3.648 1.00 97.50 353 ARG A N 1
ATOM 2851 C CA . ARG A 1 353 ? 5.566 -11.538 -4.652 1.00 97.50 353 ARG A CA 1
ATOM 2852 C C . ARG A 1 353 ? 4.957 -11.216 -6.017 1.00 97.50 353 ARG A C 1
ATOM 2854 O O . ARG A 1 353 ? 5.705 -11.133 -6.982 1.00 97.50 353 ARG A O 1
ATOM 2861 N N . ARG A 1 354 ? 3.645 -10.966 -6.095 1.00 94.94 354 ARG A N 1
ATOM 2862 C CA . ARG A 1 354 ? 2.957 -10.599 -7.347 1.00 94.94 354 ARG A CA 1
ATOM 2863 C C . ARG A 1 354 ? 3.520 -9.310 -7.948 1.00 94.94 354 ARG A C 1
ATOM 2865 O O . ARG A 1 354 ? 3.682 -9.228 -9.158 1.00 94.94 354 ARG A O 1
ATOM 2872 N N . MET A 1 355 ? 3.852 -8.319 -7.119 1.00 94.56 355 MET A N 1
ATOM 2873 C CA . MET A 1 355 ? 4.483 -7.073 -7.567 1.00 94.56 355 MET A CA 1
ATOM 2874 C C . MET A 1 355 ? 5.867 -7.323 -8.170 1.00 94.56 355 MET A C 1
ATOM 2876 O O . MET A 1 355 ? 6.168 -6.774 -9.227 1.00 94.56 355 MET A O 1
ATOM 2880 N N . ARG A 1 356 ? 6.689 -8.173 -7.540 1.00 95.44 356 ARG A N 1
ATOM 2881 C CA . ARG A 1 356 ? 7.999 -8.566 -8.081 1.00 95.44 356 ARG A CA 1
ATOM 2882 C C . ARG A 1 356 ? 7.871 -9.373 -9.368 1.00 95.44 356 ARG A C 1
ATOM 2884 O O . ARG A 1 356 ? 8.543 -9.055 -10.337 1.00 95.44 356 ARG A O 1
ATOM 2891 N N . GLU A 1 357 ? 6.967 -10.346 -9.414 1.00 95.25 357 GLU A N 1
ATOM 2892 C CA . GLU A 1 357 ? 6.689 -11.127 -10.626 1.00 95.25 357 GLU A CA 1
ATOM 2893 C C . GLU A 1 357 ? 6.196 -10.228 -11.770 1.00 95.25 357 GLU A C 1
ATOM 2895 O O . GLU A 1 357 ? 6.646 -10.380 -12.901 1.00 95.25 357 GLU A O 1
ATOM 2900 N N . ALA A 1 358 ? 5.342 -9.238 -11.486 1.00 94.56 358 ALA A N 1
ATOM 2901 C CA . ALA A 1 358 ? 4.896 -8.261 -12.476 1.00 94.56 358 ALA A CA 1
ATOM 2902 C C . ALA A 1 358 ? 6.054 -7.384 -12.979 1.00 94.56 358 ALA A C 1
ATOM 2904 O O . ALA A 1 358 ? 6.194 -7.193 -14.186 1.00 94.56 358 ALA A O 1
ATOM 2905 N N . GLN A 1 359 ? 6.915 -6.897 -12.080 1.00 94.38 359 GLN A N 1
ATOM 2906 C CA . GLN A 1 359 ? 8.108 -6.129 -12.448 1.00 94.38 359 GLN A CA 1
ATOM 2907 C C . GLN A 1 359 ? 9.066 -6.954 -13.310 1.00 94.38 359 GLN A C 1
ATOM 2909 O O . GLN A 1 359 ? 9.449 -6.497 -14.384 1.00 94.38 359 GLN A O 1
ATOM 2914 N N . GLU A 1 360 ? 9.390 -8.179 -12.890 1.00 94.12 360 GLU A N 1
ATOM 2915 C CA . GLU A 1 360 ? 10.241 -9.096 -13.653 1.00 94.12 360 GLU A CA 1
ATOM 2916 C C . GLU A 1 360 ? 9.616 -9.476 -14.996 1.00 94.12 360 GLU A C 1
ATOM 2918 O O . GLU A 1 360 ? 10.314 -9.576 -16.000 1.00 94.12 360 GLU A O 1
ATOM 2923 N N . SER A 1 361 ? 8.298 -9.673 -15.052 1.00 94.75 361 SER A N 1
ATOM 2924 C CA . SER A 1 361 ? 7.613 -9.938 -16.318 1.00 94.75 361 SER A CA 1
ATOM 2925 C C . SER A 1 361 ? 7.694 -8.734 -17.259 1.00 94.75 361 SER A C 1
ATOM 2927 O O . SER A 1 361 ? 7.931 -8.915 -18.450 1.00 94.75 361 SER A O 1
ATOM 2929 N N . GLY A 1 362 ? 7.594 -7.509 -16.731 1.00 94.75 362 GLY A N 1
ATOM 2930 C CA . GLY A 1 362 ? 7.756 -6.280 -17.503 1.00 94.75 362 GLY A CA 1
ATOM 2931 C C . GLY A 1 362 ? 9.183 -6.100 -18.020 1.00 94.75 362 GLY A C 1
ATOM 2932 O O . GLY A 1 362 ? 9.367 -5.741 -19.183 1.00 94.75 362 GLY A O 1
ATOM 2933 N N . THR A 1 363 ? 10.199 -6.403 -17.203 1.00 93.19 363 THR A N 1
ATOM 2934 C CA . THR A 1 363 ? 11.598 -6.368 -17.657 1.00 93.19 363 THR A CA 1
ATOM 2935 C C . THR A 1 363 ? 11.872 -7.448 -18.696 1.00 93.19 363 THR A C 1
ATOM 2937 O O . THR A 1 363 ? 12.475 -7.145 -19.719 1.00 93.19 363 THR A O 1
ATOM 2940 N N . ARG A 1 364 ? 11.365 -8.675 -18.506 1.00 94.12 364 ARG A N 1
ATOM 2941 C CA . ARG A 1 364 ? 11.507 -9.767 -19.485 1.00 94.12 364 ARG A CA 1
ATOM 2942 C C . ARG A 1 364 ? 10.846 -9.424 -20.817 1.00 94.12 364 ARG A C 1
ATOM 2944 O O . ARG A 1 364 ? 11.483 -9.576 -21.848 1.00 94.12 364 ARG A O 1
ATOM 2951 N N . GLN A 1 365 ? 9.627 -8.885 -20.805 1.00 94.31 365 GLN A N 1
ATOM 2952 C CA . GLN A 1 365 ? 8.953 -8.439 -22.030 1.00 94.31 365 GLN A CA 1
ATOM 2953 C C . GLN A 1 365 ? 9.735 -7.330 -22.745 1.00 94.31 365 GLN A C 1
ATOM 2955 O O . GLN A 1 365 ? 9.861 -7.346 -23.968 1.00 94.31 365 GLN A O 1
ATOM 2960 N N . ALA A 1 366 ? 10.278 -6.364 -21.998 1.00 94.56 366 ALA A N 1
ATOM 2961 C CA . ALA A 1 366 ? 11.093 -5.301 -22.577 1.00 94.56 366 ALA A CA 1
ATOM 2962 C C . ALA A 1 366 ? 12.399 -5.840 -23.188 1.00 94.56 366 ALA A C 1
ATOM 2964 O O . ALA A 1 366 ? 12.777 -5.425 -24.284 1.00 94.56 366 ALA A O 1
ATOM 2965 N N . GLU A 1 367 ? 13.064 -6.780 -22.512 1.00 95.00 367 GLU A N 1
ATOM 2966 C CA . GLU A 1 367 ? 14.256 -7.461 -23.024 1.00 95.00 367 GLU A CA 1
ATOM 2967 C C . GLU A 1 367 ? 13.950 -8.313 -24.258 1.00 95.00 367 GLU A C 1
ATOM 2969 O O . GLU A 1 367 ? 14.693 -8.249 -25.231 1.00 95.00 367 GLU A O 1
ATOM 2974 N N . GLU A 1 368 ? 12.854 -9.072 -24.266 1.00 95.06 368 GLU A N 1
ATOM 2975 C CA . GLU A 1 368 ? 12.421 -9.867 -25.421 1.00 95.06 368 GLU A CA 1
ATOM 2976 C C . GLU A 1 368 ? 12.130 -8.981 -26.635 1.00 95.06 368 GLU A C 1
ATOM 2978 O O . GLU A 1 368 ? 12.554 -9.298 -27.745 1.00 95.06 368 GLU A O 1
ATOM 2983 N N . LEU A 1 369 ? 11.476 -7.832 -26.434 1.00 95.06 369 LEU A N 1
ATOM 2984 C CA . LEU A 1 369 ? 11.248 -6.856 -27.501 1.00 95.06 369 LEU A CA 1
ATOM 2985 C C . LEU A 1 369 ? 12.551 -6.242 -28.020 1.00 95.06 369 LEU A C 1
ATOM 2987 O O . LEU A 1 369 ? 12.668 -5.998 -29.221 1.00 95.06 369 LEU A O 1
ATOM 2991 N N . LEU A 1 370 ? 13.520 -5.971 -27.142 1.00 95.44 370 LEU A N 1
ATOM 2992 C CA . LEU A 1 370 ? 14.844 -5.503 -27.554 1.00 95.44 370 LEU A CA 1
ATOM 2993 C C . LEU A 1 370 ? 15.576 -6.571 -28.364 1.00 95.44 370 LEU A C 1
ATOM 2995 O O . LEU A 1 370 ? 16.009 -6.269 -29.471 1.00 95.44 370 LEU A O 1
ATOM 2999 N N . ARG A 1 371 ? 15.618 -7.816 -27.879 1.00 96.31 371 ARG A N 1
ATOM 3000 C CA . ARG A 1 371 ? 16.224 -8.946 -28.598 1.00 96.31 371 ARG A CA 1
ATOM 3001 C C . ARG A 1 371 ? 15.571 -9.165 -29.958 1.00 96.31 371 ARG A C 1
ATOM 3003 O O . ARG A 1 371 ? 16.274 -9.287 -30.947 1.00 96.31 371 ARG A O 1
ATOM 3010 N N . ALA A 1 372 ? 14.241 -9.117 -30.044 1.00 96.62 372 ALA A N 1
ATOM 3011 C CA . ALA A 1 372 ? 13.534 -9.249 -31.317 1.00 96.62 372 ALA A CA 1
ATOM 3012 C C . ALA A 1 372 ? 13.900 -8.127 -32.307 1.00 96.62 372 ALA A C 1
ATOM 3014 O O . ALA A 1 372 ? 14.105 -8.385 -33.493 1.00 96.62 372 ALA A O 1
ATOM 3015 N N . ARG A 1 373 ? 14.023 -6.880 -31.827 1.00 96.00 373 ARG A N 1
ATOM 3016 C CA . ARG A 1 373 ? 14.488 -5.754 -32.653 1.00 96.00 373 ARG A CA 1
ATOM 3017 C C . ARG A 1 373 ? 15.938 -5.938 -33.095 1.00 96.00 373 ARG A C 1
ATOM 3019 O O . ARG A 1 373 ? 16.245 -5.662 -34.249 1.00 96.00 373 ARG A O 1
ATOM 3026 N N . GLU A 1 374 ? 16.811 -6.383 -32.197 1.00 95.62 374 GLU A N 1
ATOM 3027 C CA . GLU A 1 374 ? 18.219 -6.670 -32.489 1.00 95.62 374 GLU A CA 1
ATOM 3028 C C . GLU A 1 374 ? 18.371 -7.823 -33.492 1.00 95.62 374 GLU A C 1
ATOM 3030 O O . GLU A 1 374 ? 19.180 -7.739 -34.412 1.00 95.62 374 GLU A O 1
ATOM 3035 N N . ASP A 1 375 ? 17.538 -8.858 -33.402 1.00 97.12 375 ASP A N 1
ATOM 3036 C CA . ASP A 1 375 ? 17.513 -9.958 -34.365 1.00 97.12 375 ASP A CA 1
ATOM 3037 C C . ASP A 1 375 ? 17.060 -9.482 -35.751 1.00 97.12 375 ASP A C 1
ATOM 3039 O O . ASP A 1 375 ? 17.610 -9.899 -36.773 1.00 97.12 375 ASP A O 1
ATOM 3043 N N . GLU A 1 376 ? 16.064 -8.593 -35.820 1.00 96.19 376 GLU A N 1
ATOM 3044 C CA . GLU A 1 376 ? 15.641 -7.986 -37.084 1.00 96.19 376 GLU A CA 1
ATOM 3045 C C . GLU A 1 376 ? 16.732 -7.103 -37.694 1.00 96.19 376 GLU A C 1
ATOM 3047 O O . GLU A 1 376 ? 16.971 -7.176 -38.904 1.00 96.19 376 GLU A O 1
ATOM 3052 N N . THR A 1 377 ? 17.405 -6.274 -36.891 1.00 95.62 377 THR A N 1
ATOM 3053 C CA . THR A 1 377 ? 18.505 -5.440 -37.390 1.00 95.62 377 THR A CA 1
ATOM 3054 C C . THR A 1 37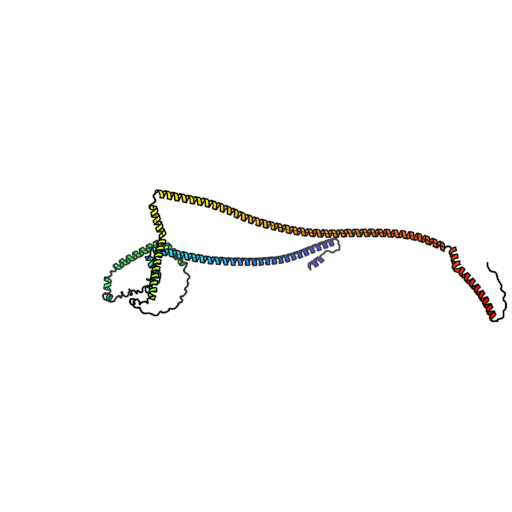7 ? 19.678 -6.302 -37.838 1.00 95.62 377 THR A C 1
ATOM 3056 O O . THR A 1 377 ? 20.208 -6.060 -38.921 1.00 95.62 377 THR A O 1
ATOM 3059 N N . PHE A 1 378 ? 20.022 -7.353 -37.093 1.00 97.00 378 PHE A N 1
ATOM 3060 C CA . PHE A 1 378 ? 21.054 -8.312 -37.474 1.00 97.00 378 PHE A CA 1
ATOM 3061 C C . PHE A 1 378 ? 20.717 -9.019 -38.790 1.00 97.00 378 PHE A C 1
ATOM 3063 O O . PHE A 1 378 ? 21.553 -9.063 -39.692 1.00 97.00 378 PHE A O 1
ATOM 3070 N N . LYS A 1 379 ? 19.476 -9.501 -38.952 1.00 97.00 379 LYS A N 1
ATOM 3071 C CA . LYS A 1 379 ? 19.008 -10.096 -40.215 1.00 97.00 379 LYS A CA 1
ATOM 3072 C C . LYS A 1 379 ? 19.153 -9.120 -41.376 1.00 97.00 379 LYS A C 1
ATOM 3074 O O . LYS A 1 379 ? 19.688 -9.505 -42.409 1.00 97.00 379 LYS A O 1
ATOM 3079 N N . ARG A 1 380 ? 18.741 -7.858 -41.206 1.00 94.44 380 ARG A N 1
ATOM 3080 C CA . ARG A 1 380 ? 18.877 -6.827 -42.249 1.00 94.44 380 ARG A CA 1
ATOM 3081 C C . ARG A 1 380 ? 20.336 -6.563 -42.604 1.00 94.44 380 ARG A C 1
ATOM 3083 O O . ARG A 1 380 ? 20.679 -6.554 -43.782 1.00 94.44 380 ARG A O 1
ATOM 3090 N N . VAL A 1 381 ? 21.198 -6.388 -41.605 1.00 97.44 381 VAL A N 1
ATOM 3091 C CA . VAL A 1 381 ? 22.638 -6.183 -41.815 1.00 97.44 381 VAL A CA 1
ATOM 3092 C C . VAL A 1 381 ? 23.247 -7.377 -42.549 1.00 97.44 381 VAL A C 1
ATOM 3094 O O . VAL A 1 381 ? 23.977 -7.179 -43.513 1.00 97.44 381 VAL A O 1
ATOM 3097 N N . MET A 1 382 ? 22.880 -8.608 -42.187 1.00 96.56 382 MET A N 1
ATOM 3098 C CA . MET A 1 382 ? 23.348 -9.795 -42.901 1.00 96.56 382 MET A CA 1
ATOM 3099 C C . MET A 1 382 ? 22.816 -9.885 -44.324 1.00 96.56 382 MET A C 1
ATOM 3101 O O . MET A 1 382 ? 23.589 -10.224 -45.215 1.00 96.56 382 MET A O 1
ATOM 3105 N N . THR A 1 383 ? 21.548 -9.552 -44.574 1.00 97.75 383 THR A N 1
ATOM 3106 C CA . THR A 1 383 ? 21.029 -9.504 -45.948 1.00 97.75 383 THR A CA 1
ATOM 3107 C C . THR A 1 383 ? 21.748 -8.453 -46.783 1.00 97.75 383 THR A C 1
ATOM 3109 O O . THR A 1 383 ? 22.090 -8.737 -47.922 1.00 97.75 383 THR A O 1
ATOM 3112 N N . LEU A 1 384 ? 22.050 -7.281 -46.212 1.00 97.19 384 LEU A N 1
ATOM 3113 C CA . LEU A 1 384 ? 22.828 -6.248 -46.893 1.00 97.19 384 LEU A CA 1
ATOM 3114 C C . LEU A 1 384 ? 24.251 -6.730 -47.168 1.00 97.19 384 LEU A C 1
ATOM 3116 O O . LEU A 1 384 ? 24.733 -6.552 -48.276 1.00 97.19 384 LEU A O 1
ATOM 3120 N N . HIS A 1 385 ? 24.910 -7.382 -46.206 1.00 96.94 385 HIS A N 1
ATOM 3121 C CA . HIS A 1 385 ? 26.243 -7.939 -46.422 1.00 96.94 385 HIS A CA 1
ATOM 3122 C C . HIS A 1 385 ? 26.257 -8.997 -47.524 1.00 96.94 385 HIS A C 1
ATOM 3124 O O . HIS A 1 385 ? 27.108 -8.914 -48.406 1.00 96.94 385 HIS A O 1
ATOM 3130 N N . HIS A 1 386 ? 25.297 -9.924 -47.535 1.00 97.00 386 HIS A N 1
ATOM 3131 C CA . HIS A 1 386 ? 25.168 -10.894 -48.625 1.00 97.00 386 HIS A CA 1
ATOM 3132 C C . HIS A 1 386 ? 24.939 -10.185 -49.960 1.00 97.00 386 HIS A C 1
ATOM 3134 O O . HIS A 1 386 ? 25.709 -10.406 -50.879 1.00 97.00 386 HIS A O 1
ATOM 3140 N N . GLN A 1 387 ? 24.007 -9.230 -50.034 1.00 96.81 387 GLN A N 1
ATOM 3141 C CA . GLN A 1 387 ? 23.771 -8.446 -51.253 1.00 96.81 387 GLN A CA 1
ATOM 3142 C C . GLN A 1 387 ? 25.014 -7.680 -51.723 1.00 96.81 387 GLN A C 1
ATOM 3144 O O . GLN A 1 387 ? 25.272 -7.609 -52.919 1.00 96.81 387 GLN A O 1
ATOM 3149 N N . THR A 1 388 ? 25.803 -7.111 -50.806 1.00 97.19 388 THR A N 1
ATOM 3150 C CA . THR A 1 388 ? 27.046 -6.415 -51.170 1.00 97.19 388 THR A CA 1
ATOM 3151 C C . THR A 1 388 ? 28.119 -7.376 -51.660 1.00 97.19 388 THR A C 1
ATOM 3153 O O . THR A 1 388 ? 28.845 -7.040 -52.589 1.00 97.19 388 THR A O 1
ATOM 3156 N N . VAL A 1 389 ? 28.219 -8.564 -51.055 1.00 97.81 389 VAL A N 1
ATOM 3157 C CA . VAL A 1 389 ? 29.147 -9.608 -51.500 1.00 97.81 389 VAL A CA 1
ATOM 3158 C C . VAL A 1 389 ? 28.719 -10.128 -52.869 1.00 97.81 389 VAL A C 1
ATOM 3160 O O . VAL A 1 389 ? 29.559 -10.202 -53.758 1.00 97.81 389 VAL A O 1
ATOM 3163 N N . ASP A 1 390 ? 27.430 -10.405 -53.060 1.00 97.31 390 ASP A N 1
ATOM 3164 C CA . ASP A 1 390 ? 26.864 -10.880 -54.321 1.00 97.31 390 ASP A CA 1
ATOM 3165 C C . ASP A 1 390 ? 27.084 -9.849 -55.433 1.00 97.31 390 ASP A C 1
ATOM 3167 O O . ASP A 1 390 ? 27.670 -10.184 -56.454 1.00 97.31 390 ASP A O 1
ATOM 3171 N N . SER A 1 391 ? 26.742 -8.575 -55.201 1.00 97.00 391 SER A N 1
ATOM 3172 C CA . SER A 1 391 ? 26.981 -7.491 -56.166 1.00 97.00 391 SER A CA 1
ATOM 3173 C C . SER A 1 391 ? 28.465 -7.333 -56.500 1.00 97.00 391 SER A C 1
ATOM 3175 O O . SER A 1 391 ? 28.814 -7.143 -57.659 1.00 97.00 391 SER A O 1
ATOM 3177 N N . TYR A 1 392 ? 29.357 -7.436 -55.512 1.00 97.44 392 TYR A N 1
ATOM 3178 C CA . TYR A 1 392 ? 30.796 -7.339 -55.753 1.00 97.44 392 TYR A CA 1
ATOM 3179 C C . TYR A 1 392 ? 31.331 -8.524 -56.569 1.00 97.44 392 TYR A C 1
ATOM 3181 O O . TYR A 1 392 ? 32.160 -8.350 -57.463 1.00 97.44 392 TYR A O 1
ATOM 3189 N N . VAL A 1 393 ? 30.859 -9.739 -56.277 1.00 97.38 393 VAL A N 1
ATOM 3190 C CA . VAL A 1 393 ? 31.216 -10.939 -57.041 1.00 97.38 393 VAL A CA 1
ATOM 3191 C C . VAL A 1 393 ? 30.655 -10.850 -58.459 1.00 97.38 393 VAL A C 1
ATOM 3193 O O . VAL A 1 393 ? 31.381 -11.149 -59.403 1.00 97.38 393 VAL A O 1
ATOM 3196 N N . GLU A 1 394 ? 29.416 -10.391 -58.632 1.00 97.06 394 GLU A N 1
ATOM 3197 C CA . GLU A 1 394 ? 28.815 -10.131 -59.942 1.00 97.06 394 GLU A CA 1
ATOM 3198 C C . GLU A 1 394 ? 29.618 -9.099 -60.740 1.00 97.06 394 GLU A C 1
ATOM 3200 O O . GLU A 1 394 ? 29.899 -9.340 -61.911 1.00 97.06 394 GLU A O 1
ATOM 3205 N N . ASP A 1 395 ? 30.078 -8.008 -60.129 1.00 97.31 395 ASP A N 1
ATOM 3206 C CA . ASP A 1 395 ? 30.906 -7.000 -60.802 1.00 97.31 395 ASP A CA 1
ATOM 3207 C C . ASP A 1 395 ? 32.254 -7.580 -61.269 1.00 97.31 395 ASP A C 1
ATOM 3209 O O . ASP A 1 395 ? 32.693 -7.339 -62.396 1.00 97.31 395 ASP A O 1
ATOM 3213 N N . ILE A 1 396 ? 32.914 -8.400 -60.443 1.00 97.19 396 ILE A N 1
ATOM 3214 C CA . ILE A 1 396 ? 34.167 -9.066 -60.839 1.00 97.19 396 ILE A CA 1
ATOM 3215 C C . ILE A 1 396 ? 33.911 -10.071 -61.962 1.00 97.19 396 ILE A C 1
ATOM 3217 O O . ILE A 1 396 ? 34.669 -10.128 -62.937 1.00 97.19 396 ILE A O 1
ATOM 3221 N N . LEU A 1 397 ? 32.859 -10.880 -61.829 1.00 96.81 397 LEU A N 1
ATOM 3222 C CA . LEU A 1 397 ? 32.512 -11.888 -62.820 1.00 96.81 397 LEU A CA 1
ATOM 3223 C C . LEU A 1 397 ? 32.140 -11.227 -64.146 1.00 96.81 397 LEU A C 1
ATOM 3225 O O . LEU A 1 397 ? 32.694 -11.614 -65.171 1.00 96.81 397 LEU A O 1
ATOM 3229 N N . THR A 1 398 ? 31.296 -10.196 -64.142 1.00 97.25 398 THR A N 1
ATOM 3230 C CA . THR A 1 398 ? 30.920 -9.450 -65.351 1.00 97.25 398 THR A CA 1
ATOM 3231 C C . THR A 1 398 ? 32.129 -8.777 -65.986 1.00 97.25 398 THR A C 1
ATOM 3233 O O . THR A 1 398 ? 32.327 -8.944 -67.186 1.00 97.25 398 THR A O 1
ATOM 3236 N N . ALA A 1 399 ? 33.014 -8.137 -65.215 1.00 97.00 399 ALA A N 1
ATOM 3237 C CA . ALA A 1 399 ? 34.253 -7.568 -65.745 1.00 97.00 399 ALA A CA 1
ATOM 3238 C C . ALA A 1 399 ? 35.160 -8.635 -66.388 1.00 97.00 399 ALA A C 1
ATOM 3240 O O . ALA A 1 399 ? 35.709 -8.417 -67.472 1.00 97.00 399 ALA A O 1
ATOM 3241 N N . SER A 1 400 ? 35.289 -9.809 -65.761 1.00 97.50 400 SER A N 1
ATOM 3242 C CA . SER A 1 400 ? 36.083 -10.918 -66.303 1.00 97.50 400 SER A CA 1
ATOM 3243 C C . SER A 1 400 ? 35.466 -11.511 -67.577 1.00 97.50 400 SER A C 1
ATOM 3245 O O . SER A 1 400 ? 36.180 -11.758 -68.552 1.00 97.50 400 SER A O 1
ATOM 3247 N N . VAL A 1 401 ? 34.138 -11.669 -67.607 1.00 97.12 401 VAL A N 1
ATOM 3248 C CA . VAL A 1 401 ? 33.382 -12.153 -68.767 1.00 97.12 401 VAL A CA 1
ATOM 3249 C C . VAL A 1 401 ? 33.458 -11.141 -69.900 1.00 97.12 401 VAL A C 1
ATOM 3251 O O . VAL A 1 401 ? 33.705 -11.527 -71.036 1.00 97.12 401 VAL A O 1
ATOM 3254 N N . GLU A 1 402 ? 33.326 -9.847 -69.617 1.00 96.56 402 GLU A N 1
ATOM 3255 C CA . GLU A 1 402 ? 33.504 -8.793 -70.610 1.00 96.56 402 GLU A CA 1
ATOM 3256 C C . GLU A 1 402 ? 34.918 -8.780 -71.183 1.00 96.56 402 GLU A C 1
ATOM 3258 O O . GLU A 1 402 ? 35.084 -8.604 -72.389 1.00 96.56 402 GLU A O 1
ATOM 3263 N N . GLN A 1 403 ? 35.948 -8.948 -70.350 1.00 96.62 403 GLN A N 1
ATOM 3264 C CA . GLN A 1 403 ? 37.329 -9.003 -70.820 1.00 96.62 403 GLN A CA 1
ATOM 3265 C C . GLN A 1 403 ? 37.558 -10.224 -71.718 1.00 96.62 403 GLN A C 1
ATOM 3267 O O . GLN A 1 403 ? 38.139 -10.078 -72.796 1.00 96.62 403 GLN A O 1
ATOM 3272 N N . ALA A 1 404 ? 37.066 -11.398 -71.317 1.00 96.19 404 ALA A N 1
ATOM 3273 C CA . ALA A 1 404 ? 37.134 -12.613 -72.124 1.00 96.19 404 ALA A CA 1
ATOM 3274 C C . ALA A 1 404 ? 36.353 -12.462 -73.441 1.00 96.19 404 ALA A C 1
ATOM 3276 O O . ALA A 1 404 ? 36.880 -12.766 -74.510 1.00 96.19 404 ALA A O 1
ATOM 3277 N N . ALA A 1 405 ? 35.141 -11.906 -73.391 1.00 96.31 405 ALA A N 1
ATOM 3278 C CA . ALA A 1 405 ? 34.316 -11.640 -74.565 1.00 96.31 405 ALA A CA 1
ATOM 3279 C C . ALA A 1 405 ? 34.979 -10.631 -75.512 1.00 96.31 405 ALA A C 1
ATOM 3281 O O . ALA A 1 405 ? 34.990 -10.847 -76.720 1.00 96.31 405 ALA A O 1
ATOM 3282 N N . LYS A 1 406 ? 35.596 -9.562 -74.989 1.00 96.06 406 LYS A N 1
ATOM 3283 C CA . LYS A 1 406 ? 36.378 -8.593 -75.777 1.00 96.06 406 LYS A CA 1
ATOM 3284 C C . LYS A 1 406 ? 37.569 -9.271 -76.456 1.00 96.06 406 LYS A C 1
ATOM 3286 O O . LYS A 1 406 ? 37.792 -9.054 -77.644 1.00 96.06 406 LYS A O 1
ATOM 3291 N N . GLN A 1 407 ? 38.316 -10.108 -75.735 1.00 95.69 407 GLN A N 1
ATOM 3292 C CA . GLN A 1 407 ? 39.435 -10.864 -76.307 1.00 95.69 407 GLN A CA 1
ATOM 3293 C C . GLN A 1 407 ? 38.965 -11.814 -77.413 1.00 95.69 407 GLN A C 1
ATOM 3295 O O . GLN A 1 407 ? 39.549 -11.821 -78.497 1.00 95.69 407 GLN A O 1
ATOM 3300 N N . GLN A 1 408 ? 37.886 -12.560 -77.178 1.00 95.06 408 GLN A N 1
ATOM 3301 C CA . GLN A 1 408 ? 37.324 -13.472 -78.167 1.00 95.06 408 GLN A CA 1
ATOM 3302 C C . GLN A 1 408 ? 36.780 -12.728 -79.391 1.00 95.06 408 GLN A C 1
ATOM 3304 O O . GLN A 1 408 ? 37.088 -13.113 -80.515 1.00 95.06 408 GLN A O 1
ATOM 3309 N N . ALA A 1 409 ? 36.071 -11.614 -79.199 1.00 94.88 409 ALA A N 1
ATOM 3310 C CA . ALA A 1 409 ? 35.594 -10.771 -80.291 1.00 94.88 409 ALA A CA 1
ATOM 3311 C C . ALA A 1 409 ? 36.750 -10.229 -81.147 1.00 94.88 409 ALA A C 1
ATOM 3313 O O . ALA A 1 409 ? 36.635 -10.182 -82.369 1.00 94.88 409 ALA A O 1
ATOM 3314 N N . VAL A 1 410 ? 37.885 -9.863 -80.537 1.00 95.06 410 VAL A N 1
ATOM 3315 C CA . VAL A 1 410 ? 39.091 -9.451 -81.276 1.00 95.06 410 VAL A CA 1
ATOM 3316 C C . VAL A 1 410 ? 39.681 -10.612 -82.077 1.00 95.06 410 VAL A C 1
ATOM 3318 O O . VAL A 1 410 ? 40.086 -10.406 -83.220 1.00 95.06 410 VAL A O 1
ATOM 3321 N N . ILE A 1 411 ? 39.736 -11.822 -81.513 1.00 95.12 411 ILE A N 1
ATOM 3322 C CA . ILE A 1 411 ? 40.228 -13.012 -82.224 1.00 95.12 411 ILE A CA 1
ATOM 3323 C C . ILE A 1 411 ? 39.312 -13.339 -83.409 1.00 95.12 411 ILE A C 1
ATOM 3325 O O . ILE A 1 411 ? 39.794 -13.487 -84.529 1.00 95.12 411 ILE A O 1
ATOM 3329 N N . GLU A 1 412 ? 37.997 -13.385 -83.197 1.00 93.69 412 GLU A N 1
ATOM 3330 C CA . GLU A 1 412 ? 37.020 -13.645 -84.259 1.00 93.69 412 GLU A CA 1
ATOM 3331 C C . GLU A 1 412 ? 37.038 -12.557 -85.337 1.00 93.69 412 GLU A C 1
ATOM 3333 O O . GLU A 1 412 ? 36.966 -12.867 -86.525 1.00 93.69 412 GLU A O 1
ATOM 3338 N N . ALA A 1 413 ? 37.186 -11.286 -84.952 1.00 91.81 413 ALA A N 1
ATOM 3339 C CA . ALA A 1 413 ? 37.334 -10.189 -85.901 1.00 91.81 413 ALA A CA 1
ATOM 3340 C C . ALA A 1 413 ? 38.601 -10.345 -86.751 1.00 91.81 413 ALA A C 1
ATOM 3342 O O . ALA A 1 413 ? 38.525 -10.166 -87.961 1.00 91.81 413 ALA A O 1
ATOM 3343 N N . LYS A 1 414 ? 39.740 -10.725 -86.156 1.00 92.62 414 LYS A N 1
ATOM 3344 C CA . LYS A 1 414 ? 40.980 -10.996 -86.904 1.00 92.62 414 LYS A CA 1
ATOM 3345 C C . LYS A 1 414 ? 40.811 -12.151 -87.885 1.00 92.62 414 LYS A C 1
ATOM 3347 O O . LYS A 1 414 ? 41.117 -11.975 -89.055 1.00 92.62 414 LYS A O 1
ATOM 3352 N N . LEU A 1 415 ? 40.241 -13.275 -87.443 1.00 92.31 415 LEU A N 1
ATOM 3353 C CA . LEU A 1 415 ? 39.965 -14.419 -88.319 1.00 92.31 415 LEU A CA 1
ATOM 3354 C C . LEU A 1 415 ? 39.032 -14.036 -89.477 1.00 92.31 415 LEU A C 1
ATOM 3356 O O . LEU A 1 415 ? 39.257 -14.435 -90.617 1.00 92.31 415 LEU A O 1
ATOM 3360 N N . ARG A 1 416 ? 37.997 -13.226 -89.215 1.00 90.56 416 ARG A N 1
ATOM 3361 C CA . ARG A 1 416 ? 37.120 -12.702 -90.274 1.00 90.56 416 ARG A CA 1
ATOM 3362 C C . ARG A 1 416 ? 37.849 -11.745 -91.214 1.00 90.56 416 ARG A C 1
ATOM 3364 O O . ARG A 1 416 ? 37.593 -11.793 -92.410 1.00 90.56 416 ARG A O 1
ATOM 3371 N N . VAL A 1 417 ? 38.733 -10.888 -90.704 1.00 92.06 417 VAL A N 1
ATOM 3372 C CA . VAL A 1 417 ? 39.558 -9.999 -91.535 1.00 92.06 417 VAL A CA 1
ATOM 3373 C C . VAL A 1 417 ? 40.502 -10.808 -92.417 1.00 92.06 417 VAL A C 1
ATOM 3375 O O . VAL A 1 417 ? 40.598 -10.481 -93.586 1.00 92.06 417 VAL A O 1
ATOM 3378 N N . GLU A 1 418 ? 41.123 -11.877 -91.916 1.00 89.19 418 GLU A N 1
ATOM 3379 C CA . GLU A 1 418 ? 41.974 -12.776 -92.716 1.00 89.19 418 GLU A CA 1
ATOM 3380 C C . GLU A 1 418 ? 41.181 -13.491 -93.824 1.00 89.19 418 GLU A C 1
ATOM 3382 O O . GLU A 1 418 ? 41.638 -13.612 -94.959 1.00 89.19 418 GLU A O 1
ATOM 3387 N N . GLN A 1 419 ? 39.955 -13.934 -93.526 1.00 90.06 419 GLN A N 1
ATOM 3388 C CA . GLN A 1 419 ? 39.065 -14.507 -94.541 1.00 90.06 419 GLN A CA 1
ATOM 3389 C C . GLN A 1 419 ? 38.669 -13.471 -95.599 1.00 90.06 419 GLN A C 1
ATOM 3391 O O . GLN A 1 419 ? 38.673 -13.769 -96.791 1.00 90.06 419 GLN A O 1
ATOM 3396 N N . LEU A 1 420 ? 38.324 -12.253 -95.172 1.00 88.94 420 LEU A N 1
ATOM 3397 C CA . LEU A 1 420 ? 37.981 -11.168 -96.085 1.00 88.94 420 LEU A CA 1
ATOM 3398 C C . LEU A 1 420 ? 39.191 -10.702 -96.889 1.00 88.94 420 LEU A C 1
ATOM 3400 O O . LEU A 1 420 ? 39.022 -10.432 -98.070 1.00 88.94 420 LEU A O 1
ATOM 3404 N N . SER A 1 421 ? 40.387 -10.636 -96.300 1.00 88.69 421 SER A N 1
ATOM 3405 C CA . SER A 1 421 ? 41.603 -10.265 -97.019 1.00 88.69 421 SER A CA 1
ATOM 3406 C C . SER A 1 421 ? 41.915 -11.290 -98.095 1.00 88.69 421 SER A C 1
ATOM 3408 O O . SER A 1 421 ? 42.143 -10.882 -99.216 1.00 88.69 421 SER A O 1
ATOM 3410 N N . ALA A 1 422 ? 41.783 -12.596 -97.830 1.00 88.56 422 ALA A N 1
ATOM 3411 C CA . ALA A 1 422 ? 41.953 -13.614 -98.870 1.00 88.56 422 ALA A CA 1
ATOM 3412 C C . ALA A 1 422 ? 40.961 -13.438 -100.037 1.00 88.56 422 ALA A C 1
ATOM 3414 O O . ALA A 1 422 ? 41.342 -13.533 -101.199 1.00 88.56 422 ALA A O 1
ATOM 3415 N N . VAL A 1 423 ? 39.691 -13.129 -99.745 1.00 89.06 423 VAL A N 1
ATOM 3416 C CA . VAL A 1 423 ? 38.692 -12.841 -100.790 1.00 89.06 423 VAL A CA 1
ATOM 3417 C C . VAL A 1 423 ? 39.018 -11.544 -101.536 1.00 89.06 423 VAL A C 1
ATOM 3419 O O . VAL A 1 423 ? 38.844 -11.483 -102.751 1.00 89.06 423 VAL A O 1
ATOM 3422 N N . VAL A 1 424 ? 39.466 -10.503 -100.832 1.00 87.25 424 VAL A N 1
ATOM 3423 C CA . VAL A 1 424 ? 39.877 -9.231 -101.441 1.00 87.25 424 VAL A CA 1
ATOM 3424 C C . VAL A 1 424 ? 41.101 -9.441 -102.323 1.00 87.25 424 VAL A C 1
ATOM 3426 O O . VAL A 1 424 ? 41.058 -9.008 -103.464 1.00 87.25 424 VAL A O 1
ATOM 3429 N N . ASP A 1 425 ? 42.114 -10.168 -101.861 1.00 85.81 425 ASP A N 1
ATOM 3430 C CA . ASP A 1 425 ? 43.316 -10.512 -102.619 1.00 85.81 425 ASP A CA 1
ATOM 3431 C C . ASP A 1 425 ? 42.946 -11.328 -103.871 1.00 85.81 425 ASP A C 1
ATOM 3433 O O . ASP A 1 425 ? 43.395 -11.008 -104.967 1.00 85.81 425 ASP A O 1
ATOM 3437 N N . GLU A 1 426 ? 42.039 -12.312 -103.767 1.00 85.38 426 GLU A N 1
ATOM 3438 C CA . GLU A 1 426 ? 41.520 -13.042 -104.936 1.00 85.38 426 GLU A CA 1
ATOM 3439 C C . GLU A 1 426 ? 40.795 -12.125 -105.936 1.00 85.38 426 GLU A C 1
ATOM 3441 O O . GLU A 1 426 ? 40.907 -12.302 -107.154 1.00 85.38 426 GLU A O 1
ATOM 3446 N N . LEU A 1 427 ? 40.000 -11.165 -105.452 1.00 82.56 427 LEU A N 1
ATOM 3447 C CA . LEU A 1 427 ? 39.326 -10.192 -106.313 1.00 82.56 427 LEU A CA 1
ATOM 3448 C C . LEU A 1 427 ? 40.338 -9.231 -106.946 1.00 82.56 427 LEU A C 1
ATOM 3450 O O . LEU A 1 427 ? 40.258 -8.982 -108.149 1.00 82.56 427 LEU A O 1
ATOM 3454 N N . GLU A 1 428 ? 41.299 -8.729 -106.176 1.00 81.00 428 GLU A N 1
ATOM 3455 C CA . GLU A 1 428 ? 42.377 -7.873 -106.658 1.00 81.00 428 GLU A CA 1
ATOM 3456 C C . GLU A 1 428 ? 43.209 -8.597 -107.712 1.00 81.00 428 GLU A C 1
ATOM 3458 O O . GLU A 1 428 ? 43.412 -8.038 -108.782 1.00 81.00 428 GLU A O 1
ATOM 3463 N N . GLU A 1 429 ? 43.596 -9.857 -107.516 1.00 79.94 429 GLU A N 1
ATOM 3464 C CA . GLU A 1 429 ? 44.279 -10.648 -108.544 1.00 79.94 429 GLU A CA 1
ATOM 3465 C C . GLU A 1 429 ? 43.425 -10.787 -109.814 1.00 79.94 429 GLU A C 1
ATOM 3467 O O . GLU A 1 429 ? 43.920 -10.582 -110.926 1.00 79.94 429 GLU A O 1
ATOM 3472 N N . ARG A 1 430 ? 42.120 -11.071 -109.688 1.00 76.00 430 ARG A N 1
ATOM 3473 C CA . ARG A 1 430 ? 41.215 -11.199 -110.847 1.00 76.00 430 ARG A CA 1
ATOM 3474 C C . ARG A 1 430 ? 41.102 -9.906 -111.659 1.00 76.00 430 ARG A C 1
ATOM 3476 O O . ARG A 1 430 ? 41.143 -9.979 -112.894 1.00 76.00 430 ARG A O 1
ATOM 3483 N N . TYR A 1 431 ? 40.967 -8.757 -110.995 1.00 67.38 431 TYR A N 1
ATOM 3484 C CA . TYR A 1 431 ? 40.782 -7.452 -111.644 1.00 67.38 431 TYR A CA 1
ATOM 3485 C C . TYR A 1 431 ? 42.099 -6.744 -112.004 1.00 67.38 431 TYR A C 1
ATOM 3487 O O . TYR A 1 431 ? 42.122 -5.983 -112.965 1.00 67.38 431 TYR A O 1
ATOM 3495 N N . SER A 1 432 ? 43.201 -7.014 -111.301 1.00 74.88 432 SER A N 1
ATOM 3496 C CA . SER A 1 432 ? 44.529 -6.426 -111.552 1.00 74.88 432 SER A CA 1
ATOM 3497 C C . SER A 1 432 ? 45.260 -7.097 -112.724 1.00 74.88 432 SER A C 1
ATOM 3499 O O . SER A 1 432 ? 46.214 -6.548 -113.279 1.00 74.88 432 SER A O 1
ATOM 3501 N N . ASN A 1 433 ? 44.784 -8.263 -113.178 1.00 76.00 433 ASN A N 1
ATOM 3502 C CA . ASN A 1 433 ? 45.296 -8.910 -114.381 1.00 76.00 433 ASN A CA 1
ATOM 3503 C C . ASN A 1 433 ? 45.200 -7.966 -115.599 1.00 76.00 433 ASN A C 1
ATOM 3505 O O . ASN A 1 433 ? 44.092 -7.597 -116.012 1.00 76.00 433 ASN A O 1
ATOM 3509 N N . PRO A 1 434 ? 46.324 -7.628 -116.262 1.00 74.25 434 PRO A N 1
ATOM 3510 C CA . PRO A 1 434 ? 46.332 -6.679 -117.375 1.00 74.25 434 PRO A CA 1
ATOM 3511 C C . PRO A 1 434 ? 45.485 -7.168 -118.555 1.00 74.25 434 PRO A C 1
ATOM 3513 O O . PRO A 1 434 ? 44.943 -6.365 -119.310 1.00 74.25 434 PRO A O 1
ATOM 3516 N N . THR A 1 435 ? 45.305 -8.483 -118.702 1.00 76.75 435 THR A N 1
ATOM 3517 C CA . THR A 1 435 ? 44.407 -9.098 -119.691 1.00 76.75 435 THR A CA 1
ATOM 3518 C C . THR A 1 435 ? 42.932 -8.816 -119.408 1.00 76.75 435 THR A C 1
ATOM 3520 O O . THR A 1 435 ? 42.153 -8.622 -120.337 1.00 76.75 435 THR A O 1
ATOM 3523 N N . THR A 1 436 ? 42.529 -8.780 -118.136 1.00 77.50 436 THR A N 1
ATOM 3524 C CA . THR A 1 436 ? 41.151 -8.466 -117.737 1.00 77.50 436 THR A CA 1
ATOM 3525 C C . THR A 1 436 ? 40.893 -6.975 -117.898 1.00 77.50 436 THR A C 1
ATOM 3527 O O . THR A 1 436 ? 39.904 -6.605 -118.522 1.00 77.50 436 THR A O 1
ATOM 3530 N N . ILE A 1 437 ? 41.836 -6.127 -117.470 1.00 77.44 437 ILE A N 1
ATOM 3531 C CA . ILE A 1 437 ? 41.767 -4.670 -117.660 1.00 77.44 437 ILE A CA 1
ATOM 3532 C C . ILE A 1 437 ? 41.688 -4.328 -119.151 1.00 77.44 437 ILE A C 1
ATOM 3534 O O . ILE A 1 437 ? 40.833 -3.556 -119.572 1.00 77.44 437 ILE A O 1
ATOM 3538 N N . THR A 1 438 ? 42.537 -4.932 -119.987 1.00 78.69 438 THR A N 1
ATOM 3539 C CA . THR A 1 438 ? 42.477 -4.735 -121.445 1.00 78.69 438 THR A CA 1
ATOM 3540 C C . THR A 1 438 ? 41.183 -5.277 -122.043 1.00 78.69 438 THR A C 1
ATOM 3542 O O . THR A 1 438 ? 40.601 -4.599 -122.883 1.00 78.69 438 THR A O 1
ATOM 3545 N N . ARG A 1 439 ? 40.667 -6.432 -121.601 1.00 80.56 439 ARG A N 1
ATOM 3546 C CA . ARG A 1 439 ? 39.349 -6.939 -122.024 1.00 80.56 439 ARG A CA 1
ATOM 3547 C C . ARG A 1 439 ? 38.226 -5.973 -121.652 1.00 80.56 439 ARG A C 1
ATOM 3549 O O . ARG A 1 439 ? 37.366 -5.706 -122.491 1.00 80.56 439 ARG A O 1
ATOM 3556 N N . GLU A 1 440 ? 38.216 -5.440 -120.437 1.00 78.06 440 GLU A N 1
ATOM 3557 C CA . GLU A 1 440 ? 37.221 -4.465 -119.989 1.00 78.06 440 GLU A CA 1
ATOM 3558 C C . GLU A 1 440 ? 37.354 -3.142 -120.742 1.00 78.06 440 GLU A C 1
ATOM 3560 O O . GLU A 1 440 ? 36.352 -2.622 -121.221 1.00 78.06 440 GLU A O 1
ATOM 3565 N N . LEU A 1 441 ? 38.569 -2.638 -120.971 1.00 82.81 441 LEU A N 1
ATOM 3566 C CA . LEU A 1 441 ? 38.805 -1.449 -121.796 1.00 82.81 441 LEU A CA 1
ATOM 3567 C C . LEU A 1 441 ? 38.368 -1.660 -123.253 1.00 82.81 441 LEU A C 1
ATOM 3569 O O . LEU A 1 441 ? 37.722 -0.799 -123.849 1.00 82.81 441 LEU A O 1
ATOM 3573 N N . VAL A 1 442 ? 38.672 -2.820 -123.838 1.00 81.94 442 VAL A N 1
ATOM 3574 C CA . VAL A 1 442 ? 38.266 -3.166 -125.207 1.00 81.94 442 VAL A CA 1
ATOM 3575 C C . VAL A 1 442 ? 36.745 -3.260 -125.307 1.00 81.94 442 VAL A C 1
ATOM 3577 O O . VAL A 1 442 ? 36.163 -2.717 -126.243 1.00 81.94 442 VAL A O 1
ATOM 3580 N N . THR A 1 443 ? 36.092 -3.922 -124.352 1.00 83.56 443 THR A N 1
ATOM 3581 C CA . THR A 1 443 ? 34.636 -4.133 -124.376 1.00 83.56 443 THR A CA 1
ATOM 3582 C C . THR A 1 443 ? 33.844 -2.875 -124.027 1.00 83.56 443 THR A C 1
ATOM 3584 O O . THR A 1 443 ? 32.829 -2.618 -124.670 1.00 83.56 443 THR A O 1
ATOM 3587 N N . SER A 1 444 ? 34.304 -2.068 -123.067 1.00 83.25 444 SER A N 1
ATOM 3588 C CA . SER A 1 444 ? 33.612 -0.845 -122.637 1.00 83.25 444 SER A CA 1
ATOM 3589 C C . SER A 1 444 ? 33.924 0.377 -123.509 1.00 83.25 444 SER A C 1
ATOM 3591 O O . SER A 1 444 ? 33.016 1.165 -123.775 1.00 83.25 444 SER A O 1
ATOM 3593 N N . PHE A 1 445 ? 35.159 0.534 -124.007 1.00 82.38 445 PHE A N 1
ATOM 3594 C CA . PHE A 1 445 ? 35.566 1.725 -124.766 1.00 82.38 445 PHE A CA 1
ATOM 3595 C C . PHE A 1 445 ? 35.763 1.468 -126.263 1.00 82.38 445 PHE A C 1
ATOM 3597 O O . PHE A 1 445 ? 35.188 2.191 -127.079 1.00 82.38 445 PHE A O 1
ATOM 3604 N N . LEU A 1 446 ? 36.550 0.460 -126.661 1.00 85.00 446 LEU A N 1
ATOM 3605 C CA . LEU A 1 446 ? 36.932 0.300 -128.075 1.00 85.00 446 LEU A CA 1
ATOM 3606 C C . LEU A 1 446 ? 35.800 -0.265 -128.942 1.00 85.00 446 LEU A C 1
ATOM 3608 O O . LEU A 1 446 ? 35.528 0.276 -130.015 1.00 85.00 446 LEU A O 1
ATOM 3612 N N . LEU A 1 447 ? 35.105 -1.311 -128.487 1.00 85.19 447 LEU A N 1
ATOM 3613 C CA . LEU A 1 447 ? 34.042 -1.965 -129.258 1.00 85.19 447 LEU A CA 1
ATOM 3614 C C . LEU A 1 447 ? 32.877 -1.007 -129.571 1.00 85.19 447 LEU A C 1
ATOM 3616 O O . LEU A 1 447 ? 32.513 -0.887 -130.745 1.00 85.19 447 LEU A O 1
ATOM 3620 N N . PRO A 1 448 ? 32.329 -0.258 -128.589 1.00 88.62 448 PRO A N 1
ATOM 3621 C CA . PRO A 1 448 ? 31.258 0.697 -128.856 1.00 88.62 448 PRO A CA 1
ATOM 3622 C C . PRO A 1 448 ? 31.720 1.858 -129.739 1.00 88.62 448 PRO A C 1
ATOM 3624 O O . PRO A 1 448 ? 30.937 2.363 -130.546 1.00 88.62 448 PRO A O 1
ATOM 3627 N N . HIS A 1 449 ? 32.985 2.283 -129.631 1.00 86.38 449 HIS A N 1
ATOM 3628 C CA . HIS A 1 449 ? 33.519 3.350 -130.475 1.00 86.38 449 HIS A CA 1
ATOM 3629 C C . HIS A 1 449 ? 33.643 2.911 -131.940 1.00 86.38 449 HIS A C 1
ATOM 3631 O O . HIS A 1 449 ? 33.186 3.623 -132.837 1.00 86.38 449 HIS A O 1
ATOM 3637 N N . VAL A 1 450 ? 34.162 1.704 -132.190 1.00 86.56 450 VAL A N 1
ATOM 3638 C CA . VAL A 1 450 ? 34.236 1.122 -133.540 1.00 86.56 450 VAL A CA 1
ATOM 3639 C C . VAL A 1 450 ? 32.837 0.893 -134.118 1.00 86.56 450 VAL A C 1
ATOM 3641 O O . VAL A 1 450 ? 32.591 1.245 -135.272 1.00 86.56 450 VAL A O 1
ATOM 3644 N N . GLN A 1 451 ? 31.892 0.378 -133.324 1.00 85.81 451 GLN A N 1
ATOM 3645 C CA . GLN A 1 451 ? 30.499 0.198 -133.752 1.00 85.81 451 GLN A CA 1
ATOM 3646 C C . GLN A 1 451 ? 29.829 1.533 -134.101 1.00 85.81 451 GLN A C 1
ATOM 3648 O O . GLN A 1 451 ? 29.195 1.642 -135.152 1.00 85.81 451 GLN A O 1
ATOM 3653 N N . ARG A 1 452 ? 30.022 2.584 -133.288 1.00 85.75 452 ARG A N 1
ATOM 3654 C CA . ARG A 1 452 ? 29.549 3.941 -133.615 1.00 85.75 452 ARG A CA 1
ATOM 3655 C C . ARG A 1 452 ? 30.170 4.455 -134.911 1.00 85.75 452 ARG A C 1
ATOM 3657 O O . ARG A 1 452 ? 29.454 5.018 -135.735 1.00 85.75 452 ARG A O 1
ATOM 3664 N N . GLN A 1 453 ? 31.467 4.241 -135.131 1.00 85.06 453 GLN A N 1
ATOM 3665 C CA . GLN A 1 453 ? 32.142 4.681 -136.353 1.00 85.06 453 GLN A CA 1
ATOM 3666 C C . GLN A 1 453 ? 31.644 3.922 -137.596 1.00 85.06 453 GLN A C 1
ATOM 3668 O O . GLN A 1 453 ? 31.462 4.526 -138.655 1.00 85.06 453 GLN A O 1
ATOM 3673 N N . GLN A 1 454 ? 31.376 2.618 -137.481 1.00 85.25 454 GLN A N 1
ATOM 3674 C CA . GLN A 1 454 ? 30.762 1.827 -138.551 1.00 85.25 454 GLN A CA 1
ATOM 3675 C C . GLN A 1 454 ? 29.342 2.301 -138.869 1.00 85.25 454 GLN A C 1
ATOM 3677 O O . GLN A 1 454 ? 29.038 2.524 -140.042 1.00 85.25 454 GLN A O 1
ATOM 3682 N N . LEU A 1 455 ? 28.505 2.520 -137.850 1.00 86.00 455 LEU A N 1
ATOM 3683 C CA . LEU A 1 455 ? 27.157 3.070 -138.026 1.00 86.00 455 LEU A CA 1
ATOM 3684 C C . LEU A 1 455 ? 27.198 4.458 -138.671 1.00 86.00 455 LEU A C 1
ATOM 3686 O O . LEU A 1 455 ? 26.422 4.734 -139.581 1.00 86.00 455 LEU A O 1
ATOM 3690 N N . HIS A 1 456 ? 28.143 5.311 -138.270 1.00 85.69 456 HIS A N 1
ATOM 3691 C CA . HIS A 1 456 ? 28.302 6.634 -138.867 1.00 85.69 456 HIS A CA 1
ATOM 3692 C C . HIS A 1 456 ? 28.682 6.548 -140.353 1.00 85.69 456 HIS A C 1
ATOM 3694 O O . HIS A 1 456 ? 28.093 7.235 -141.183 1.00 85.69 456 HIS A O 1
ATOM 3700 N N . ARG A 1 457 ? 29.595 5.638 -140.724 1.00 85.12 457 ARG A N 1
ATOM 3701 C CA . ARG A 1 457 ? 29.930 5.369 -142.135 1.00 85.12 457 ARG A CA 1
ATOM 3702 C C . ARG A 1 457 ? 28.743 4.814 -142.928 1.00 85.12 457 ARG A C 1
ATOM 3704 O O . ARG A 1 457 ? 28.591 5.162 -144.096 1.00 85.12 457 ARG A O 1
ATOM 3711 N N . GLN A 1 458 ? 27.919 3.951 -142.332 1.00 86.00 458 GLN A N 1
ATOM 3712 C CA . GLN A 1 458 ? 26.707 3.436 -142.979 1.00 86.00 458 GLN A CA 1
ATOM 3713 C C . GLN A 1 458 ? 25.676 4.549 -143.198 1.00 86.00 458 GLN A C 1
ATOM 3715 O O . GLN A 1 458 ? 25.168 4.682 -144.307 1.00 86.00 458 GLN A O 1
ATOM 3720 N N . LEU A 1 459 ? 25.435 5.392 -142.189 1.00 86.12 459 LEU A N 1
ATOM 3721 C CA . LEU A 1 459 ? 24.545 6.548 -142.305 1.00 86.12 459 LEU A CA 1
ATOM 3722 C C . LEU A 1 459 ? 25.022 7.541 -143.363 1.00 86.12 459 LEU A C 1
ATOM 3724 O O . LEU A 1 459 ? 24.199 8.006 -144.140 1.00 86.12 459 LEU A O 1
ATOM 3728 N N . LEU A 1 460 ? 26.326 7.825 -143.445 1.00 86.56 460 LEU A N 1
ATOM 3729 C CA . LEU A 1 460 ? 26.882 8.682 -144.498 1.00 86.56 460 LEU A CA 1
ATOM 3730 C C . LEU A 1 460 ? 26.619 8.109 -145.895 1.00 86.56 460 LEU A C 1
ATOM 3732 O O . LEU A 1 460 ? 26.183 8.841 -146.774 1.00 86.56 460 LEU A O 1
ATOM 3736 N N . ARG A 1 461 ? 26.801 6.797 -146.098 1.00 82.81 461 ARG A N 1
ATOM 3737 C CA . ARG A 1 461 ? 26.474 6.151 -147.382 1.00 82.81 461 ARG A CA 1
ATOM 3738 C C . ARG A 1 461 ? 24.985 6.226 -147.710 1.00 82.81 461 ARG A C 1
ATOM 3740 O O . ARG A 1 461 ? 24.632 6.444 -148.864 1.00 82.81 461 ARG A O 1
ATOM 3747 N N . GLU A 1 462 ? 24.108 6.038 -146.727 1.00 84.69 462 GLU A N 1
ATOM 3748 C CA . GLU A 1 462 ? 22.664 6.209 -146.929 1.00 84.69 462 GLU A CA 1
ATOM 3749 C C . GLU A 1 462 ? 22.320 7.674 -147.239 1.00 84.69 462 GLU A C 1
ATOM 3751 O O . GLU A 1 462 ? 21.586 7.941 -148.184 1.00 84.69 462 GLU A O 1
ATOM 3756 N N . GLN A 1 463 ? 22.911 8.642 -146.533 1.00 83.50 463 GLN A N 1
ATOM 3757 C CA . GLN A 1 463 ? 22.756 10.071 -146.822 1.00 83.50 463 GLN A CA 1
ATOM 3758 C C . GLN A 1 463 ? 23.273 10.446 -148.210 1.00 83.50 463 GLN A C 1
ATOM 3760 O O . GLN A 1 463 ? 22.647 11.263 -148.872 1.00 83.50 463 GLN A O 1
ATOM 3765 N N . GLU A 1 464 ? 24.366 9.849 -148.685 1.00 79.38 464 GLU A N 1
ATOM 3766 C CA . GLU A 1 464 ? 24.836 10.026 -150.060 1.00 79.38 464 GLU A CA 1
ATOM 3767 C C . GLU A 1 464 ? 23.827 9.465 -151.068 1.00 79.38 464 GLU A C 1
ATOM 3769 O O . GLU A 1 464 ? 23.527 10.146 -152.045 1.00 79.38 464 GLU A O 1
ATOM 3774 N N . LYS A 1 465 ? 23.230 8.286 -150.825 1.00 79.62 465 LYS A N 1
ATOM 3775 C CA . LYS A 1 465 ? 22.148 7.749 -151.675 1.00 79.62 465 LYS A CA 1
ATOM 3776 C C . LYS A 1 465 ? 20.936 8.682 -151.702 1.00 79.62 465 LYS A C 1
ATOM 3778 O O . LYS A 1 465 ? 20.457 9.024 -152.782 1.00 79.62 465 LYS A O 1
ATOM 3783 N N . TYR A 1 466 ? 20.462 9.126 -150.535 1.00 82.19 466 TYR A N 1
ATOM 3784 C CA . TYR A 1 466 ? 19.355 10.081 -150.440 1.00 82.19 466 TYR A CA 1
ATOM 3785 C C . TYR A 1 466 ? 19.724 11.441 -151.039 1.00 82.19 466 TYR A C 1
ATOM 3787 O O . TYR A 1 466 ? 18.889 12.072 -151.672 1.00 82.19 466 TYR A O 1
ATOM 3795 N N . GLY A 1 467 ? 20.976 11.874 -150.909 1.00 80.44 467 GLY A N 1
ATOM 3796 C CA . GLY A 1 467 ? 21.504 13.094 -151.506 1.00 80.44 467 GLY A CA 1
ATOM 3797 C C . GLY A 1 467 ? 21.567 13.013 -153.029 1.00 80.44 467 GLY A C 1
ATOM 3798 O O . GLY A 1 467 ? 21.210 13.977 -153.698 1.00 80.44 467 GLY A O 1
ATOM 3799 N N . ILE A 1 468 ? 21.950 11.865 -153.593 1.00 75.88 468 ILE A N 1
ATOM 3800 C CA . ILE A 1 468 ? 21.870 11.597 -155.036 1.00 75.88 468 ILE A CA 1
ATOM 3801 C C . ILE A 1 468 ? 20.405 11.622 -155.490 1.00 75.88 468 ILE A C 1
ATOM 3803 O O . ILE A 1 468 ? 20.098 12.272 -156.486 1.00 75.88 468 ILE A O 1
ATOM 3807 N N . ALA A 1 469 ? 19.492 10.989 -154.746 1.00 75.75 469 ALA A N 1
ATOM 3808 C CA . ALA A 1 469 ? 18.061 11.008 -155.055 1.00 75.75 469 ALA A CA 1
ATOM 3809 C C . ALA A 1 469 ? 17.452 12.423 -154.970 1.00 75.75 469 ALA A C 1
ATOM 3811 O O . ALA A 1 469 ? 16.671 12.813 -155.834 1.00 75.75 469 ALA A O 1
ATOM 3812 N N . ALA A 1 470 ? 17.847 13.225 -153.978 1.00 72.44 470 ALA A N 1
ATOM 3813 C CA . ALA A 1 470 ? 17.406 14.610 -153.824 1.00 72.44 470 ALA A CA 1
ATOM 3814 C C . ALA A 1 470 ? 17.959 15.517 -154.936 1.00 72.44 470 ALA A C 1
ATOM 3816 O O . ALA A 1 470 ? 17.212 16.309 -155.504 1.00 72.44 470 ALA A O 1
ATOM 3817 N N . ARG A 1 471 ? 19.238 15.361 -155.312 1.00 69.69 471 ARG A N 1
ATOM 3818 C CA . ARG A 1 471 ? 19.830 16.063 -156.467 1.00 69.69 471 ARG A CA 1
ATOM 3819 C C . ARG A 1 471 ? 19.130 15.680 -157.775 1.00 69.69 471 ARG A C 1
ATOM 3821 O O . ARG A 1 471 ? 18.888 16.553 -158.600 1.00 69.69 471 ARG A O 1
ATOM 3828 N N . TYR A 1 472 ? 18.734 14.412 -157.930 1.00 68.44 472 TYR A N 1
ATOM 3829 C CA . TYR A 1 472 ? 17.935 13.946 -159.069 1.00 68.44 472 TYR A CA 1
ATOM 3830 C C . TYR A 1 472 ? 16.546 14.611 -159.119 1.00 68.44 472 TYR A C 1
ATOM 3832 O O . TYR A 1 472 ? 16.077 14.967 -160.195 1.00 68.44 472 TYR A O 1
ATOM 3840 N N . ALA A 1 473 ? 15.909 14.840 -157.965 1.00 69.06 473 ALA A N 1
ATOM 3841 C CA . ALA A 1 473 ? 14.608 15.509 -157.880 1.00 69.06 473 ALA A CA 1
ATOM 3842 C C . ALA A 1 473 ? 14.663 17.032 -158.132 1.00 69.06 473 ALA A C 1
ATOM 3844 O O . ALA A 1 473 ? 13.664 17.607 -158.556 1.00 69.06 473 ALA A O 1
ATOM 3845 N N . ILE A 1 474 ? 15.810 17.685 -157.894 1.00 63.06 474 ILE A N 1
ATOM 3846 C CA . ILE A 1 474 ? 15.991 19.146 -158.043 1.00 63.06 474 ILE A CA 1
ATOM 3847 C C . ILE A 1 474 ? 16.420 19.555 -159.472 1.00 63.06 474 ILE A C 1
ATOM 3849 O O . ILE A 1 474 ? 16.441 20.738 -159.798 1.00 63.06 474 ILE A O 1
ATOM 3853 N N . GLY A 1 475 ? 16.664 18.606 -160.384 1.00 58.91 475 GLY A N 1
ATOM 3854 C CA . GLY A 1 475 ? 16.901 18.922 -161.800 1.00 58.91 475 GLY A CA 1
ATOM 3855 C C . GLY A 1 475 ? 18.239 19.618 -162.084 1.00 58.91 475 GLY A C 1
ATOM 3856 O O . GLY A 1 475 ? 18.383 20.271 -163.116 1.00 58.91 475 GLY A O 1
ATOM 3857 N N . GLU A 1 476 ? 19.229 19.468 -161.200 1.00 51.59 476 GLU A N 1
ATOM 3858 C CA . GLU A 1 476 ? 20.617 19.842 -161.484 1.00 51.59 476 GLU A CA 1
ATOM 3859 C C . GLU A 1 476 ? 21.320 18.714 -162.260 1.00 51.59 476 GLU A C 1
ATOM 3861 O O . GLU A 1 476 ? 21.194 17.528 -161.947 1.00 51.59 476 GLU A O 1
ATOM 3866 N N . SER A 1 477 ? 22.045 19.084 -163.316 1.00 51.00 477 SER A N 1
ATOM 3867 C CA . SER A 1 477 ? 22.652 18.172 -164.287 1.00 51.00 477 SER A CA 1
ATOM 3868 C C . SER A 1 477 ? 23.643 17.178 -163.658 1.00 51.00 477 SER A C 1
ATOM 3870 O O . SER A 1 477 ? 24.587 17.531 -162.953 1.00 51.00 477 SER A O 1
ATOM 3872 N N . PHE A 1 478 ? 23.435 15.893 -163.953 1.00 45.88 478 PHE A N 1
ATOM 3873 C CA . PHE A 1 478 ? 24.210 14.768 -163.433 1.00 45.88 478 PHE A CA 1
ATOM 3874 C C . PHE A 1 478 ? 25.588 14.650 -164.116 1.00 45.88 478 PHE A C 1
ATOM 3876 O O . PHE A 1 478 ? 25.667 14.378 -165.314 1.00 45.88 478 PHE A O 1
ATOM 3883 N N . GLN A 1 479 ? 26.679 14.781 -163.350 1.00 54.78 479 GLN A N 1
ATOM 3884 C CA . GLN A 1 479 ? 28.006 14.264 -163.719 1.00 54.78 479 GLN A CA 1
ATOM 3885 C C . GLN A 1 479 ? 28.296 12.988 -162.904 1.00 54.78 479 GLN A C 1
ATOM 3887 O O . GLN A 1 479 ? 28.341 13.060 -161.674 1.00 54.78 479 GLN A O 1
ATOM 3892 N N . PRO A 1 480 ? 28.518 11.815 -163.529 1.00 47.25 480 PRO A N 1
ATOM 3893 C CA . PRO A 1 480 ? 28.861 10.605 -162.787 1.00 47.25 480 PRO A CA 1
ATOM 3894 C C . PRO A 1 480 ? 30.303 10.665 -162.260 1.00 47.25 480 PRO A C 1
ATOM 3896 O O . PRO A 1 480 ? 31.262 10.629 -163.035 1.00 47.25 480 PRO A O 1
ATOM 3899 N N . LEU A 1 481 ? 30.469 10.683 -160.933 1.00 43.16 481 LEU A N 1
ATOM 3900 C CA . LEU A 1 481 ? 31.757 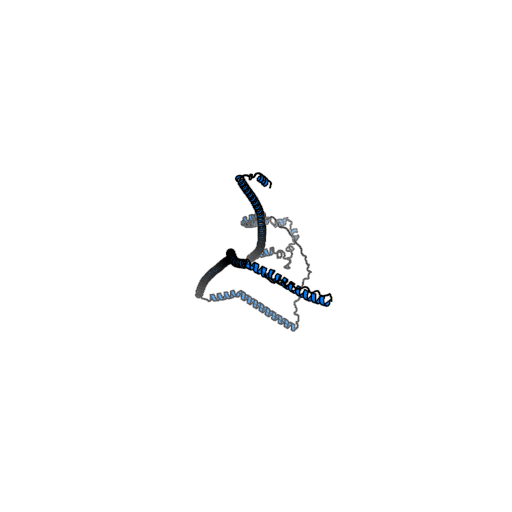10.428 -160.284 1.00 43.16 481 LEU A CA 1
ATOM 3901 C C . LEU A 1 481 ? 31.936 8.925 -160.018 1.00 43.16 481 LEU A C 1
ATOM 3903 O O . LEU A 1 481 ? 31.128 8.273 -159.360 1.00 43.16 481 LEU A O 1
ATOM 3907 N N . LYS A 1 482 ? 33.031 8.392 -160.571 1.00 41.88 482 LYS A N 1
ATOM 3908 C CA . LYS A 1 482 ? 33.503 7.004 -160.473 1.00 41.88 482 LYS A CA 1
ATOM 3909 C C . LYS A 1 482 ? 33.716 6.578 -159.007 1.00 41.88 482 LYS A C 1
ATOM 3911 O O . LYS A 1 482 ? 34.457 7.266 -158.303 1.00 41.88 482 LYS A O 1
ATOM 3916 N N . PRO A 1 483 ? 33.212 5.415 -158.558 1.00 43.47 483 PRO A N 1
ATOM 3917 C CA . PRO A 1 483 ? 33.594 4.867 -157.263 1.00 43.47 483 PRO A CA 1
ATOM 3918 C C . PRO A 1 483 ? 35.000 4.254 -157.352 1.00 43.47 483 PRO A C 1
ATOM 3920 O O . PRO A 1 483 ? 35.203 3.217 -157.982 1.00 43.47 483 PRO A O 1
ATOM 3923 N N . LYS A 1 484 ? 35.992 4.875 -156.703 1.00 42.28 484 LYS A N 1
ATOM 3924 C CA . LYS A 1 484 ? 37.242 4.185 -156.352 1.00 42.28 484 LYS A CA 1
ATOM 3925 C C . LYS A 1 484 ? 36.982 3.349 -155.100 1.00 42.28 484 LYS A C 1
ATOM 3927 O O . LYS A 1 484 ? 37.055 3.855 -153.985 1.00 42.28 484 LYS A O 1
ATOM 3932 N N . PHE A 1 485 ? 36.663 2.073 -155.291 1.00 40.59 485 PHE A N 1
ATOM 3933 C CA . PHE A 1 485 ? 36.784 1.074 -154.233 1.00 40.59 485 PHE A CA 1
ATOM 3934 C C . PHE A 1 485 ? 38.276 0.853 -153.936 1.00 40.59 485 PHE A C 1
ATOM 3936 O O . PHE A 1 485 ? 39.027 0.439 -154.816 1.00 40.59 485 PHE A O 1
ATOM 3943 N N . GLY A 1 486 ? 38.700 1.159 -152.708 1.00 39.94 486 GLY A N 1
ATOM 3944 C CA . GLY A 1 486 ? 39.986 0.754 -152.133 1.00 39.94 486 GLY A CA 1
ATOM 3945 C C . GLY A 1 486 ? 39.751 -0.281 -151.024 1.00 39.94 486 GLY A C 1
ATOM 3946 O O . GLY A 1 486 ? 38.730 -0.183 -150.338 1.00 39.94 486 GLY A O 1
ATOM 3947 N N . PRO A 1 487 ? 40.626 -1.293 -150.886 1.00 51.28 487 PRO A N 1
ATOM 3948 C CA . PRO A 1 487 ? 40.318 -2.554 -150.221 1.00 51.28 487 PRO A CA 1
ATOM 3949 C C . PRO A 1 487 ? 40.190 -2.425 -148.701 1.00 51.28 487 PRO A C 1
ATOM 3951 O O . PRO A 1 487 ? 40.874 -1.648 -148.040 1.00 51.28 487 PRO A O 1
ATOM 3954 N N . LEU A 1 488 ? 39.276 -3.235 -148.180 1.00 40.19 488 LEU A N 1
ATOM 3955 C CA . LEU A 1 488 ? 39.053 -3.513 -146.772 1.00 40.19 488 LEU A CA 1
ATOM 3956 C C . LEU A 1 488 ? 40.209 -4.362 -146.198 1.00 40.19 488 LEU A C 1
ATOM 3958 O O . LEU A 1 488 ? 40.603 -5.336 -146.829 1.00 40.19 488 LEU A O 1
ATOM 3962 N N . PHE A 1 489 ? 40.627 -4.024 -144.973 1.00 38.88 489 PHE A N 1
ATOM 3963 C CA . PHE A 1 489 ? 41.394 -4.824 -143.997 1.00 38.88 489 PHE A CA 1
ATOM 3964 C C . PHE A 1 489 ? 42.873 -5.163 -144.277 1.00 38.88 489 PHE A C 1
ATOM 3966 O O . PHE A 1 489 ? 43.202 -5.991 -145.123 1.00 38.88 489 PHE A O 1
ATOM 3973 N N . GLN A 1 490 ? 43.741 -4.615 -143.419 1.00 38.62 490 GLN A N 1
ATOM 3974 C CA . GLN A 1 490 ? 44.673 -5.398 -142.598 1.00 38.62 490 GLN A CA 1
ATOM 3975 C C . GLN A 1 490 ? 44.420 -5.053 -141.133 1.00 38.62 490 GLN A C 1
ATOM 3977 O O . GLN A 1 490 ? 44.078 -3.872 -140.879 1.00 38.62 490 GLN A O 1
#

pLDDT: mean 80.37, std 17.81, range [30.89, 98.25]

Radius of gyration: 84.78 Å; chains: 1; bounding box: 152×91×267 Å

Organism: Neospora caninum (strain Liverpool) (NCBI:txid572307)

Foldseek 3Di:
DVVVVVVVVVQFDPPDPVSVVSNVVVVVVVVVVVVVVVVVVVVVVVVVVVVVVVVVVVVVVVVVVVVVVVVVVVVVVVVVVVVVVVVVVVVVVVVVVVVVVVVVVLVVVCVVCVPVVVVVVQVPDCPHCNNPVPPDPVDDPDPPCVVVPPPCVVVVVDDPVVVCVVDPVVVVVVVVVVVVVVVVVVVVVVVVPPPPPVVVVVVVVVVPPDDDDDDDDDDDDDDDDDDDDDDDDDDDDDDPDDDPVVVVVVVVVVVVVVVVVVVVVVVVVVVVCVVCVVVVVVVVVVVVVVVDDPVVVVVVVVVVVVVVVVVVVVVVVVVVVVVVVVVVVVVVVVVVVVVVVVVVVVVVVVVVVVVVVVVVVVVVVVVVVVVVVVVVVVVVVVVVVVVVVVVVVVVVVVVVVVVVVVVVVVVVVVVVVVVVVVVVVVVCVVCVPVVNVVVCCCVVPVPVVVVVVVVVVVVVVVVVVVVVVVCVVVPDDDDDDDDPDDDDDD

InterPro domains:
  IPR026720 Cilia- and flagella-associated protein 91 [PTHR22455] (1-480)
  IPR032840 CFAP91 domain [PF14738] (1-100)

Sequence (490 aa):
MRQKRKIERLLPPTTDEYSFQARASLMKEQEFREWADRERRIKELHDRRLGLFRLAIRERREAFRNKEEDVVERMRMRLSQKEAVQAIKTDAKRIKTLRRMWQQRVAMESLMNPQRWKAISDSSKRASDMFAPRSMKGYIPGDPYASLQITPSALKKHTPRTLALLCPVSALEETATRLRQEAVREQAERDRGNTQGLEAASAMLQLTGSQSRTVTDASVSLKKFHIRNIRERPETPRVEEVLPEDEAVQVAAVLLQRVLRGQTCQQRMFAGKQMRLDLINFLRAAEQLKDVPVEDQQVQAIGETTEEAAEVLMASIQGQAISETLDELAKELRKVEEERRIAAMVNLAERDRRMREAQESGTRQAEELLRAREDETFKRVMTLHHQTVDSYVEDILTASVEQAAKQQAVIEAKLRVEQLSAVVDELEERYSNPTTITRELVTSFLLPHVQRQQLHRQLLREQEKYGIAARYAIGESFQPLKPKFGPLFQ

Secondary structure (DSSP, 8-state):
-HHHHHHHHHSPPSSSHHHHHHHHHHHHHHHHHHHHHHHHHHHHHHHHHHHHHHHHHHHHHHHHHHHHHHHHHHHHHHHHHHHHHHHHHHHHHHHHHHHHHHHHHHHHHHHH-HHHHHHHHHHH-TTSTTT-TTTTS------TTTTT---HHHHHT--HHHHHHHS-HHHHHHHHHHHHHHHHHHHHHHHTT-HHHHHHHHHHHHTS---------------PPPP-PPPPPPPPPPPP---HHHHHHHHHHHHHHHHHHHHHHHHHHHHHHHHTHHHHHHHHHHHHHHHS-HHHHHHHHHHHHHHHHHHHHHHHHHHHHHHHHHHHHHHHHHHHHHHHHHHHHHHHHHHHHHHHHHHHHHHHHHHHHHHHHHHHHHHHHHHHHHHHHHHHHHHHHHHHHHHHHHHHHHHHHHHHHHHHHHHHHHHHHHHH-HHHHHHHHIIIIIHHHHHHHHHHHHHHHHHHHHHHHHHHHHTPPP------------